Protein 4F1V (pdb70)

Solvent-accessible surface area: 14331 Å² total; per-residue (Å²): 150,83,0,7,1,0,0,1,9,1,0,16,28,0,2,79,50,115,40,2,20,32,80,22,16,25,128,6,38,30,36,0,1,14,53,0,16,26,0,0,19,93,34,42,8,45,83,9,73,95,76,46,115,128,94,22,1,3,0,0,0,0,4,0,32,3,52,85,99,42,32,67,79,5,46,85,63,56,64,89,88,30,4,50,10,4,1,0,0,2,0,0,0,1,0,0,0,2,8,51,34,100,36,114,41,37,0,14,0,23,34,74,21,0,0,0,1,0,14,19,122,23,89,54,0,91,35,2,53,70,5,73,12,94,24,95,14,34,4,0,27,8,56,32,37,0,2,3,0,14,10,0,0,41,0,0,63,26,60,8,135,70,22,129,28,88,1,47,61,28,26,50,3,32,102,2,16,82,53,32,63,15,105,59,27,42,50,15,89,12,1,100,27,0,47,100,13,8,78,79,23,102,1,39,0,1,2,2,0,1,32,38,5,9,143,90,91,76,17,3,83,53,7,38,126,2,0,63,1,28,26,67,108,101,86,145,66,134,6,56,10,0,19,23,85,48,1,46,87,19,1,42,80,7,79,55,7,56,72,104,72,59,70,71,22,55,33,1,7,22,21,7,3,53,83,162,65,107,78,33,53,70,5,28,151,86,43,0,13,0,2,2,5,0,2,0,0,0,0,1,0,9,66,36,78,83,3,18,72,36,0,69,76,0,0,76,58,4,1,5,76,82,136,42,6,31,83,20,3,69,64,17,2,1,9,34,9,44,105,67,5,10,42,17,0,69,48,5,7,15,73,74,109,51,63,20,0,2,19,14,116,121,66,15,112,81,51,7,3,41,69,173

Organism: Pseudomonas fluorescens (strain SBW25) (NCBI:txid216595)

Structure (mmCIF, N/CA/C/O backbone):
data_4F1V
#
_entry.id   4F1V
#
_cell.length_a   36.960
_cell.length_b   124.900
_cell.length_c   40.920
_cell.angle_alpha   90.00
_cell.angle_beta   116.31
_cell.angle_gamma   90.00
#
_symmetry.space_group_name_H-M   'P 1 21 1'
#
loop_
_entity.id
_entity.type
_entity.pdbx_description
1 polymer 'Putative alkaline phosphatase'
2 non-polymer 'HYDROGENPHOSPHATE ION'
3 non-polymer 'SULFATE ION'
4 water water
#
loop_
_atom_site.group_PDB
_atom_site.id
_atom_site.type_symbol
_atom_site.label_atom_id
_atom_site.label_alt_id
_atom_site.label_comp_id
_atom_site.label_asym_id
_atom_site.label_entity_id
_atom_site.label_seq_id
_atom_site.pdbx_PDB_ins_code
_atom_site.Cartn_x
_atom_site.Cartn_y
_atom_site.Cartn_z
_atom_site.occupancy
_atom_site.B_iso_or_equiv
_atom_site.auth_seq_id
_atom_site.auth_comp_id
_atom_site.auth_asym_id
_atom_site.auth_atom_id
_atom_site.pdbx_PDB_model_num
ATOM 1 N N . MET A 1 1 ? -18.013 -25.825 17.723 0.50 23.08 1000 MET A N 1
ATOM 2 C CA . MET A 1 1 ? -17.512 -24.713 18.506 1.00 17.99 1000 MET A CA 1
ATOM 3 C C . MET A 1 1 ? -17.415 -23.452 17.666 1.00 12.20 1000 MET A C 1
ATOM 4 O O . MET A 1 1 ? -16.746 -23.411 16.591 1.00 13.02 1000 MET A O 1
ATOM 17 N N A ASP A 1 2 ? -18.061 -22.404 18.101 0.70 10.72 1001 ASP A N 1
ATOM 18 N N B ASP A 1 2 ? -17.999 -22.384 18.135 0.30 10.99 1001 ASP A N 1
ATOM 19 C CA A ASP A 1 2 ? -17.944 -21.085 17.493 0.70 7.83 1001 ASP A CA 1
ATOM 20 C CA B ASP A 1 2 ? -17.872 -21.182 17.353 0.30 10.12 1001 ASP A CA 1
ATOM 21 C C A ASP A 1 2 ? -16.450 -20.657 17.550 0.70 6.03 1001 ASP A C 1
ATOM 22 C C B ASP A 1 2 ? -16.508 -20.557 17.607 0.30 7.57 1001 ASP A C 1
ATOM 23 O O A ASP A 1 2 ? -15.650 -21.022 18.382 0.70 7.01 1001 ASP A O 1
ATOM 24 O O B ASP A 1 2 ? -15.841 -20.748 18.625 0.30 8.25 1001 ASP A O 1
ATOM 41 N N . ILE A 1 3 ? -16.149 -19.758 16.616 1.00 6.25 1002 ILE A N 1
ATOM 42 C CA A ILE A 1 3 ? -14.835 -19.095 16.609 0.45 5.34 1002 ILE A CA 1
ATOM 43 C CA B ILE A 1 3 ? -14.860 -19.039 16.541 0.55 6.30 1002 ILE A CA 1
ATOM 44 C C . ILE A 1 3 ? -14.868 -17.854 17.474 1.00 4.77 1002 ILE A C 1
ATOM 45 O O . ILE A 1 3 ? -15.758 -16.975 17.351 1.00 6.15 1002 ILE A O 1
ATOM 71 N N . ASN A 1 4 ? -13.947 -17.816 18.407 1.00 4.64 1003 ASN A N 1
ATOM 72 C CA . ASN A 1 4 ? -13.940 -16.821 19.452 1.00 4.57 1003 ASN A CA 1
ATOM 73 C C . ASN A 1 4 ? -12.814 -15.777 19.250 1.00 4.27 1003 ASN A C 1
ATOM 74 O O . ASN A 1 4 ? -11.621 -16.150 19.216 1.00 4.60 1003 ASN A O 1
ATOM 85 N N . GLY A 1 5 ? -13.199 -14.502 19.194 1.00 4.41 1004 GLY A N 1
ATOM 86 C CA . GLY A 1 5 ? -12.264 -13.386 19.082 1.00 4.43 1004 GLY A CA 1
ATOM 87 C C . GLY A 1 5 ? -12.602 -12.280 20.074 1.00 3.63 1004 GLY A C 1
ATOM 88 O O . GLY A 1 5 ? -13.663 -12.167 20.671 1.00 4.40 1004 GLY A O 1
ATOM 92 N N . GLY A 1 6 ? -11.628 -11.375 20.213 1.00 4.11 1005 GLY A N 1
ATOM 93 C CA . GLY A 1 6 ? -11.710 -10.286 21.186 1.00 3.61 1005 GLY A CA 1
ATOM 94 C C . GLY A 1 6 ? -10.387 -9.565 21.226 1.00 3.67 1005 GLY A C 1
ATOM 95 O O . GLY A 1 6 ? -9.447 -9.896 20.512 1.00 4.12 1005 GLY A O 1
ATOM 99 N N . GLY A 1 7 ? -10.321 -8.531 22.105 1.00 3.36 1006 GLY A N 1
ATOM 100 C CA . GLY A 1 7 ? -9.106 -7.741 22.228 1.00 3.28 1006 GLY A CA 1
ATOM 101 C C . GLY A 1 7 ? -9.409 -6.268 22.234 1.00 3.39 1006 GLY A C 1
ATOM 102 O O . GLY A 1 7 ? -10.249 -5.775 23.015 1.00 3.64 1006 GLY A O 1
ATOM 106 N N . ALA A 1 8 ? -8.714 -5.515 21.356 1.00 3.37 1007 ALA A N 1
ATOM 107 C CA . ALA A 1 8 ? -8.827 -4.070 21.239 1.00 2.87 1007 ALA A CA 1
ATOM 108 C C . ALA A 1 8 ? -10.263 -3.574 21.407 1.00 2.98 1007 ALA A C 1
ATOM 109 O O . ALA A 1 8 ? -11.178 -4.035 20.707 1.00 3.17 1007 ALA A O 1
ATOM 116 N N . THR A 1 9 ? -10.431 -2.558 22.265 1.00 2.94 1008 THR A N 1
ATOM 117 C CA . THR A 1 9 ? -11.693 -1.860 22.375 1.00 2.88 1008 THR A CA 1
ATOM 118 C C . THR A 1 9 ? -11.872 -0.749 21.330 1.00 3.45 1008 THR A C 1
ATOM 119 O O . THR A 1 9 ? -13.016 -0.419 20.993 1.00 3.31 1008 THR A O 1
ATOM 130 N N . LEU A 1 10 ? -10.781 -0.190 20.791 1.00 2.99 1009 LEU A N 1
ATOM 131 C CA . LEU A 1 10 ? -10.914 0.938 19.859 1.00 3.16 1009 LEU A CA 1
ATOM 132 C C . LEU A 1 10 ? -11.924 0.613 18.747 1.00 3.19 1009 LEU A C 1
ATOM 133 O O . LEU A 1 10 ? -12.769 1.490 18.442 1.00 3.40 1009 LEU A O 1
ATOM 149 N N . PRO A 1 11 ? -11.869 -0.567 18.127 1.00 3.17 1010 PRO A N 1
ATOM 150 C CA . PRO A 1 11 ? -12.779 -0.931 17.014 1.00 3.37 1010 PRO A CA 1
ATOM 151 C C . PRO A 1 11 ? -13.887 -1.913 17.417 1.00 3.47 1010 PRO A C 1
ATOM 152 O O . PRO A 1 11 ? -14.499 -2.536 16.573 1.00 4.08 1010 PRO A O 1
ATOM 163 N N . GLN A 1 12 ? -14.142 -2.067 18.721 1.00 3.50 1011 GLN A N 1
ATOM 164 C CA A GLN A 1 12 ? -15.079 -3.153 19.089 0.50 3.73 1011 GLN A CA 1
ATOM 165 C CA B GLN A 1 12 ? -15.127 -3.046 19.236 0.50 4.37 1011 GLN A CA 1
ATOM 166 C C . GLN A 1 12 ? -16.481 -2.915 18.521 1.00 4.49 1011 GLN A C 1
ATOM 167 O O . GLN A 1 12 ? -17.137 -3.902 18.190 1.00 5.06 1011 GLN A O 1
ATOM 194 N N . ALA A 1 13 ? -16.926 -1.655 18.353 1.00 4.67 1012 ALA A N 1
ATOM 195 C CA . ALA A 1 13 ? -18.269 -1.447 17.800 1.00 5.31 1012 ALA A CA 1
ATOM 196 C C . ALA A 1 13 ? -18.333 -1.835 16.335 1.00 5.02 1012 ALA A C 1
ATOM 197 O O . ALA A 1 13 ? -19.422 -2.244 15.850 1.00 6.24 1012 ALA A O 1
ATOM 204 N N . LEU A 1 14 ? -17.234 -1.764 15.600 1.00 4.31 1013 LEU A N 1
ATOM 205 C CA . LEU A 1 14 ? -17.204 -2.275 14.246 1.00 4.75 1013 LEU A CA 1
ATOM 206 C C . LEU A 1 14 ? -17.430 -3.799 14.256 1.00 4.22 1013 LEU A C 1
ATOM 207 O O . LEU A 1 14 ? -18.317 -4.310 13.554 1.00 4.86 1013 LEU A O 1
ATOM 223 N N . TYR A 1 15 ? -16.648 -4.532 15.055 1.00 4.16 1014 TYR A N 1
ATOM 224 C CA . TYR A 1 15 ? -16.770 -5.994 15.014 1.00 3.57 1014 TYR A CA 1
ATOM 225 C C . TYR A 1 15 ? -18.067 -6.465 15.633 1.00 4.36 1014 TYR A C 1
ATOM 226 O O . TYR A 1 15 ? -18.512 -7.596 15.301 1.00 5.03 1014 TYR A O 1
ATOM 244 N N A GLN A 1 16 ? -18.766 -5.610 16.385 0.50 3.77 1015 GLN A N 1
ATOM 245 N N B GLN A 1 16 ? -18.697 -5.698 16.533 0.50 4.92 1015 GLN A N 1
ATOM 246 C CA A GLN A 1 16 ? -20.089 -5.867 16.891 0.50 3.99 1015 GLN A CA 1
ATOM 247 C CA B GLN A 1 16 ? -19.947 -6.059 17.139 0.50 5.20 1015 GLN A CA 1
ATOM 248 C C A GLN A 1 16 ? -21.229 -5.396 15.993 0.50 3.85 1015 GLN A C 1
ATOM 249 C C B GLN A 1 16 ? -21.123 -5.711 16.253 0.50 5.82 1015 GLN A C 1
ATOM 250 O O A GLN A 1 16 ? -22.394 -5.640 16.340 0.50 5.50 1015 GLN A O 1
ATOM 251 O O B GLN A 1 16 ? -22.288 -6.031 16.615 0.50 6.23 1015 GLN A O 1
ATOM 278 N N A THR A 1 17 ? -20.936 -4.754 14.933 0.70 4.93 1016 THR A N 1
ATOM 279 N N B THR A 1 17 ? -20.889 -5.012 15.184 0.30 4.26 1016 THR A N 1
ATOM 280 C CA A THR A 1 17 ? -21.986 -4.404 13.924 0.70 4.40 1016 THR A CA 1
ATOM 281 C CA B THR A 1 17 ? -21.987 -4.609 14.286 0.30 5.80 1016 THR A CA 1
ATOM 282 C C A THR A 1 17 ? -22.484 -5.709 13.300 0.70 5.49 1016 THR A C 1
ATOM 283 C C B THR A 1 17 ? -22.516 -5.832 13.543 0.30 5.72 1016 THR A C 1
ATOM 284 O O A THR A 1 17 ? -21.672 -6.521 12.815 0.70 4.88 1016 THR A O 1
ATOM 285 O O B THR A 1 17 ? -21.760 -6.725 13.109 0.30 5.03 1016 THR A O 1
ATOM 303 N N . SER A 1 18 ? -23.822 -5.885 13.254 1.00 6.23 1017 SER A N 1
ATOM 304 C CA . SER A 1 18 ? -24.387 -7.101 12.673 1.00 5.91 1017 SER A CA 1
ATOM 305 C C . SER A 1 18 ? -23.806 -7.343 11.322 1.00 5.94 1017 SER A C 1
ATOM 306 O O . SER A 1 18 ? -23.756 -6.413 10.480 1.00 6.71 1017 SER A O 1
ATOM 315 N N . GLY A 1 19 ? -23.429 -8.586 11.025 1.00 6.27 1018 GLY A N 1
ATOM 316 C CA . GLY A 1 19 ? -22.937 -9.005 9.736 1.00 7.04 1018 GLY A CA 1
ATOM 317 C C . GLY A 1 19 ? -21.482 -8.764 9.430 1.00 6.59 1018 GLY A C 1
ATOM 318 O O . GLY A 1 19 ? -20.990 -9.282 8.444 1.00 7.38 1018 GLY A O 1
ATOM 322 N N . VAL A 1 20 ? -20.759 -7.989 10.264 1.00 5.18 1019 VAL A N 1
ATOM 323 C CA . VAL A 1 20 ? -19.336 -7.745 9.983 1.00 4.59 1019 VAL A CA 1
ATOM 324 C C . VAL A 1 20 ? -18.514 -9.038 10.188 1.00 4.80 1019 VAL A C 1
ATOM 325 O O . VAL A 1 20 ? -17.706 -9.383 9.323 1.00 5.21 1019 VAL A O 1
ATOM 338 N N . LEU A 1 21 ? -18.710 -9.716 11.317 1.00 4.41 1020 LEU A N 1
ATOM 339 C CA . LEU A 1 21 ? -18.195 -11.058 11.502 1.00 4.71 1020 LEU A CA 1
ATOM 340 C C . LEU A 1 21 ? -19.206 -12.029 10.854 1.00 5.16 1020 LEU A C 1
ATOM 341 O O . LEU A 1 21 ? -20.410 -11.850 11.001 1.00 6.91 1020 LEU A O 1
ATOM 357 N N . THR A 1 22 ? -18.703 -13.050 10.173 1.00 5.11 1021 THR A N 1
ATOM 358 C CA . THR A 1 22 ? -19.488 -13.964 9.382 1.00 5.02 1021 THR A CA 1
ATOM 359 C C . THR A 1 22 ? -19.888 -15.228 10.166 1.00 5.25 1021 THR A C 1
ATOM 360 O O . THR A 1 22 ? -19.729 -15.303 11.379 1.00 5.87 1021 THR A O 1
ATOM 371 N N . ALA A 1 23 ? -20.436 -16.220 9.450 1.00 6.06 1022 ALA A N 1
ATOM 372 C CA . ALA A 1 23 ? -21.008 -17.386 10.095 1.00 6.51 1022 ALA A CA 1
ATOM 373 C C . ALA A 1 23 ? -19.978 -18.097 10.945 1.00 5.62 1022 ALA A C 1
ATOM 374 O O . ALA A 1 23 ? -18.836 -18.278 10.593 1.00 5.86 1022 ALA A O 1
ATOM 381 N N . GLY A 1 24 ? -20.460 -18.550 12.128 1.00 6.81 1023 GLY A N 1
ATOM 382 C CA . GLY A 1 24 ? -19.627 -19.305 13.037 1.00 6.91 1023 GLY A CA 1
ATOM 383 C C . GLY A 1 24 ? -18.882 -18.467 14.023 1.00 5.94 1023 GLY A C 1
ATOM 384 O O . GLY A 1 24 ? -18.304 -19.029 14.964 1.00 7.22 1023 GLY A O 1
ATOM 388 N N . PHE A 1 25 ? -18.819 -17.133 13.864 1.00 5.44 1024 PHE A N 1
ATOM 389 C CA . PHE A 1 25 ? -18.089 -16.249 14.761 1.00 5.53 1024 PHE A CA 1
ATOM 390 C C . PHE A 1 25 ? -18.973 -15.854 15.914 1.00 4.76 1024 PHE A C 1
ATOM 391 O O . PHE A 1 25 ? -20.057 -15.291 15.756 1.00 6.58 1024 PHE A O 1
ATOM 408 N N . ALA A 1 26 ? -18.492 -16.101 17.112 1.00 5.05 1025 ALA A N 1
ATOM 409 C CA . ALA A 1 26 ? -19.091 -15.565 18.341 1.00 5.14 1025 ALA A CA 1
ATOM 410 C C . ALA A 1 26 ? -18.929 -14.036 18.370 1.00 4.73 1025 ALA A C 1
ATOM 411 O O . ALA A 1 26 ? -18.072 -13.451 17.693 1.00 5.67 1025 ALA A O 1
ATOM 418 N N A GLN A 1 27 ? -19.758 -13.373 19.147 0.65 4.92 1026 GLN A N 1
ATOM 419 N N B GLN A 1 27 ? -19.739 -13.361 19.196 0.35 5.70 1026 GLN A N 1
ATOM 420 C CA A GLN A 1 27 ? -19.680 -11.917 19.204 0.65 4.94 1026 GLN A CA 1
ATOM 421 C CA B GLN A 1 27 ? -19.631 -11.921 19.400 0.35 6.44 1026 GLN A CA 1
ATOM 422 C C A GLN A 1 27 ? -18.316 -11.551 19.847 0.65 4.40 1026 GLN A C 1
ATOM 423 C C B GLN A 1 27 ? -18.230 -11.583 19.874 0.35 6.32 1026 GLN A C 1
ATOM 424 O O A GLN A 1 27 ? -17.833 -12.098 20.818 0.65 5.63 1026 GLN A O 1
ATOM 425 O O B GLN A 1 27 ? -17.648 -12.208 20.745 0.35 4.90 1026 GLN A O 1
ATOM 452 N N . TYR A 1 28 ? -17.721 -10.481 19.267 1.00 4.70 1027 TYR A N 1
ATOM 453 C CA . TYR A 1 28 ? -16.408 -9.979 19.666 1.00 4.48 1027 TYR A CA 1
ATOM 454 C C . TYR A 1 28 ? -16.431 -9.444 21.095 1.00 4.40 1027 TYR A C 1
ATOM 455 O O . TYR A 1 28 ? -17.387 -8.763 21.507 1.00 5.97 1027 TYR A O 1
ATOM 474 N N . ILE A 1 29 ? -15.387 -9.722 21.832 1.00 4.47 1028 ILE A N 1
ATOM 475 C CA . ILE A 1 29 ? -15.273 -9.327 23.234 1.00 4.56 1028 ILE A CA 1
ATOM 476 C C . ILE A 1 29 ? -14.157 -8.267 23.429 1.00 4.55 1028 ILE A C 1
ATOM 477 O O . ILE A 1 29 ? -12.967 -8.573 23.208 1.00 4.64 1028 ILE A O 1
ATOM 493 N N . GLY A 1 30 ? -14.536 -7.068 23.796 1.00 5.02 1029 GLY A N 1
ATOM 494 C CA . GLY A 1 30 ? -13.550 -5.968 23.935 1.00 4.57 1029 GLY A CA 1
ATOM 495 C C . GLY A 1 30 ? -12.952 -5.960 25.327 1.00 4.57 1029 GLY A C 1
ATOM 496 O O . GLY A 1 30 ? -13.660 -5.729 26.343 1.00 5.97 1029 GLY A O 1
ATOM 500 N N . VAL A 1 31 ? -11.635 -6.194 25.424 1.00 4.34 1030 VAL A N 1
ATOM 501 C CA . VAL A 1 31 ? -10.876 -6.288 26.673 1.00 4.50 1030 VAL A CA 1
ATOM 502 C C . VAL A 1 31 ? -9.582 -5.520 26.638 1.00 3.75 1030 VAL A C 1
ATOM 503 O O . VAL A 1 31 ? -8.882 -5.535 27.651 1.00 4.70 1030 VAL A O 1
ATOM 516 N N . GLY A 1 32 ? -9.214 -4.881 25.520 1.00 3.54 1031 GLY A N 1
ATOM 517 C CA . GLY A 1 32 ? -7.910 -4.236 25.396 1.00 3.37 1031 GLY A CA 1
ATOM 518 C C . GLY A 1 32 ? -6.964 -5.083 24.540 1.00 3.33 1031 GLY A C 1
ATOM 519 O O . GLY A 1 32 ? -7.021 -6.307 24.543 1.00 3.64 1031 GLY A O 1
ATOM 523 N N . SER A 1 33 ? -6.056 -4.380 23.848 1.00 3.35 1032 SER A N 1
ATOM 524 C CA . SER A 1 33 ? -5.137 -5.069 22.979 1.00 3.23 1032 SER A CA 1
ATOM 525 C C . SER A 1 33 ? -4.164 -5.972 23.664 1.00 3.50 1032 SER A C 1
ATOM 526 O O . SER A 1 33 ? -3.831 -7.057 23.171 1.00 4.03 1032 SER A O 1
ATOM 534 N N . GLY A 1 34 ? -3.640 -5.559 24.830 1.00 3.91 1033 GLY A N 1
ATOM 535 C CA . GLY A 1 34 ? -2.726 -6.444 25.566 1.00 4.71 1033 GLY A CA 1
ATOM 536 C C . GLY A 1 34 ? -3.394 -7.772 25.915 1.00 4.24 1033 GLY A C 1
ATOM 537 O O . GLY A 1 34 ? -2.826 -8.861 25.769 1.00 4.78 1033 GLY A O 1
ATOM 541 N N . ASN A 1 35 ? -4.640 -7.679 26.410 1.00 4.51 1034 ASN A N 1
ATOM 542 C CA . ASN A 1 35 ? -5.398 -8.900 26.724 1.00 4.60 1034 ASN A CA 1
ATOM 543 C C . ASN A 1 35 ? -5.673 -9.718 25.462 1.00 3.95 1034 ASN A C 1
ATOM 544 O O . ASN A 1 35 ? -5.643 -10.949 25.507 1.00 4.91 1034 ASN A O 1
ATOM 555 N N . GLY A 1 36 ? -5.980 -9.048 24.341 1.00 3.99 1035 GLY A N 1
ATOM 556 C CA . GLY A 1 36 ? -6.235 -9.783 23.108 1.00 4.29 1035 GLY A CA 1
ATOM 557 C C . GLY A 1 36 ? -4.993 -10.562 22.625 1.00 3.90 1035 GLY A C 1
ATOM 558 O O . GLY A 1 36 ? -5.094 -11.734 22.233 1.00 3.84 1035 GLY A O 1
ATOM 562 N N . LYS A 1 37 ? -3.836 -9.888 22.634 1.00 3.87 1036 LYS A N 1
ATOM 563 C CA . LYS A 1 37 ? -2.612 -10.567 22.249 1.00 3.85 1036 LYS A CA 1
ATOM 564 C C . LYS A 1 37 ? -2.331 -11.768 23.170 1.00 3.94 1036 LYS A C 1
ATOM 565 O O . LYS A 1 37 ? -2.023 -12.865 22.709 1.00 4.64 1036 LYS A O 1
ATOM 584 N N . ALA A 1 38 ? -2.471 -11.582 24.469 1.00 4.34 1037 ALA A N 1
ATOM 585 C CA . ALA A 1 38 ? -2.161 -12.693 25.408 1.00 4.81 1037 ALA A CA 1
ATOM 586 C C . ALA A 1 38 ? -3.169 -13.846 25.182 1.00 4.49 1037 ALA A C 1
ATOM 587 O O . ALA A 1 38 ? -2.794 -15.025 25.260 1.00 5.17 1037 ALA A O 1
ATOM 594 N N . ALA A 1 39 ? -4.434 -13.504 24.969 1.00 4.42 1038 ALA A N 1
ATOM 595 C CA . ALA A 1 39 ? -5.458 -14.523 24.722 1.00 4.34 1038 ALA A CA 1
ATOM 596 C C . ALA A 1 39 ? -5.054 -15.421 23.556 1.00 4.03 1038 ALA A C 1
ATOM 597 O O . ALA A 1 39 ? -5.102 -16.649 23.617 1.00 4.64 1038 ALA A O 1
ATOM 604 N N . PHE A 1 40 ? -4.688 -14.775 22.423 1.00 3.85 1039 PHE A N 1
ATOM 605 C CA . PHE A 1 40 ? -4.333 -15.550 21.236 1.00 4.21 1039 PHE A CA 1
ATOM 606 C C . PHE A 1 40 ? -3.032 -16.339 21.455 1.00 4.16 1039 PHE A C 1
ATOM 607 O O . PHE A 1 40 ? -2.960 -17.522 21.166 1.00 4.44 1039 PHE A O 1
ATOM 624 N N . LEU A 1 41 ? -1.989 -15.646 21.902 1.00 4.39 1040 LEU A N 1
ATOM 625 C CA . LEU A 1 41 ? -0.656 -16.232 21.944 1.00 4.36 1040 LEU A CA 1
ATOM 626 C C . LEU A 1 41 ? -0.555 -17.451 22.853 1.00 4.94 1040 LEU A C 1
ATOM 627 O O . LEU A 1 41 ? 0.236 -18.361 22.614 1.00 5.47 1040 LEU A O 1
ATOM 643 N N . ASN A 1 42 ? -1.367 -17.444 23.925 1.00 5.51 1041 ASN A N 1
ATOM 644 C CA . ASN A 1 42 ? -1.363 -18.500 24.933 1.00 5.95 1041 ASN A CA 1
ATOM 645 C C . ASN A 1 42 ? -2.598 -19.398 24.869 1.00 6.29 1041 ASN A C 1
ATOM 646 O O . ASN A 1 42 ? -2.761 -20.298 25.678 1.00 7.79 1041 ASN A O 1
ATOM 657 N N . ASN A 1 43 ? -3.500 -19.135 23.915 1.00 5.83 1042 ASN A N 1
ATOM 658 C CA . ASN A 1 43 ? -4.777 -19.809 23.869 1.00 5.46 1042 ASN A CA 1
ATOM 659 C C . ASN A 1 43 ? -5.482 -19.784 25.232 1.00 5.60 1042 ASN A C 1
ATOM 660 O O . ASN A 1 43 ? -5.858 -20.819 25.764 1.00 7.26 1042 ASN A O 1
ATOM 671 N N . ASP A 1 44 ? -5.633 -18.575 25.756 1.00 6.34 1043 ASP A N 1
ATOM 672 C CA . ASP A 1 44 ? -6.126 -18.366 27.110 1.00 6.43 1043 ASP A CA 1
ATOM 673 C C . ASP A 1 44 ? -7.411 -17.542 27.086 1.00 5.58 1043 ASP A C 1
ATOM 674 O O . ASP A 1 44 ? -7.395 -16.309 27.075 1.00 5.50 1043 ASP A O 1
ATOM 683 N N . TYR A 1 45 ? -8.534 -18.270 27.090 1.00 5.89 1044 TYR A N 1
ATOM 684 C CA . TYR A 1 45 ? -9.836 -17.606 27.007 1.00 5.94 1044 TYR A CA 1
ATOM 685 C C . TYR A 1 45 ? -10.194 -16.765 28.210 1.00 5.81 1044 TYR A C 1
ATOM 686 O O . TYR A 1 45 ? -11.026 -15.865 28.133 1.00 5.94 1044 TYR A O 1
ATOM 704 N N . THR A 1 46 ? -9.506 -16.985 29.341 1.00 6.43 1045 THR A N 1
ATOM 705 C CA . THR A 1 46 ? -9.772 -16.163 30.508 1.00 6.32 1045 THR A CA 1
ATOM 706 C C . THR A 1 46 ? -9.412 -14.681 30.327 1.00 6.55 1045 THR A C 1
ATOM 707 O O . THR A 1 46 ? -9.899 -13.819 31.020 1.00 7.63 1045 THR A O 1
ATOM 718 N N . LYS A 1 47 ? -8.570 -14.396 29.301 1.00 5.76 1046 LYS A N 1
ATOM 719 C CA A LYS A 1 47 ? -8.243 -13.017 28.917 0.50 5.92 1046 LYS A CA 1
ATOM 720 C CA B LYS A 1 47 ? -8.259 -13.000 28.937 0.50 6.43 1046 LYS A CA 1
ATOM 721 C C . LYS A 1 47 ? -9.408 -12.307 28.220 1.00 5.33 1046 LYS A C 1
ATOM 722 O O . LYS A 1 47 ? -9.450 -11.072 28.186 1.00 6.08 1046 LYS A O 1
ATOM 759 N N . PHE A 1 48 ? -10.312 -13.108 27.681 1.00 5.29 1047 PHE A N 1
ATOM 760 C CA . PHE A 1 48 ? -11.588 -12.607 27.123 1.00 5.26 1047 PHE A CA 1
ATOM 761 C C . PHE A 1 48 ? -12.673 -12.549 28.202 1.00 5.50 1047 PHE A C 1
ATOM 762 O O . PHE A 1 48 ? -13.347 -11.529 28.335 1.00 6.89 1047 PHE A O 1
ATOM 779 N N . GLN A 1 49 ? -12.880 -13.681 28.899 1.00 6.25 1048 GLN A N 1
ATOM 780 C CA . GLN A 1 49 ? -13.900 -13.770 29.918 1.00 6.47 1048 GLN A CA 1
ATOM 781 C C . GLN A 1 49 ? -13.268 -14.332 31.141 1.00 6.80 1048 GLN A C 1
ATOM 782 O O . GLN A 1 49 ? -12.975 -15.568 31.256 1.00 6.78 1048 GLN A O 1
ATOM 796 N N . ALA A 1 50 ? -13.053 -13.491 32.123 1.00 7.99 1049 ALA A N 1
ATOM 797 C CA . ALA A 1 50 ? -12.423 -13.946 33.371 1.00 9.03 1049 ALA A CA 1
ATOM 798 C C . ALA A 1 50 ? -13.270 -15.093 33.906 1.00 7.20 1049 ALA A C 1
ATOM 799 O O . ALA A 1 50 ? -14.523 -15.081 33.842 1.00 7.58 1049 ALA A O 1
ATOM 806 N N . GLY A 1 51 ? -12.633 -16.111 34.417 1.00 7.23 1050 GLY A N 1
ATOM 807 C CA . GLY A 1 51 ? -13.314 -17.268 35.017 1.00 7.72 1050 GLY A CA 1
ATOM 808 C C . GLY A 1 51 ? -13.804 -18.352 34.089 1.00 6.29 1050 GLY A C 1
ATOM 809 O O . GLY A 1 51 ? -14.382 -19.336 34.544 1.00 6.77 1050 GLY A O 1
ATOM 813 N N . VAL A 1 52 ? -13.626 -18.202 32.757 1.00 6.11 1051 VAL A N 1
ATOM 814 C CA . VAL A 1 52 ? -14.145 -19.131 31.769 1.00 6.44 1051 VAL A CA 1
ATOM 815 C C . VAL A 1 52 ? -12.996 -19.780 31.040 1.00 6.94 1051 VAL A C 1
ATOM 816 O O . VAL A 1 52 ? -12.180 -19.117 30.400 1.00 7.66 1051 VAL A O 1
ATOM 829 N N . THR A 1 53 ? -12.904 -21.128 31.159 1.00 9.47 1052 THR A N 1
ATOM 830 C CA . THR A 1 53 ? -11.808 -21.907 30.610 1.00 9.41 1052 THR A CA 1
ATOM 831 C C . THR A 1 53 ? -12.249 -23.025 29.625 1.00 9.80 1052 THR A C 1
ATOM 832 O O . THR A 1 53 ? -11.412 -23.682 29.074 1.00 16.02 1052 THR A O 1
ATOM 843 N N . ASN A 1 54 ? -13.531 -23.106 29.290 1.00 9.76 1053 ASN A N 1
ATOM 844 C CA . ASN A 1 54 ? -14.066 -24.200 28.455 1.00 10.80 1053 ASN A CA 1
ATOM 845 C C . ASN A 1 54 ? -14.203 -23.859 26.952 1.00 10.49 1053 ASN A C 1
ATOM 846 O O . ASN A 1 54 ? -14.904 -24.540 26.203 1.00 11.99 1053 ASN A O 1
ATOM 857 N N . LYS A 1 55 ? -13.469 -22.824 26.522 1.00 9.20 1054 LYS A N 1
ATOM 858 C CA . LYS A 1 55 ? -13.394 -22.384 25.164 1.00 8.61 1054 LYS A CA 1
ATOM 859 C C . LYS A 1 55 ? -11.931 -22.099 24.758 1.00 6.93 1054 LYS A C 1
ATOM 860 O O . LYS A 1 55 ? -11.091 -21.808 25.605 1.00 8.05 1054 LYS A O 1
ATOM 879 N N A ASN A 1 56 ? -11.696 -22.200 23.473 0.80 6.32 1055 ASN A N 1
ATOM 880 N N B ASN A 1 56 ? -11.721 -22.144 23.457 0.20 5.54 1055 ASN A N 1
ATOM 881 C CA A ASN A 1 56 ? -10.431 -21.803 22.832 0.80 6.17 1055 ASN A CA 1
ATOM 882 C CA B ASN A 1 56 ? -10.447 -21.781 22.854 0.20 6.15 1055 ASN A CA 1
ATOM 883 C C A ASN A 1 56 ? -10.560 -20.377 22.268 0.80 4.35 1055 ASN A C 1
ATOM 884 C C B ASN A 1 56 ? -10.543 -20.405 22.196 0.20 5.35 1055 ASN A C 1
ATOM 885 O O A ASN A 1 56 ? -11.619 -19.864 22.015 0.80 5.90 1055 ASN A O 1
ATOM 886 O O B ASN A 1 56 ? -11.631 -19.975 21.776 0.20 6.27 1055 ASN A O 1
ATOM 907 N N . VAL A 1 57 ? -9.365 -19.775 22.047 1.00 5.09 1056 VAL A N 1
ATOM 908 C CA . VAL A 1 57 ? -9.253 -18.468 21.408 1.00 4.02 1056 VAL A CA 1
ATOM 909 C C . VAL A 1 57 ? -8.821 -18.707 19.957 1.00 3.79 1056 VAL A C 1
ATOM 910 O O . VAL A 1 57 ? -7.841 -19.419 19.721 1.00 5.06 1056 VAL A O 1
ATOM 924 N N . HIS A 1 58 ? -9.530 -18.108 19.005 1.00 3.78 1057 HIS A N 1
ATOM 925 C CA . HIS A 1 58 ? -9.219 -18.304 17.603 1.00 4.23 1057 HIS A CA 1
ATOM 926 C C . HIS A 1 58 ? -8.589 -17.104 16.932 1.00 3.62 1057 HIS A C 1
ATOM 927 O O . HIS A 1 58 ? -7.891 -17.271 15.920 1.00 4.23 1057 HIS A O 1
ATOM 941 N N . TRP A 1 59 ? -8.853 -15.882 17.431 1.00 3.63 1058 TRP A N 1
ATOM 942 C CA . TRP A 1 59 ? -8.331 -14.665 16.778 1.00 3.81 1058 TRP A CA 1
ATOM 943 C C . TRP A 1 59 ? -8.378 -13.534 17.823 1.00 3.74 1058 TRP A C 1
ATOM 944 O O . TRP A 1 59 ? -9.070 -13.617 18.828 1.00 3.61 1058 TRP A O 1
ATOM 965 N N . ALA A 1 60 ? -7.651 -12.451 17.496 1.00 3.58 1059 ALA A N 1
ATOM 966 C CA . ALA A 1 60 ? -7.696 -11.235 18.321 1.00 3.47 1059 ALA A CA 1
ATOM 967 C C . ALA A 1 60 ? -7.714 -9.976 17.440 1.00 3.35 1059 ALA A C 1
ATOM 968 O O . ALA A 1 60 ? -7.133 -9.934 16.369 1.00 3.98 1059 ALA A O 1
ATOM 975 N N . GLY A 1 61 ? -8.366 -8.941 17.970 1.00 3.56 1060 GLY A N 1
ATOM 976 C CA . GLY A 1 61 ? -8.164 -7.575 17.490 1.00 3.17 1060 GLY A CA 1
ATOM 977 C C . GLY A 1 61 ? -7.103 -6.885 18.337 1.00 3.24 1060 GLY A C 1
ATOM 978 O O . GLY A 1 61 ? -7.117 -7.001 19.551 1.00 3.37 1060 GLY A O 1
ATOM 982 N N . SER A 1 62 ? -6.190 -6.137 17.705 1.00 3.10 1061 SER A N 1
ATOM 983 C CA . SER A 1 62 ? -5.174 -5.410 18.433 1.00 3.13 1061 SER A CA 1
ATOM 984 C C . SER A 1 62 ? -4.758 -4.162 17.659 1.00 3.06 1061 SER A C 1
ATOM 985 O O . SER A 1 62 ? -4.506 -4.254 16.456 1.00 3.31 1061 SER A O 1
ATOM 993 N N . ASP A 1 63 ? -4.635 -3.027 18.335 1.00 2.94 1062 ASP A N 1
ATOM 994 C CA . ASP A 1 63 ? -3.984 -1.847 17.790 1.00 3.02 1062 ASP A CA 1
ATOM 995 C C . ASP A 1 63 ? -2.551 -1.681 18.343 1.00 3.57 1062 ASP A C 1
ATOM 996 O O . ASP A 1 63 ? -1.904 -0.649 18.089 1.00 5.49 1062 ASP A O 1
ATOM 1005 N N . SER A 1 64 ? -2.075 -2.693 19.056 1.00 3.09 1063 SER A N 1
ATOM 1006 C CA . SER A 1 64 ? -0.690 -2.844 19.445 1.00 2.92 1063 SER A CA 1
ATOM 1007 C C . SER A 1 64 ? -0.028 -3.926 18.582 1.00 3.17 1063 SER A C 1
ATOM 1008 O O . SER A 1 64 ? -0.531 -5.061 18.501 1.00 3.46 1063 SER A O 1
ATOM 1016 N N A LYS A 1 65 ? 1.099 -3.635 17.956 0.55 3.56 1064 LYS A N 1
ATOM 1017 N N B LYS A 1 65 ? 1.048 -3.626 17.878 0.20 4.15 1064 LYS A N 1
ATOM 1018 N N C LYS A 1 65 ? 1.062 -3.545 17.950 0.25 3.78 1064 LYS A N 1
ATOM 1019 C CA A LYS A 1 65 ? 1.818 -4.666 17.200 0.55 3.49 1064 LYS A CA 1
ATOM 1020 C CA B LYS A 1 65 ? 1.594 -4.680 17.013 0.20 4.24 1064 LYS A CA 1
ATOM 1021 C CA C LYS A 1 65 ? 1.808 -4.461 17.099 0.25 3.95 1064 LYS A CA 1
ATOM 1022 C C A LYS A 1 65 ? 2.324 -5.780 18.117 0.55 2.97 1064 LYS A C 1
ATOM 1023 C C B LYS A 1 65 ? 2.366 -5.661 17.844 0.20 4.47 1064 LYS A C 1
ATOM 1024 C C C LYS A 1 65 ? 2.300 -5.633 17.927 0.25 4.51 1064 LYS A C 1
ATOM 1025 O O A LYS A 1 65 ? 2.677 -5.571 19.276 0.55 3.54 1064 LYS A O 1
ATOM 1026 O O B LYS A 1 65 ? 2.854 -5.339 18.961 0.20 4.45 1064 LYS A O 1
ATOM 1027 O O C LYS A 1 65 ? 2.705 -5.512 19.084 0.25 4.35 1064 LYS A O 1
ATOM 1082 N N A LEU A 1 66 ? 2.390 -6.973 17.513 0.75 3.53 1065 LEU A N 1
ATOM 1083 N N B LEU A 1 66 ? 2.479 -6.880 17.295 0.25 5.21 1065 LEU A N 1
ATOM 1084 C CA A LEU A 1 66 ? 3.116 -8.067 18.153 0.75 3.37 1065 LEU A CA 1
ATOM 1085 C CA B LEU A 1 66 ? 3.155 -7.906 18.122 0.25 5.90 1065 LEU A CA 1
ATOM 1086 C C A LEU A 1 66 ? 4.620 -7.698 18.284 0.75 4.34 1065 LEU A C 1
ATOM 1087 C C B LEU A 1 66 ? 4.611 -7.519 18.323 0.25 6.03 1065 LEU A C 1
ATOM 1088 O O A LEU A 1 66 ? 5.242 -7.296 17.301 0.75 4.84 1065 LEU A O 1
ATOM 1089 O O B LEU A 1 66 ? 5.217 -6.921 17.415 0.25 6.44 1065 LEU A O 1
ATOM 1120 N N . SER A 1 67 ? 5.160 -7.835 19.498 1.00 4.94 1066 SER A N 1
ATOM 1121 C CA . SER A 1 67 ? 6.540 -7.495 19.719 1.00 5.38 1066 SER A CA 1
ATOM 1122 C C . SER A 1 67 ? 7.449 -8.618 19.210 1.00 5.15 1066 SER A C 1
ATOM 1123 O O . SER A 1 67 ? 7.045 -9.741 18.947 1.00 4.99 1066 SER A O 1
ATOM 1132 N N . ALA A 1 68 ? 8.774 -8.312 19.195 1.00 6.72 1067 ALA A N 1
ATOM 1133 C CA . ALA A 1 68 ? 9.737 -9.329 18.772 1.00 6.85 1067 ALA A CA 1
ATOM 1134 C C . ALA A 1 68 ? 9.633 -10.570 19.649 1.00 6.72 1067 ALA A C 1
ATOM 1135 O O . ALA A 1 68 ? 9.729 -11.705 19.177 1.00 6.52 1067 ALA A O 1
ATOM 1142 N N . THR A 1 69 ? 9.485 -10.344 20.976 1.00 6.74 1068 THR A N 1
ATOM 1143 C CA . THR A 1 69 ? 9.439 -11.459 21.930 1.00 6.79 1068 THR A CA 1
ATOM 1144 C C . THR A 1 69 ? 8.125 -12.259 21.746 1.00 5.64 1068 THR A C 1
ATOM 1145 O O . THR A 1 69 ? 8.115 -13.506 21.813 1.00 7.07 1068 THR A O 1
ATOM 1156 N N A GLU A 1 70 ? 7.012 -11.556 21.568 0.80 5.10 1069 GLU A N 1
ATOM 1157 N N B GLU A 1 70 ? 7.012 -11.573 21.524 0.20 5.79 1069 GLU A N 1
ATOM 1158 C CA A GLU A 1 70 ? 5.732 -12.247 21.332 0.80 5.01 1069 GLU A CA 1
ATOM 1159 C CA B GLU A 1 70 ? 5.727 -12.249 21.336 0.20 5.94 1069 GLU A CA 1
ATOM 1160 C C A GLU A 1 70 ? 5.852 -13.172 20.112 0.80 4.55 1069 GLU A C 1
ATOM 1161 C C B GLU A 1 70 ? 5.738 -13.125 20.067 0.20 4.88 1069 GLU A C 1
ATOM 11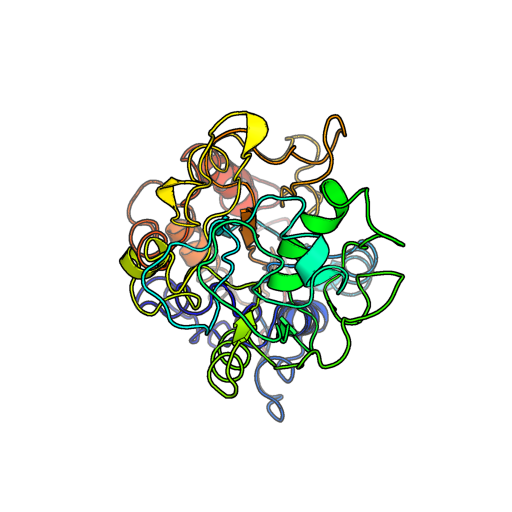62 O O A GLU A 1 70 ? 5.456 -14.334 20.113 0.80 4.82 1069 GLU A O 1
ATOM 1163 O O B GLU A 1 70 ? 5.239 -14.245 20.036 0.20 5.47 1069 GLU A O 1
ATOM 1186 N N . LEU A 1 71 ? 6.386 -12.610 19.025 1.00 4.61 1070 LEU A N 1
ATOM 1187 C CA . LEU A 1 71 ? 6.525 -13.364 17.778 1.00 4.70 1070 LEU A CA 1
ATOM 1188 C C . LEU A 1 71 ? 7.471 -14.556 17.940 1.00 4.58 1070 LEU A C 1
ATOM 1189 O O . LEU A 1 71 ? 7.149 -15.684 17.487 1.00 5.04 1070 LEU A O 1
ATOM 1206 N N . SER A 1 72 ? 8.632 -14.341 18.550 1.00 5.77 1071 SER A N 1
ATOM 1207 C CA A SER A 1 72 ? 9.567 -15.453 18.650 0.45 5.75 1071 SER A CA 1
ATOM 1208 C CA B SER A 1 72 ? 9.611 -15.409 18.677 0.30 5.86 1071 SER A CA 1
ATOM 1209 C CA C SER A 1 72 ? 9.630 -15.397 18.746 0.25 5.78 1071 SER A CA 1
ATOM 1210 C C . SER A 1 72 ? 9.092 -16.541 19.555 1.00 5.84 1071 SER A C 1
ATOM 1211 O O . SER A 1 72 ? 9.300 -17.738 19.285 1.00 6.65 1071 SER A O 1
ATOM 1233 N N . THR A 1 73 ? 8.419 -16.183 20.639 1.00 6.18 1072 THR A N 1
ATOM 1234 C CA . THR A 1 73 ? 7.892 -17.189 21.568 1.00 6.51 1072 THR A CA 1
ATOM 1235 C C . THR A 1 73 ? 6.832 -18.045 20.886 1.00 5.88 1072 THR A C 1
ATOM 1236 O O . THR A 1 73 ? 6.773 -19.257 21.037 1.00 7.01 1072 THR A O 1
ATOM 1247 N N . TYR A 1 74 ? 5.917 -17.385 20.140 1.00 5.29 1073 TYR A N 1
ATOM 1248 C CA . TYR A 1 74 ? 4.891 -18.151 19.446 1.00 5.08 1073 TYR A CA 1
ATOM 1249 C C . TYR A 1 74 ? 5.562 -19.051 18.394 1.00 4.90 1073 TYR A C 1
ATOM 1250 O O . TYR A 1 74 ? 5.150 -20.213 18.218 1.00 5.05 1073 TYR A O 1
ATOM 1268 N N . ALA A 1 75 ? 6.524 -18.553 17.655 1.00 5.26 1074 ALA A N 1
ATOM 1269 C CA . ALA A 1 75 ? 7.179 -19.351 16.616 1.00 5.54 1074 ALA A CA 1
ATOM 1270 C C . ALA A 1 75 ? 7.833 -20.599 17.201 1.00 5.87 1074 ALA A C 1
ATOM 1271 O O . ALA A 1 75 ? 7.804 -21.668 16.577 1.00 7.28 1074 ALA A O 1
ATOM 1278 N N . SER A 1 76 ? 8.431 -20.484 18.358 1.00 6.82 1075 SER A N 1
ATOM 1279 C CA A SER A 1 76 ? 9.083 -21.673 18.904 0.60 8.12 1075 SER A CA 1
ATOM 1280 C CA B SER A 1 76 ? 9.112 -21.610 19.012 0.40 6.80 1075 SER A CA 1
ATOM 1281 C C . SER A 1 76 ? 8.131 -22.600 19.646 1.00 8.35 1075 SER A C 1
ATOM 1282 O O . SER A 1 76 ? 8.259 -23.845 19.537 1.00 9.51 1075 SER A O 1
ATOM 1297 N N . ALA A 1 77 ? 7.159 -22.057 20.388 1.00 7.23 1076 ALA A N 1
ATOM 1298 C CA . ALA A 1 77 ? 6.290 -22.894 21.206 1.00 8.77 1076 ALA A CA 1
ATOM 1299 C C . ALA A 1 77 ? 5.062 -23.449 20.508 1.00 7.22 1076 ALA A C 1
ATOM 1300 O O . ALA A 1 77 ? 4.632 -24.544 20.807 1.00 8.28 1076 ALA A O 1
ATOM 1307 N N . LYS A 1 78 ? 4.456 -22.646 19.605 1.00 6.13 1077 LYS A N 1
ATOM 1308 C CA . LYS A 1 78 ? 3.136 -22.948 19.016 1.00 6.07 1077 LYS A CA 1
ATOM 1309 C C . LYS A 1 78 ? 3.204 -23.239 17.541 1.00 5.70 1077 LYS A C 1
ATOM 1310 O O . LYS A 1 78 ? 2.451 -24.147 17.073 1.00 6.01 1077 LYS A O 1
ATOM 1329 N N . GLN A 1 79 ? 3.962 -22.492 16.747 1.00 5.41 1078 GLN A N 1
ATOM 1330 C CA . GLN A 1 79 ? 3.949 -22.656 15.309 1.00 5.30 1078 GLN A CA 1
ATOM 1331 C C . GLN A 1 79 ? 4.184 -24.103 14.881 1.00 5.80 1078 GLN A C 1
ATOM 1332 O O . GLN A 1 79 ? 3.530 -24.513 13.898 1.00 5.97 1078 GLN A O 1
ATOM 1346 N N . PRO A 1 80 ? 5.043 -24.904 15.465 1.00 6.35 1079 PRO A N 1
ATOM 1347 C CA . PRO A 1 80 ? 5.229 -26.290 14.920 1.00 6.52 1079 PRO A CA 1
ATOM 1348 C C . PRO A 1 80 ? 3.973 -27.107 14.856 1.00 6.68 1079 PRO A C 1
ATOM 1349 O O . PRO A 1 80 ? 3.834 -27.974 14.009 1.00 8.15 1079 PRO A O 1
ATOM 1360 N N . THR A 1 81 ? 3.062 -26.929 15.859 1.00 6.33 1080 THR A N 1
ATOM 1361 C CA . THR A 1 81 ? 1.812 -27.704 15.907 1.00 6.51 1080 THR A CA 1
ATOM 1362 C C . THR A 1 81 ? 0.574 -26.931 15.486 1.00 5.62 1080 THR A C 1
ATOM 1363 O O . THR A 1 81 ? -0.417 -27.597 15.093 1.00 6.29 1080 THR A O 1
ATOM 1374 N N . TRP A 1 82 ? 0.606 -25.592 15.523 1.00 5.11 1081 TRP A N 1
ATOM 1375 C CA . TRP A 1 82 ? -0.561 -24.783 15.229 1.00 4.94 1081 TRP A CA 1
ATOM 1376 C C . TRP A 1 82 ? -0.449 -23.999 13.910 1.00 5.37 1081 TRP A C 1
ATOM 1377 O O . TRP A 1 82 ? -1.457 -23.479 13.449 1.00 5.58 1081 TRP A O 1
ATOM 1398 N N . GLY A 1 83 ? 0.747 -23.948 13.339 1.00 5.38 1082 GLY A N 1
ATOM 1399 C CA . GLY A 1 83 ? 0.955 -23.167 12.121 1.00 5.20 1082 GLY A CA 1
ATOM 1400 C C . GLY A 1 83 ? 1.395 -21.729 12.424 1.00 4.17 1082 GLY A C 1
ATOM 1401 O O . GLY A 1 83 ? 1.388 -21.266 13.580 1.00 4.90 1082 GLY A O 1
ATOM 1405 N N . LYS A 1 84 ? 1.812 -21.040 11.369 1.00 4.28 1083 LYS A N 1
ATOM 1406 C CA . LYS A 1 84 ? 2.165 -19.622 11.476 1.00 3.99 1083 LYS A CA 1
ATOM 1407 C C . LYS A 1 84 ? 0.971 -18.765 11.929 1.00 3.48 1083 LYS A C 1
ATOM 1408 O O . LYS A 1 84 ? -0.141 -18.953 11.439 1.00 4.92 1083 LYS A O 1
ATOM 1427 N N A LEU A 1 85 ? 1.218 -17.774 12.770 0.70 3.66 1084 LEU A N 1
ATOM 1428 N N B LEU A 1 85 ? 1.308 -17.761 12.697 0.30 3.79 1084 LEU A N 1
ATOM 1429 C CA A LEU A 1 85 ? 0.179 -16.767 12.957 0.70 3.16 1084 LEU A CA 1
ATOM 1430 C CA B LEU A 1 85 ? 0.478 -16.629 13.054 0.30 3.75 1084 LEU A CA 1
ATOM 1431 C C A LEU A 1 85 ? 0.249 -15.767 11.782 0.70 3.84 1084 LEU A C 1
ATOM 1432 C C B LEU A 1 85 ? 0.323 -15.674 11.813 0.30 3.10 1084 LEU A C 1
ATOM 1433 O O A LEU A 1 85 ? 1.281 -15.625 11.089 0.70 3.19 1084 LEU A O 1
ATOM 1434 O O B LEU A 1 85 ? 1.243 -15.500 10.987 0.30 4.67 1084 LEU A O 1
ATOM 1465 N N . ILE A 1 86 ? -0.857 -15.068 11.639 1.00 3.15 1085 ILE A N 1
ATOM 1466 C CA . ILE A 1 86 ? -1.131 -14.027 10.660 1.00 3.35 1085 ILE A CA 1
ATOM 1467 C C . ILE A 1 86 ? -1.470 -12.739 11.439 1.00 3.27 1085 ILE A C 1
ATOM 1468 O O . ILE A 1 86 ? -2.322 -12.752 12.318 1.00 3.84 1085 ILE A O 1
ATOM 1485 N N . GLN A 1 87 ? -0.807 -11.639 11.065 1.00 3.27 1086 GLN A N 1
ATOM 1486 C CA . GLN A 1 87 ? -1.090 -10.299 11.628 1.00 3.20 1086 GLN A CA 1
ATOM 1487 C C . GLN A 1 87 ? -1.327 -9.374 10.414 1.00 3.29 1086 GLN A C 1
ATOM 1488 O O . GLN A 1 87 ? -0.441 -9.237 9.569 1.00 4.34 1086 GLN A O 1
ATOM 1502 N N . VAL A 1 88 ? -2.521 -8.755 10.342 1.00 3.08 1087 VAL A N 1
ATOM 1503 C CA A VAL A 1 88 ? -2.838 -7.930 9.162 0.60 3.70 1087 VAL A CA 1
ATOM 1504 C CA B VAL A 1 88 ? -2.873 -7.951 9.150 0.40 3.09 1087 VAL A CA 1
ATOM 1505 C C . VAL A 1 88 ? -3.624 -6.712 9.611 1.00 3.21 1087 VAL A C 1
ATOM 1506 O O . VAL A 1 88 ? -4.445 -6.781 10.516 1.00 4.37 1087 VAL A O 1
ATOM 1525 N N . PRO A 1 89 ? -3.418 -5.554 8.940 1.00 3.14 1088 PRO A N 1
ATOM 1526 C CA A PRO A 1 89 ? -4.310 -4.385 9.217 0.50 3.56 1088 PRO A CA 1
ATOM 1527 C CA B PRO A 1 89 ? -4.295 -4.396 9.290 0.50 3.64 1088 PRO A CA 1
ATOM 1528 C C . PRO A 1 89 ? -5.740 -4.735 8.919 1.00 3.38 1088 PRO A C 1
ATOM 1529 O O . PRO A 1 89 ? -6.029 -5.403 7.916 1.00 3.96 1088 PRO A O 1
ATOM 1550 N N . SER A 1 90 ? -6.629 -4.184 9.757 1.00 3.32 1089 SER A N 1
ATOM 1551 C CA . SER A 1 90 ? -8.070 -4.257 9.558 1.00 3.18 1089 SER A CA 1
ATOM 1552 C C . SER A 1 90 ? -8.637 -2.998 8.902 1.00 3.16 1089 SER A C 1
ATOM 1553 O O . SER A 1 90 ? -9.243 -3.060 7.851 1.00 4.11 1089 SER A O 1
ATOM 1561 N N . VAL A 1 91 ? -8.387 -1.849 9.548 1.00 3.27 1090 VAL A N 1
ATOM 1562 C CA . VAL A 1 91 ? -8.850 -0.541 9.109 1.00 3.13 1090 VAL A CA 1
ATOM 1563 C C . VAL A 1 91 ? -7.813 0.517 9.563 1.00 3.19 1090 VAL A C 1
ATOM 1564 O O . VAL A 1 91 ? -7.050 0.294 10.453 1.00 3.61 1090 VAL A O 1
ATOM 1577 N N . GLY A 1 92 ? -7.899 1.707 8.882 1.00 3.42 1091 GLY A N 1
ATOM 1578 C CA . GLY A 1 92 ? -7.184 2.880 9.412 1.00 3.08 1091 GLY A CA 1
ATOM 1579 C C . GLY A 1 92 ? -8.016 3.663 10.399 1.00 2.91 1091 GLY A C 1
ATOM 1580 O O . GLY A 1 92 ? -9.276 3.604 10.348 1.00 3.89 1091 GLY A O 1
ATOM 1584 N N . THR A 1 93 ? -7.368 4.424 11.245 1.00 3.49 1092 THR A N 1
ATOM 1585 C CA . THR A 1 93 ? -8.053 5.206 12.260 1.00 3.17 1092 THR A CA 1
ATOM 1586 C C . THR A 1 93 ? -7.281 6.461 12.624 1.00 3.20 1092 THR A C 1
ATOM 1587 O O . THR A 1 93 ? -6.039 6.439 12.697 1.00 4.03 1092 THR A O 1
ATOM 1598 N N . SER A 1 94 ? -8.030 7.527 12.917 1.00 3.23 1093 SER A N 1
ATOM 1599 C CA . SER A 1 94 ? -7.458 8.657 13.617 1.00 3.47 1093 SER A CA 1
ATOM 1600 C C . SER A 1 94 ? -7.393 8.323 15.158 1.00 3.57 1093 SER A C 1
ATOM 1601 O O . SER A 1 94 ? -7.954 7.320 15.610 1.00 3.66 1093 SER A O 1
ATOM 1609 N N . VAL A 1 95 ? -6.725 9.201 15.901 1.00 3.25 1094 VAL A N 1
ATOM 1610 C CA . VAL A 1 95 ? -6.789 9.209 17.335 1.00 3.43 1094 VAL A CA 1
ATOM 1611 C C . VAL A 1 95 ? -7.326 10.599 17.746 1.00 3.57 1094 VAL A C 1
ATOM 1612 O O . VAL A 1 95 ? -6.675 11.622 17.440 1.00 3.83 1094 VAL A O 1
ATOM 1625 N N . ALA A 1 96 ? -8.503 10.613 18.344 1.00 3.24 1095 ALA A N 1
ATOM 1626 C CA . ALA A 1 96 ? -9.202 11.855 18.723 1.00 3.09 1095 ALA A CA 1
ATOM 1627 C C . ALA A 1 96 ? -8.769 12.324 20.151 1.00 3.29 1095 ALA A C 1
ATOM 1628 O O . ALA A 1 96 ? -8.308 11.507 20.943 1.00 3.46 1095 ALA A O 1
ATOM 1635 N N . ILE A 1 97 ? -9.024 13.602 20.394 1.00 3.28 1096 ILE A N 1
ATOM 1636 C CA . ILE A 1 97 ? -8.694 14.249 21.657 1.00 3.17 1096 ILE A CA 1
ATOM 1637 C C . ILE A 1 97 ? -9.989 14.868 22.237 1.00 3.61 1096 ILE A C 1
ATOM 1638 O O . ILE A 1 97 ? -10.200 16.087 22.187 1.00 4.16 1096 ILE A O 1
ATOM 1654 N N . PRO A 1 98 ? -10.889 14.011 22.775 1.00 3.74 1097 PRO A N 1
ATOM 1655 C CA . PRO A 1 98 ? -12.103 14.528 23.402 1.00 4.31 1097 PRO A CA 1
ATOM 1656 C C . PRO A 1 98 ? -11.753 15.139 24.781 1.00 4.16 1097 PRO A C 1
ATOM 1657 O O . PRO A 1 98 ? -10.826 14.724 25.446 1.00 4.50 1097 PRO A O 1
ATOM 1668 N N . PHE A 1 99 ? -12.615 16.097 25.182 1.00 3.98 1098 PHE A N 1
ATOM 1669 C CA . PHE A 1 99 ? -12.433 16.756 26.449 1.00 4.17 1098 PHE A CA 1
ATOM 1670 C C . PHE A 1 99 ? -13.786 17.194 27.021 1.00 4.47 1098 PHE A C 1
ATOM 1671 O O . PHE A 1 99 ? -14.753 17.337 26.263 1.00 4.79 1098 PHE A O 1
ATOM 1688 N N . ASN A 1 100 ? -13.816 17.422 28.323 1.00 4.42 1099 ASN A N 1
ATOM 1689 C CA . ASN A 1 100 ? -14.983 17.878 29.041 1.00 5.20 1099 ASN A CA 1
ATOM 1690 C C . ASN A 1 100 ? -14.698 19.235 29.681 1.00 4.80 1099 ASN A C 1
ATOM 1691 O O . ASN A 1 100 ? -14.191 19.316 30.801 1.00 5.93 1099 ASN A O 1
ATOM 1702 N N . LYS A 1 101 ? -15.000 20.308 28.942 1.00 5.30 1100 LYS A N 1
ATOM 1703 C CA . LYS A 1 101 ? -14.778 21.691 29.384 1.00 5.00 1100 LYS A CA 1
ATOM 1704 C C . LYS A 1 101 ? -15.662 22.561 28.505 1.00 5.53 1100 LYS A C 1
ATOM 1705 O O . LYS A 1 101 ? -15.374 22.720 27.316 1.00 5.91 1100 LYS A O 1
ATOM 1724 N N . SER A 1 102 ? -16.758 23.100 29.043 1.00 6.36 1101 SER A N 1
ATOM 1725 C CA A SER A 1 102 ? -17.732 23.776 28.269 0.70 8.57 1101 SER A CA 1
ATOM 1726 C CA B SER A 1 102 ? -17.729 23.819 28.289 0.30 8.66 1101 SER A CA 1
ATOM 1727 C C . SER A 1 102 ? -17.195 25.113 27.681 1.00 6.97 1101 SER A C 1
ATOM 1728 O O . SER A 1 102 ? -16.199 25.702 28.166 1.00 7.82 1101 SER A O 1
ATOM 1743 N N . GLY A 1 103 ? -17.878 25.585 26.649 1.00 6.78 1102 GLY A N 1
ATOM 1744 C CA . GLY A 1 103 ? -17.618 26.891 26.078 1.00 7.10 1102 GLY A CA 1
ATOM 1745 C C . GLY A 1 103 ? -17.834 26.866 24.575 1.00 6.62 1102 GLY A C 1
ATOM 1746 O O . GLY A 1 103 ? -17.509 25.901 23.873 1.00 7.26 1102 GLY A O 1
ATOM 1750 N N . SER A 1 104 ? -18.350 27.962 23.994 1.00 6.43 1103 SER A N 1
ATOM 1751 C CA . SER A 1 104 ? -18.574 27.995 22.571 1.00 7.44 1103 SER A CA 1
ATOM 1752 C C . SER A 1 104 ? -17.326 28.143 21.759 1.00 7.49 1103 SER A C 1
ATOM 1753 O O . SER A 1 104 ? -17.331 27.711 20.580 1.00 8.33 1103 SER A O 1
ATOM 1761 N N . ALA A 1 105 ? -16.262 28.728 22.319 1.00 6.22 1104 ALA A N 1
ATOM 1762 C CA . ALA A 1 105 ? -15.029 28.875 21.566 1.00 6.64 1104 ALA A CA 1
ATOM 1763 C C . ALA A 1 105 ? -14.496 27.484 21.132 1.00 6.09 1104 ALA A C 1
ATOM 1764 O O . ALA A 1 105 ? -14.503 26.520 21.916 1.00 6.39 1104 ALA A O 1
ATOM 1771 N N A ALA A 1 106 ? -13.878 27.375 19.960 0.70 6.64 1105 ALA A N 1
ATOM 1772 N N B ALA A 1 106 ? -14.116 27.414 19.856 0.30 7.18 1105 ALA A N 1
ATOM 1773 C CA A ALA A 1 106 ? -13.191 26.140 19.562 0.70 6.40 1105 ALA A CA 1
ATOM 1774 C CA B ALA A 1 106 ? -13.579 26.168 19.277 0.30 5.98 1105 ALA A CA 1
ATOM 1775 C C A ALA A 1 106 ? -11.893 25.956 20.328 0.70 5.91 1105 ALA A C 1
ATOM 1776 C C B ALA A 1 106 ? -12.188 25.949 19.820 0.30 5.17 1105 ALA A C 1
ATOM 1777 O O A ALA A 1 106 ? -11.093 26.853 20.441 0.70 8.12 1105 ALA A O 1
ATOM 1778 O O B ALA A 1 106 ? -11.287 26.796 19.688 0.30 7.74 1105 ALA A O 1
ATOM 1791 N N A VAL A 1 107 ? -11.670 24.724 20.739 0.70 4.61 1106 VAL A N 1
ATOM 1792 N N B VAL A 1 107 ? -11.985 24.740 20.330 0.30 4.74 1106 VAL A N 1
ATOM 1793 C CA A VAL A 1 107 ? -10.357 24.292 21.258 0.70 4.82 1106 VAL A CA 1
ATOM 1794 C CA B VAL A 1 107 ? -10.722 24.388 20.886 0.30 4.85 1106 VAL A CA 1
ATOM 1795 C C A VAL A 1 107 ? -9.584 23.678 20.096 0.70 5.00 1106 VAL A C 1
ATOM 1796 C C B VAL A 1 107 ? -9.807 23.792 19.823 0.30 4.22 1106 VAL A C 1
ATOM 1797 O O A VAL A 1 107 ? -10.029 22.659 19.520 0.70 5.12 1106 VAL A O 1
ATOM 1798 O O B VAL A 1 107 ? -10.191 22.853 19.061 0.30 5.46 1106 VAL A O 1
ATOM 1817 N N A ASP A 1 108 ? -8.481 24.318 19.725 0.70 5.42 1107 ASP A N 1
ATOM 1818 N N B ASP A 1 108 ? -8.611 24.388 19.744 0.30 6.19 1107 ASP A N 1
ATOM 1819 C CA A ASP A 1 108 ? -7.672 23.867 18.589 0.70 5.09 1107 ASP A CA 1
ATOM 1820 C CA B ASP A 1 108 ? -7.651 24.127 18.705 0.30 5.77 1107 ASP A CA 1
ATOM 1821 C C A ASP A 1 108 ? -6.239 23.868 19.102 0.70 4.99 1107 ASP A C 1
ATOM 1822 C C B ASP A 1 108 ? -6.254 23.974 19.253 0.30 7.36 1107 ASP A C 1
ATOM 1823 O O A ASP A 1 108 ? -5.691 24.935 19.360 0.70 5.65 1107 ASP A O 1
ATOM 1824 O O B ASP A 1 108 ? -5.674 24.914 19.832 0.30 7.31 1107 ASP A O 1
ATOM 1841 N N A LEU A 1 109 ? -5.730 22.644 19.384 0.70 4.82 1108 LEU A N 1
ATOM 1842 N N B LEU A 1 109 ? -5.750 22.741 19.187 0.30 5.61 1108 LEU A N 1
ATOM 1843 C CA A LEU A 1 109 ? -4.402 22.478 19.936 0.70 4.64 1108 LEU A CA 1
ATOM 1844 C CA B LEU A 1 109 ? -4.432 22.476 19.799 0.30 5.81 1108 LEU A CA 1
ATOM 1845 C C A LEU A 1 109 ? -3.353 22.551 18.847 0.70 5.05 1108 LEU A C 1
ATOM 1846 C C B LEU A 1 109 ? -3.346 22.575 18.758 0.30 6.15 1108 LEU A C 1
ATOM 1847 O O A LEU A 1 109 ? -3.412 21.850 17.842 0.70 5.24 1108 LEU A O 1
ATOM 1848 O O B LEU A 1 109 ? -3.443 21.954 17.680 0.30 6.22 1108 LEU A O 1
ATOM 1879 N N . SER A 1 110 ? -2.295 23.336 19.078 1.00 4.99 1109 SER A N 1
ATOM 1880 C CA . SER A 1 110 ? -1.069 23.133 18.308 1.00 5.60 1109 SER A CA 1
ATOM 1881 C C . SER A 1 110 ? -0.467 21.767 18.730 1.00 4.71 1109 SER A C 1
ATOM 1882 O O . SER A 1 110 ? -0.773 21.264 19.806 1.00 4.91 1109 SER A O 1
ATOM 1891 N N . VAL A 1 111 ? 0.375 21.213 17.879 1.00 4.71 1110 VAL A N 1
ATOM 1892 C CA . VAL A 1 111 ? 1.070 19.987 18.282 1.00 5.35 1110 VAL A CA 1
ATOM 1893 C C . VAL A 1 111 ? 1.878 20.197 19.538 1.00 5.60 1110 VAL A C 1
ATOM 1894 O O . VAL A 1 111 ? 1.875 19.357 20.467 1.00 5.56 1110 VAL A O 1
ATOM 1907 N N . GLN A 1 112 ? 2.551 21.349 19.657 1.00 5.34 1111 GLN A N 1
ATOM 1908 C CA . GLN A 1 112 ? 3.314 21.589 20.869 1.00 5.59 1111 GLN A CA 1
ATOM 1909 C C . GLN A 1 112 ? 2.453 21.739 22.101 1.00 5.12 1111 GLN A C 1
ATOM 1910 O O . GLN A 1 112 ? 2.819 21.308 23.191 1.00 5.87 1111 GLN A O 1
ATOM 1924 N N . GLU A 1 113 ? 1.233 22.344 21.944 1.00 5.33 1112 GLU A N 1
ATOM 1925 C CA . GLU A 1 113 ? 0.336 22.389 23.084 1.00 5.32 1112 GLU A CA 1
ATOM 1926 C C . GLU A 1 113 ? -0.129 20.967 23.481 1.00 5.03 1112 GLU A C 1
ATOM 1927 O O . GLU A 1 113 ? -0.252 20.664 24.664 1.00 5.58 1112 GLU A O 1
ATOM 1939 N N A LEU A 1 114 ? -0.463 20.115 22.526 0.80 4.88 1113 LEU A N 1
ATOM 1940 N N B LEU A 1 114 ? -0.380 20.138 22.476 0.20 5.75 1113 LEU A N 1
ATOM 1941 C CA A LEU A 1 114 ? -0.816 18.737 22.804 0.80 4.27 1113 LEU A CA 1
ATOM 1942 C CA B LEU A 1 114 ? -0.784 18.764 22.693 0.20 4.69 1113 LEU A CA 1
ATOM 1943 C C A LEU A 1 114 ? 0.309 18.060 23.623 0.80 4.45 1113 LEU A C 1
ATOM 1944 C C B LEU A 1 114 ? 0.277 18.011 23.501 0.20 5.77 1113 LEU A C 1
ATOM 1945 O O A LEU A 1 114 ? 0.060 17.417 24.647 0.80 4.56 1113 LEU A O 1
ATOM 1946 O O B LEU A 1 114 ? -0.055 17.289 24.429 0.20 6.43 1113 LEU A O 1
ATOM 1977 N N . CYS A 1 115 ? 1.531 18.205 23.128 1.00 4.89 1114 CYS A N 1
ATOM 1978 C CA . CYS A 1 115 ? 2.692 17.666 23.858 1.00 4.76 1114 CYS A CA 1
ATOM 1979 C C . CYS A 1 115 ? 2.730 18.173 25.319 1.00 5.10 1114 CYS A C 1
ATOM 1980 O O . CYS A 1 115 ? 2.965 17.376 26.213 1.00 5.35 1114 CYS A O 1
ATOM 1988 N N . GLY A 1 116 ? 2.529 19.461 25.478 1.00 5.03 1115 GLY A N 1
ATOM 1989 C CA . GLY A 1 116 ? 2.575 20.052 26.819 1.00 5.34 1115 GLY A CA 1
ATOM 1990 C C . GLY A 1 116 ? 1.460 19.614 27.707 1.00 4.90 1115 GLY A C 1
ATOM 1991 O O . GLY A 1 116 ? 1.661 19.453 28.916 1.00 5.62 1115 GLY A O 1
ATOM 1995 N N . VAL A 1 117 ? 0.251 19.401 27.175 1.00 4.85 1116 VAL A N 1
ATOM 1996 C CA . VAL A 1 117 ? -0.838 18.884 27.992 1.00 5.12 1116 VAL A CA 1
ATOM 1997 C C . VAL A 1 117 ? -0.501 17.479 28.491 1.00 4.94 1116 VAL A C 1
ATOM 1998 O O . VAL A 1 117 ? -0.660 17.140 29.686 1.00 5.96 1116 VAL A O 1
ATOM 2011 N N . PHE A 1 118 ? -0.014 16.608 27.567 1.00 5.33 1117 PHE A N 1
ATOM 2012 C CA . PHE A 1 118 ? 0.231 15.215 27.961 1.00 5.19 1117 PHE A CA 1
ATOM 2013 C C . PHE A 1 118 ? 1.524 14.995 28.750 1.00 5.13 1117 PHE A C 1
ATOM 2014 O O . PHE A 1 118 ? 1.659 13.928 29.333 1.00 6.01 1117 PHE A O 1
ATOM 2031 N N . SER A 1 119 ? 2.425 15.980 28.738 1.00 5.25 1118 SER A N 1
ATOM 2032 C CA . SER A 1 119 ? 3.620 15.935 29.564 1.00 6.09 1118 SER A CA 1
ATOM 2033 C C . SER A 1 119 ? 3.378 16.571 30.974 1.00 6.58 1118 SER A C 1
ATOM 2034 O O . SER A 1 119 ? 4.240 16.449 31.827 1.00 8.25 1118 SER A O 1
ATOM 2042 N N . GLY A 1 120 ? 2.301 17.316 31.103 1.00 6.04 1119 GLY A N 1
ATOM 2043 C CA . GLY A 1 120 ? 1.994 18.096 32.319 1.00 7.31 1119 GLY A CA 1
ATOM 2044 C C . GLY A 1 120 ? 2.596 19.514 32.297 1.00 6.80 1119 GLY A C 1
ATOM 2045 O O . GLY A 1 120 ? 2.289 20.266 33.250 1.00 8.20 1119 GLY A O 1
ATOM 2049 N N . ARG A 1 121 ? 3.340 19.903 31.286 1.00 6.15 1120 ARG A N 1
ATOM 2050 C CA . ARG A 1 121 ? 3.874 21.268 31.193 1.00 6.74 1120 ARG A CA 1
ATOM 2051 C C . ARG A 1 121 ? 2.770 22.322 31.141 1.00 6.95 1120 ARG A C 1
ATOM 2052 O O . ARG A 1 121 ? 2.895 23.390 31.729 1.00 8.68 1120 ARG A O 1
ATOM 2073 N N . ILE A 1 122 ? 1.723 22.027 30.390 1.00 6.60 1121 ILE A N 1
ATOM 2074 C CA . ILE A 1 122 ? 0.548 22.890 30.278 1.00 6.39 1121 ILE A CA 1
ATOM 2075 C C . ILE A 1 122 ? -0.553 22.201 31.072 1.00 5.92 1121 ILE A C 1
ATOM 2076 O O . ILE A 1 122 ? -0.989 21.094 30.745 1.00 7.13 1121 ILE A O 1
ATOM 2092 N N . ASN A 1 123 ? -0.972 22.826 32.196 1.00 6.04 1122 ASN A N 1
ATOM 2093 C CA . ASN A 1 123 ? -1.885 22.202 33.127 1.00 5.74 1122 ASN A CA 1
ATOM 2094 C C . ASN A 1 123 ? -3.083 23.086 33.438 1.00 5.17 1122 ASN A C 1
ATOM 2095 O O . ASN A 1 123 ? -3.830 22.769 34.394 1.00 6.33 1122 ASN A O 1
ATOM 2106 N N A THR A 1 124 ? -3.295 24.146 32.679 0.70 6.07 1123 THR A N 1
ATOM 2107 N N B THR A 1 124 ? -3.338 24.127 32.649 0.30 6.22 1123 THR A N 1
ATOM 2108 C CA A THR A 1 124 ? -4.440 25.049 32.800 0.70 6.47 1123 THR A CA 1
ATOM 2109 C CA B THR A 1 124 ? -4.548 24.960 32.779 0.30 7.91 1123 THR A CA 1
ATOM 2110 C C A THR A 1 124 ? -5.019 25.278 31.443 0.70 5.62 1123 THR A C 1
ATOM 2111 C C B THR A 1 124 ? -5.043 25.304 31.388 0.30 7.07 1123 THR A C 1
ATOM 2112 O O A THR A 1 124 ? -4.314 25.312 30.402 0.70 5.75 1123 THR A O 1
ATOM 2113 O O B THR A 1 124 ? -4.208 25.538 30.476 0.30 8.65 1123 THR A O 1
ATOM 2131 N N A TRP A 1 125 ? -6.343 25.511 31.386 0.70 5.53 1124 TRP A N 1
ATOM 2132 N N B TRP A 1 125 ? -6.380 25.351 31.208 0.30 6.25 1124 TRP A N 1
ATOM 2133 C CA A TRP A 1 125 ? -6.992 25.793 30.100 0.70 6.40 1124 TRP A CA 1
ATOM 2134 C CA B TRP A 1 125 ? -6.977 25.661 29.912 0.30 5.78 1124 TRP A CA 1
ATOM 2135 C C A TRP A 1 125 ? -6.563 27.145 29.547 0.70 6.20 1124 TRP A C 1
ATOM 2136 C C B TRP A 1 125 ? -6.539 26.997 29.356 0.30 6.38 1124 TRP A C 1
ATOM 2137 O O A TRP A 1 125 ? -6.603 27.370 28.342 0.70 6.40 1124 TRP A O 1
ATOM 2138 O O B TRP A 1 125 ? -6.474 27.188 28.136 0.30 10.08 1124 TRP A O 1
ATOM 2179 N N A ASP A 1 126 ? -6.166 28.076 30.433 0.75 6.27 1125 ASP A N 1
ATOM 2180 N N B ASP A 1 126 ? -6.260 27.951 30.259 0.25 6.35 1125 ASP A N 1
ATOM 2181 C CA A ASP A 1 126 ? -5.578 29.351 30.063 0.75 7.99 1125 ASP A CA 1
ATOM 2182 C CA B ASP A 1 126 ? -5.771 29.252 29.840 0.25 6.45 1125 ASP A CA 1
ATOM 2183 C C A ASP A 1 126 ? -4.355 29.187 29.155 0.75 7.78 1125 ASP A C 1
ATOM 2184 C C B ASP A 1 126 ? -4.306 29.218 29.346 0.25 6.86 1125 ASP A C 1
ATOM 2185 O O A ASP A 1 126 ? -4.006 30.082 28.339 0.75 8.75 1125 ASP A O 1
ATOM 2186 O O B ASP A 1 126 ? -3.778 30.257 28.960 0.25 6.33 1125 ASP A O 1
ATOM 2203 N N . GLY A 1 127 ? -3.660 28.039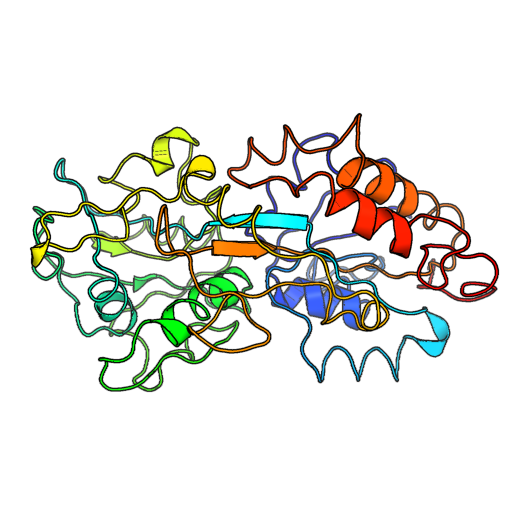 29.360 1.00 7.23 1126 GLY A N 1
ATOM 2204 C CA . GLY A 1 127 ? -2.418 27.773 28.680 1.00 8.17 1126 GLY A CA 1
ATOM 2205 C C . GLY A 1 127 ? -2.565 27.200 27.273 1.00 7.38 1126 GLY A C 1
ATOM 2206 O O . GLY A 1 127 ? -1.558 26.956 26.620 1.00 9.67 1126 GLY A O 1
ATOM 2211 N N . ILE A 1 128 ? -3.783 26.994 26.812 1.00 6.55 1127 ILE A N 1
ATOM 2212 C CA . ILE A 1 128 ? -4.119 26.648 25.427 1.00 6.67 1127 ILE A CA 1
ATOM 2213 C C . ILE A 1 128 ? -4.575 27.940 24.792 1.00 5.99 1127 ILE A C 1
ATOM 2214 O O . ILE A 1 128 ? -5.565 28.537 25.228 1.00 7.73 1127 ILE A O 1
ATOM 2230 N N . SER A 1 129 ? -3.866 28.424 23.762 1.00 5.85 1128 SER A N 1
ATOM 2231 C CA . SER A 1 129 ? -4.191 29.717 23.240 1.00 6.40 1128 SER A CA 1
ATOM 2232 C C . SER A 1 129 ? -5.545 29.711 22.563 1.00 5.98 1128 SER A C 1
ATOM 2233 O O . SER A 1 129 ? -5.983 28.745 21.920 1.00 6.52 1128 SER A O 1
ATOM 2241 N N . GLY A 1 130 ? -6.283 30.851 22.725 1.00 5.27 1129 GLY A N 1
ATOM 2242 C CA . GLY A 1 130 ? -7.572 30.999 22.085 1.00 5.61 1129 GLY A CA 1
ATOM 2243 C C . GLY A 1 130 ? -8.674 30.076 22.622 1.00 5.55 1129 GLY A C 1
ATOM 2244 O O . GLY A 1 130 ? -9.666 29.908 21.944 1.00 7.69 1129 GLY A O 1
ATOM 2248 N N . SER A 1 131 ? -8.499 29.484 23.786 1.00 5.80 1130 SER A N 1
ATOM 2249 C CA . SER A 1 131 ? -9.434 28.436 24.262 1.00 6.07 1130 SER A CA 1
ATOM 2250 C C . SER A 1 131 ? -10.747 28.965 24.809 1.00 6.24 1130 SER A C 1
ATOM 2251 O O . SER A 1 131 ? -11.692 28.189 24.941 1.00 7.54 1130 SER A O 1
ATOM 2259 N N . GLY A 1 132 ? -10.767 30.215 25.253 1.00 6.06 1131 GLY A N 1
ATOM 2260 C CA . GLY A 1 132 ? -11.868 30.783 25.945 1.00 6.85 1131 GLY A CA 1
ATOM 2261 C C . GLY A 1 132 ? -12.136 30.220 27.301 1.00 7.62 1131 GLY A C 1
ATOM 2262 O O . GLY A 1 132 ? -13.137 30.561 27.954 1.00 10.42 1131 GLY A O 1
ATOM 2266 N N . ARG A 1 133 ? -11.217 29.376 27.825 1.00 6.52 1132 ARG A N 1
ATOM 2267 C CA . ARG A 1 133 ? -11.435 28.559 28.998 1.00 6.29 1132 ARG A CA 1
ATOM 2268 C C . ARG A 1 133 ? -10.329 28.834 29.997 1.00 6.97 1132 ARG A C 1
ATOM 2269 O O . ARG A 1 133 ? -9.208 29.140 29.651 1.00 9.03 1132 ARG A O 1
ATOM 2290 N N A THR A 1 134 ? -10.724 28.697 31.250 0.80 8.24 1133 THR A N 1
ATOM 2291 N N B THR A 1 134 ? -10.601 28.701 31.289 0.20 8.53 1133 THR A N 1
ATOM 2292 C CA A THR A 1 134 ? -9.818 28.849 32.333 0.80 8.47 1133 THR A CA 1
ATOM 2293 C CA B THR A 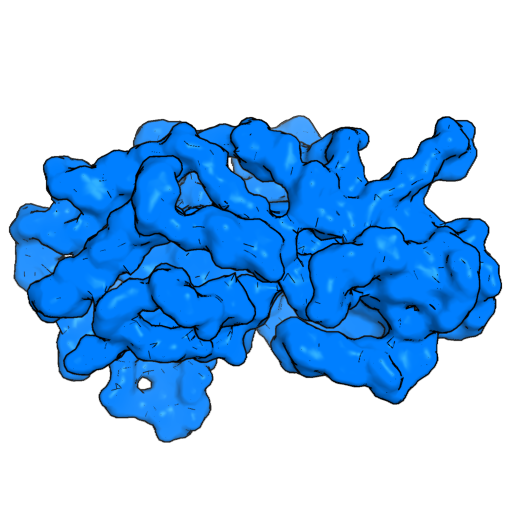1 134 ? -9.547 28.876 32.285 0.20 6.66 1133 THR A CA 1
ATOM 2294 C C A THR A 1 134 ? -9.913 27.663 33.306 0.80 8.40 1133 THR A C 1
ATOM 2295 C C B THR A 1 134 ? -9.829 27.828 33.404 0.20 9.69 1133 THR A C 1
ATOM 2296 O O A THR A 1 134 ? -10.850 26.883 33.340 0.80 11.09 1133 THR A O 1
ATOM 2297 O O B THR A 1 134 ? -10.926 27.308 33.468 0.20 7.73 1133 THR A O 1
ATOM 2315 N N A GLY A 1 135 ? -8.921 27.578 34.166 0.80 9.18 1134 GLY A N 1
ATOM 2316 N N B GLY A 1 135 ? -8.887 27.439 34.254 0.20 9.42 1134 GLY A N 1
ATOM 2317 C CA A GLY A 1 135 ? -8.936 26.584 35.210 0.80 9.00 1134 GLY A CA 1
ATOM 2318 C CA B GLY A 1 135 ? -9.180 26.335 35.200 0.20 8.46 1134 GLY A CA 1
ATOM 2319 C C A GLY A 1 135 ? -8.094 25.349 34.904 0.80 7.27 1134 GLY A C 1
ATOM 2320 C C B GLY A 1 135 ? -8.226 25.150 35.030 0.20 6.60 1134 GLY A C 1
ATOM 2321 O O A GLY A 1 135 ? -7.420 25.288 33.861 0.80 7.20 1134 GLY A O 1
ATOM 2322 O O B GLY A 1 135 ? -7.535 25.052 34.024 0.20 7.26 1134 GLY A O 1
ATOM 2329 N N A PRO A 1 136 ? -8.094 24.391 35.771 0.70 7.98 1135 PRO A N 1
ATOM 2330 N N B PRO A 1 136 ? -8.135 24.231 35.982 0.30 7.47 1135 PRO A N 1
ATOM 2331 C CA A PRO A 1 136 ? -7.121 23.273 35.704 0.70 8.11 1135 PRO A CA 1
ATOM 2332 C CA B PRO A 1 136 ? -7.170 23.103 35.787 0.30 7.40 1135 PRO A CA 1
ATOM 2333 C C A PRO A 1 136 ? -7.507 22.268 34.632 0.70 6.01 1135 PRO A C 1
ATOM 2334 C C B PRO A 1 136 ? -7.566 22.194 34.616 0.30 7.00 1135 PRO A C 1
ATOM 2335 O O A PRO A 1 136 ? -8.689 22.122 34.291 0.30 9.05 1135 PRO A O 1
ATOM 2336 O O B PRO A 1 136 ? -8.727 21.901 34.391 0.70 7.46 1135 PRO A O 1
ATOM 2357 N N A ILE A 1 137 ? -6.485 21.614 34.056 0.80 5.91 1136 ILE A N 1
ATOM 2358 N N B ILE A 1 137 ? -6.558 21.769 33.836 0.20 6.44 1136 ILE A N 1
ATOM 2359 C CA A ILE A 1 137 ? -6.642 20.446 33.181 0.80 5.49 1136 ILE A CA 1
ATOM 2360 C CA B ILE A 1 137 ? -6.681 20.662 32.847 0.20 4.21 1136 ILE A CA 1
ATOM 2361 C C A ILE A 1 137 ? -6.319 19.169 33.997 0.80 4.90 1136 ILE A C 1
ATOM 2362 C C B ILE A 1 137 ? -6.272 19.378 33.577 0.20 6.74 1136 ILE A C 1
ATOM 2363 O O A ILE A 1 137 ? -5.294 19.107 34.658 0.80 5.38 1136 ILE A O 1
ATOM 2364 O O B ILE A 1 137 ? -5.275 19.361 34.333 0.20 7.46 1136 ILE A O 1
ATOM 2390 N N A VAL A 1 138 ? -7.188 18.176 33.926 0.8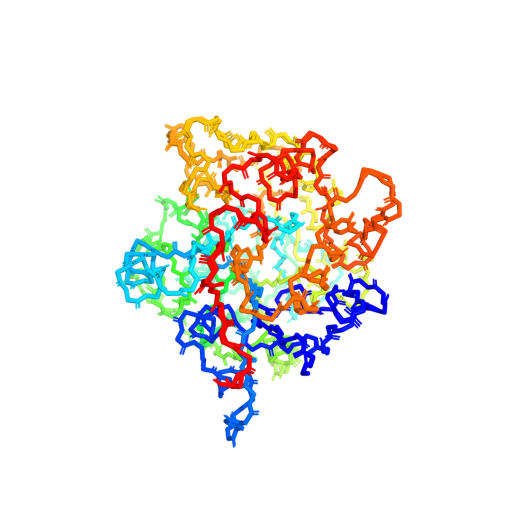0 4.85 1137 VAL A N 1
ATOM 2391 N N B VAL A 1 138 ? -7.035 18.298 33.394 0.20 4.37 1137 VAL A N 1
ATOM 2392 C CA A VAL A 1 138 ? -6.930 16.818 34.390 0.80 4.46 1137 VAL A CA 1
ATOM 2393 C CA B VAL A 1 138 ? -6.658 17.128 34.173 0.20 7.61 1137 VAL A CA 1
ATOM 2394 C C A VAL A 1 138 ? -6.848 15.859 33.162 0.80 4.48 1137 VAL A C 1
ATOM 2395 C C B VAL A 1 138 ? -6.795 15.901 33.247 0.20 7.21 1137 VAL A C 1
ATOM 2396 O O A VAL A 1 138 ? -7.764 15.813 32.313 0.80 5.00 1137 VAL A O 1
ATOM 2397 O O B VAL A 1 138 ? -7.848 15.669 32.700 0.20 5.89 1137 VAL A O 1
ATOM 2416 N N . VAL A 1 139 ? -5.703 15.165 33.062 1.00 5.05 1138 VAL A N 1
ATOM 2417 C CA . VAL A 1 139 ? -5.518 14.189 31.990 1.00 5.23 1138 VAL A CA 1
ATOM 2418 C C . VAL A 1 139 ? -6.064 12.817 32.461 1.00 4.61 1138 VAL A C 1
ATOM 2419 O O . VAL A 1 139 ? -5.724 12.348 33.528 1.00 5.72 1138 VAL A O 1
ATOM 2433 N N . VAL A 1 140 ? -6.859 12.198 31.591 1.00 4.50 1139 VAL A N 1
ATOM 2434 C CA . VAL A 1 140 ? -7.338 10.828 31.788 1.00 4.02 1139 VAL A CA 1
ATOM 2435 C C . VAL A 1 140 ? -6.593 9.923 30.792 1.00 3.69 1139 VAL A C 1
ATOM 2436 O O . VAL A 1 140 ? -6.377 10.300 29.640 1.00 4.56 1139 VAL A O 1
ATOM 2449 N N . TYR A 1 141 ? -6.146 8.754 31.231 1.00 3.86 1140 TYR A N 1
ATOM 2450 C CA . TYR A 1 141 ? -5.343 7.847 30.422 1.00 3.46 1140 TYR A CA 1
ATOM 2451 C C . TYR A 1 141 ? -5.766 6.407 30.721 1.00 3.20 1140 TYR A C 1
ATOM 2452 O O . TYR A 1 141 ? -6.423 6.104 31.695 1.00 4.08 1140 TYR A O 1
ATOM 2470 N N . ARG A 1 142 ? -5.312 5.490 29.836 1.00 3.50 1141 ARG A N 1
ATOM 2471 C CA . ARG A 1 142 ? -5.655 4.069 29.975 1.00 3.59 1141 ARG A CA 1
ATOM 2472 C C . ARG A 1 142 ? -4.759 3.381 30.986 1.00 4.10 1141 ARG A C 1
ATOM 2473 O O . ARG A 1 142 ? -3.523 3.401 30.860 1.00 4.28 1141 ARG A O 1
ATOM 2494 N N . SER A 1 143 ? -5.374 2.728 31.954 1.00 4.36 1142 SER A N 1
ATOM 2495 C CA A SER A 1 143 ? -4.659 2.003 32.971 0.50 4.73 1142 SER A CA 1
ATOM 2496 C CA B SER A 1 143 ? -4.661 2.004 32.969 0.50 5.46 1142 SER A CA 1
ATOM 2497 C C . SER A 1 143 ? -3.895 0.778 32.508 1.00 4.95 1142 SER A C 1
ATOM 2498 O O . SER A 1 143 ? -2.891 0.399 33.087 1.00 7.46 1142 SER A O 1
ATOM 2513 N N . GLU A 1 144 ? -4.423 0.136 31.469 1.00 4.92 1143 GLU A N 1
ATOM 2514 C CA . GLU A 1 144 ? -3.989 -1.195 31.048 1.00 4.75 1143 GLU A CA 1
ATOM 2515 C C . GLU A 1 144 ? -3.219 -1.089 29.715 1.00 4.60 1143 GLU A C 1
ATOM 2516 O O . GLU A 1 144 ? -2.984 -0.041 29.169 1.00 5.66 1143 GLU A O 1
ATOM 2528 N N . SER A 1 145 ? -2.800 -2.281 29.218 1.00 4.33 1144 SER A N 1
ATOM 2529 C CA . SER A 1 145 ? -2.026 -2.377 28.011 1.00 4.11 1144 SER A CA 1
ATOM 2530 C C . SER A 1 145 ? -2.976 -2.165 26.815 1.00 3.64 1144 SER A C 1
ATOM 2531 O O . SER A 1 145 ? -3.819 -2.996 26.498 1.00 4.58 1144 SER A O 1
ATOM 2539 N N . SER A 1 146 ? -2.814 -0.987 26.170 1.00 3.63 1145 SER A N 1
ATOM 2540 C CA . SER A 1 146 ? -3.738 -0.468 25.205 1.00 3.48 1145 SER A CA 1
ATOM 2541 C C . SER A 1 146 ? -3.069 -0.152 23.871 1.00 3.08 1145 SER A C 1
ATOM 2542 O O . SER A 1 146 ? -2.025 0.517 23.812 1.00 3.62 1145 SER A O 1
ATOM 2550 N N . GLY A 1 147 ? -3.733 -0.603 22.809 1.00 3.19 1146 GLY A N 1
ATOM 2551 C CA . GLY A 1 147 ? -3.316 -0.223 21.474 1.00 3.01 1146 GLY A CA 1
ATOM 2552 C C . GLY A 1 147 ? -3.594 1.238 21.143 1.00 2.92 1146 GLY A C 1
ATOM 2553 O O . GLY A 1 147 ? -2.829 1.844 20.351 1.00 3.52 1146 GLY A O 1
ATOM 2557 N N . THR A 1 148 ? -4.648 1.826 21.678 1.00 2.99 1147 THR A N 1
ATOM 2558 C CA . THR A 1 148 ? -4.871 3.258 21.528 1.00 2.66 1147 THR A CA 1
ATOM 2559 C C . THR A 1 148 ? -3.671 4.020 22.104 1.00 2.98 1147 THR A C 1
ATOM 2560 O O . THR A 1 148 ? -3.134 4.980 21.507 1.00 3.41 1147 THR A O 1
ATOM 2571 N N . THR A 1 149 ? -3.211 3.589 23.281 1.00 3.13 1148 THR A N 1
ATOM 2572 C CA . THR A 1 149 ? -1.991 4.183 23.859 1.00 3.10 1148 THR A CA 1
ATOM 2573 C C . THR A 1 149 ? -0.815 4.012 22.902 1.00 3.05 1148 THR A C 1
ATOM 2574 O O . THR A 1 149 ? -0.027 4.975 22.737 1.00 3.57 1148 THR A O 1
ATOM 2585 N N . GLU A 1 150 ? -0.621 2.827 22.315 1.00 2.96 1149 GLU A N 1
ATOM 2586 C CA . GLU A 1 150 ? 0.511 2.651 21.402 1.00 3.26 1149 GLU A CA 1
ATOM 2587 C C . GLU A 1 150 ? 0.390 3.636 20.214 1.00 3.22 1149 GLU A C 1
ATOM 2588 O O . GLU A 1 150 ? 1.370 4.306 19.851 1.00 3.39 1149 GLU A O 1
ATOM 2600 N N . LEU A 1 151 ? -0.790 3.722 19.593 1.00 3.35 1150 LEU A N 1
ATOM 2601 C CA . LEU A 1 151 ? -0.947 4.618 18.448 1.00 3.48 1150 LEU A CA 1
ATOM 2602 C C . LEU A 1 151 ? -0.652 6.081 18.834 1.00 3.22 1150 LEU A C 1
ATOM 2603 O O . LEU A 1 151 ? -0.062 6.846 18.064 1.00 3.72 1150 LEU A O 1
ATOM 2619 N N . PHE A 1 152 ? -1.128 6.482 19.999 1.00 3.23 1151 PHE A N 1
ATOM 2620 C CA . PHE A 1 152 ? -0.963 7.879 20.476 1.00 3.06 1151 PHE A CA 1
ATOM 2621 C C . PHE A 1 152 ? 0.497 8.194 20.854 1.00 3.49 1151 PHE A C 1
ATOM 2622 O O . PHE A 1 152 ? 1.010 9.247 20.500 1.00 3.60 1151 PHE A O 1
ATOM 2639 N N . THR A 1 153 ? 1.110 7.278 21.588 1.00 3.50 1152 THR A N 1
ATOM 2640 C CA . THR A 1 153 ? 2.501 7.508 21.997 1.00 3.26 1152 THR A CA 1
ATOM 2641 C C . THR A 1 153 ? 3.457 7.424 20.831 1.00 3.63 1152 THR A C 1
ATOM 2642 O O . THR A 1 153 ? 4.510 8.072 20.871 1.00 4.05 1152 THR A O 1
ATOM 2653 N N A ARG A 1 154 ? 3.132 6.722 19.737 0.80 3.58 1153 ARG A N 1
ATOM 2654 N N B ARG A 1 154 ? 3.080 6.747 19.743 0.20 4.23 1153 ARG A N 1
ATOM 2655 C CA A ARG A 1 154 ? 3.942 6.860 18.509 0.80 3.91 1153 ARG A CA 1
ATOM 2656 C CA B ARG A 1 154 ? 3.919 6.850 18.544 0.20 4.40 1153 ARG A CA 1
ATOM 2657 C C A ARG A 1 154 ? 3.999 8.310 18.072 0.80 3.95 1153 ARG A C 1
ATOM 2658 C C B ARG A 1 154 ? 3.918 8.267 17.943 0.20 5.12 1153 ARG A C 1
ATOM 2659 O O A ARG A 1 154 ? 5.049 8.827 17.633 0.80 4.05 1153 ARG A O 1
ATOM 2660 O O B ARG A 1 154 ? 4.906 8.702 17.358 0.20 3.34 1153 ARG A O 1
ATOM 2701 N N . PHE A 1 155 ? 2.841 9.003 18.117 1.00 3.95 1154 PHE A N 1
ATOM 2702 C CA . PHE A 1 155 ? 2.764 10.398 17.642 1.00 3.84 1154 PHE A CA 1
ATOM 2703 C C . PHE A 1 155 ? 3.572 11.301 18.593 1.00 3.88 1154 PHE A C 1
ATOM 2704 O O . PHE A 1 155 ? 4.395 12.131 18.180 1.00 4.61 1154 PHE A O 1
ATOM 2722 N N . LEU A 1 156 ? 3.361 11.150 19.917 1.00 3.83 1155 LEU A N 1
ATOM 2723 C CA . LEU A 1 156 ? 4.086 11.965 20.883 1.00 3.94 1155 LEU A CA 1
ATOM 2724 C C . LEU A 1 156 ? 5.605 11.723 20.758 1.00 4.14 1155 LEU A C 1
ATOM 2725 O O . LEU A 1 156 ? 6.410 12.662 20.830 1.00 4.66 1155 LEU A O 1
ATOM 2741 N N . ASN A 1 157 ? 6.004 10.454 20.569 1.00 4.24 1156 ASN A N 1
ATOM 2742 C CA . ASN A 1 157 ? 7.406 10.109 20.427 1.00 4.32 1156 ASN A CA 1
ATOM 2743 C C . ASN A 1 157 ? 8.016 10.844 19.201 1.00 4.34 1156 ASN A C 1
ATOM 2744 O O . ASN A 1 157 ? 9.159 11.284 19.237 1.00 5.50 1156 ASN A O 1
ATOM 2755 N N . ALA A 1 158 ? 7.239 10.943 18.132 1.00 4.27 1157 ALA A N 1
ATOM 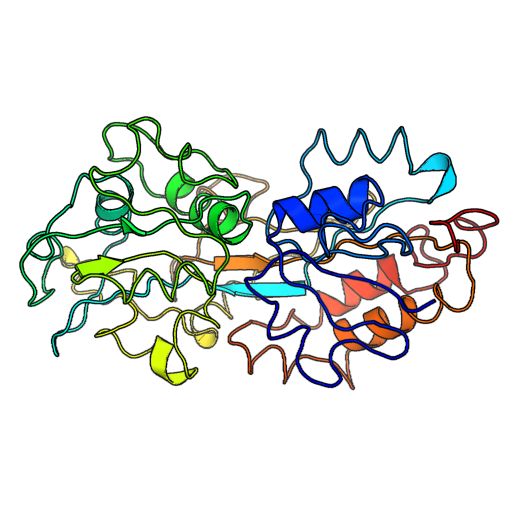2756 C CA . ALA A 1 158 ? 7.719 11.524 16.904 1.00 5.04 1157 ALA A CA 1
ATOM 2757 C C . ALA A 1 158 ? 7.754 13.069 16.904 1.00 4.52 1157 ALA A C 1
ATOM 2758 O O . ALA A 1 158 ? 8.529 13.659 16.169 1.00 6.49 1157 ALA A O 1
ATOM 2765 N N . LYS A 1 159 ? 6.920 13.721 17.762 1.00 4.74 1158 LYS A N 1
ATOM 2766 C CA . LYS A 1 159 ? 6.674 15.148 17.658 1.00 5.23 1158 LYS A CA 1
ATOM 2767 C C . LYS A 1 159 ? 7.089 15.978 18.829 1.00 5.46 1158 LYS A C 1
ATOM 2768 O O . LYS A 1 159 ? 7.287 17.190 18.759 1.00 6.76 1158 LYS A O 1
ATOM 2787 N N . CYS A 1 160 ? 7.142 15.376 20.022 1.00 5.44 1159 CYS A N 1
ATOM 2788 C CA . CYS A 1 160 ? 7.269 16.127 21.293 1.00 5.71 1159 CYS A CA 1
ATOM 2789 C C . CYS A 1 160 ? 8.742 16.207 21.688 1.00 5.73 1159 CYS A C 1
ATOM 2790 O O . CYS A 1 160 ? 9.213 15.505 22.586 1.00 7.53 1159 CYS A O 1
ATOM 2797 N N A ASN A 1 161 ? 9.494 17.081 20.987 0.65 6.82 1160 ASN A N 1
ATOM 2798 N N B ASN A 1 161 ? 9.436 17.095 20.974 0.35 7.70 1160 ASN A N 1
ATOM 2799 C CA A ASN A 1 161 ? 10.958 17.203 21.189 0.65 8.23 1160 ASN A CA 1
ATOM 2800 C CA B ASN A 1 161 ? 10.874 17.270 21.040 0.35 8.23 1160 ASN A CA 1
ATOM 2801 C C A ASN A 1 161 ? 11.386 18.273 22.156 0.65 9.18 1160 ASN A C 1
ATOM 2802 C C B ASN A 1 161 ? 11.291 18.454 21.882 0.35 8.89 1160 ASN A C 1
ATOM 2803 O O A ASN A 1 161 ? 12.574 18.486 22.355 0.65 12.17 1160 ASN A O 1
ATOM 2804 O O B ASN A 1 161 ? 12.436 18.861 21.757 0.35 9.26 1160 ASN A O 1
ATOM 2825 N N . ALA A 1 162 ? 10.441 18.995 22.756 1.00 7.64 1161 ALA A N 1
ATOM 2826 C CA . ALA A 1 162 ? 10.732 20.202 23.474 1.00 9.48 1161 ALA A CA 1
ATOM 2827 C C . ALA A 1 162 ? 10.168 20.134 24.921 1.00 8.76 1161 ALA A C 1
ATOM 2828 O O . ALA A 1 162 ? 9.928 21.169 25.540 1.00 11.72 1161 ALA A O 1
ATOM 2836 N N . GLU A 1 163 ? 10.072 18.920 25.489 1.00 7.89 1162 GLU A N 1
ATOM 2837 C CA . GLU A 1 163 ? 9.636 18.726 26.844 1.00 7.80 1162 GLU A CA 1
ATOM 2838 C C . GLU A 1 163 ? 10.887 18.534 27.743 1.00 9.20 1162 GLU A C 1
ATOM 2839 O O . GLU A 1 163 ? 11.976 18.305 27.261 1.00 9.96 1162 GLU A O 1
ATOM 2851 N N A THR A 1 164 ? 10.667 18.536 29.044 0.50 9.56 1163 THR A N 1
ATOM 2852 N N B THR A 1 164 ? 10.605 18.483 29.021 0.50 9.90 1163 THR A N 1
ATOM 2853 C CA A THR A 1 164 ? 11.706 18.206 30.047 0.50 11.23 1163 THR A CA 1
ATOM 2854 C CA B THR A 1 164 ? 11.630 18.083 29.985 0.50 11.63 1163 THR A CA 1
ATOM 2855 C C A THR A 1 164 ? 11.751 16.684 30.240 0.50 12.06 1163 THR A C 1
ATOM 2856 C C B THR A 1 164 ? 11.435 16.565 30.228 0.50 11.99 1163 THR A C 1
ATOM 2857 O O A THR A 1 164 ? 11.636 16.093 31.338 0.50 27.85 1163 THR A O 1
ATOM 2858 O O B THR A 1 164 ? 10.913 16.098 31.215 0.50 10.93 1163 THR A O 1
ATOM 2876 N N A GLY A 1 165 ? 12.046 16.034 29.166 0.50 13.08 1164 GLY A N 1
ATOM 2877 N N B GLY A 1 165 ? 11.883 15.781 29.290 0.50 9.70 1164 GLY A N 1
ATOM 2878 C CA A GLY A 1 165 ? 11.962 14.589 29.044 0.50 7.12 1164 GLY A CA 1
ATOM 2879 C CA B GLY A 1 165 ? 11.684 14.341 29.244 0.50 6.82 1164 GLY A CA 1
ATOM 2880 C C A GLY A 1 165 ? 11.366 14.269 27.692 0.50 8.66 1164 GLY A C 1
ATOM 2881 C C B GLY A 1 165 ? 11.290 13.940 27.830 0.50 5.93 1164 GLY A C 1
ATOM 2882 O O A GLY A 1 165 ? 11.090 15.119 26.885 0.50 8.43 1164 GLY A O 1
ATOM 2883 O O B GLY A 1 165 ? 11.036 14.812 26.984 0.50 7.99 1164 GLY A O 1
ATOM 2890 N N A ASN A 1 166 ? 11.087 12.983 27.464 0.40 8.62 1165 ASN A N 1
ATOM 2891 N N B ASN A 1 166 ? 11.200 12.654 27.555 0.60 6.92 1165 ASN A N 1
ATOM 2892 C CA A ASN A 1 166 ? 10.598 12.478 26.192 0.40 7.31 1165 ASN A CA 1
ATOM 2893 C CA B ASN A 1 166 ? 10.832 12.051 26.325 0.60 8.87 1165 ASN A CA 1
ATOM 2894 C C A ASN A 1 166 ? 9.589 11.339 26.451 0.40 5.84 1165 ASN A C 1
ATOM 2895 C C B ASN A 1 166 ? 9.645 11.117 26.457 0.60 6.91 1165 ASN A C 1
ATOM 2896 O O A ASN A 1 166 ? 9.573 10.731 27.516 0.40 7.30 1165 ASN A O 1
ATOM 2897 O O B ASN A 1 166 ? 9.571 10.403 27.424 0.60 5.84 1165 ASN A O 1
ATOM 2916 N N . PHE A 1 167 ? 8.767 11.086 25.432 1.00 5.51 1166 PHE A N 1
ATOM 2917 C CA . PHE A 1 167 ? 7.758 10.040 25.406 1.00 5.33 1166 PHE A CA 1
ATOM 2918 C C . PHE A 1 167 ? 8.262 8.788 24.666 1.00 5.21 1166 PHE A C 1
ATOM 2919 O O . PHE A 1 167 ? 8.664 8.881 23.507 1.00 6.55 1166 PHE A O 1
ATOM 2937 N N . ALA A 1 168 ? 8.195 7.659 25.305 1.00 5.59 1167 ALA A N 1
ATOM 2938 C CA . ALA A 1 168 ? 8.478 6.338 24.723 1.00 5.89 1167 ALA A CA 1
ATOM 2939 C C . ALA A 1 168 ? 7.187 5.816 24.092 1.00 4.87 1167 ALA A C 1
ATOM 2940 O O . ALA A 1 168 ? 6.073 5.999 24.591 1.00 5.00 1167 ALA A O 1
ATOM 2947 N N . VAL A 1 169 ? 7.361 5.056 22.986 1.00 5.09 1168 VAL A N 1
ATOM 2948 C CA . VAL A 1 169 ? 6.301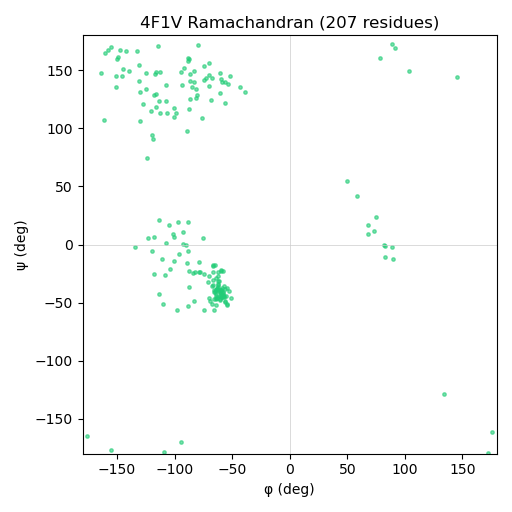 4.239 22.456 1.00 4.69 1168 VAL A CA 1
ATOM 2949 C C . VAL A 1 169 ? 5.984 3.104 23.392 1.00 4.51 1168 VAL A C 1
ATOM 2950 O O . VAL A 1 169 ? 6.898 2.345 23.787 1.00 5.89 1168 VAL A O 1
ATOM 2963 N N . THR A 1 170 ? 4.740 2.955 23.830 1.00 4.30 1169 THR A N 1
ATOM 2964 C CA . THR A 1 170 ? 4.359 1.947 24.812 1.00 4.75 1169 THR A CA 1
ATOM 2965 C C . THR A 1 170 ? 2.862 1.670 24.674 1.00 4.15 1169 THR A C 1
ATOM 2966 O O . THR A 1 170 ? 2.118 2.458 24.109 1.00 4.65 1169 THR A O 1
ATOM 2977 N N . THR A 1 171 ? 2.432 0.583 25.328 1.00 4.32 1170 THR A N 1
ATOM 2978 C CA . THR A 1 171 ? 1.006 0.300 25.521 1.00 4.07 1170 THR A CA 1
ATOM 2979 C C . THR A 1 171 ? 0.499 0.766 26.879 1.00 4.21 1170 THR A C 1
ATOM 2980 O O . THR A 1 171 ? -0.704 0.733 27.100 1.00 4.21 1170 THR A O 1
ATOM 2991 N N . THR A 1 172 ? 1.393 1.212 27.779 1.00 4.60 1171 THR A N 1
ATOM 2992 C CA . THR A 1 172 ? 1.005 1.649 29.126 1.00 4.79 1171 THR A CA 1
ATOM 2993 C C . THR A 1 172 ? 1.385 3.120 29.298 1.00 4.16 1171 THR A C 1
ATOM 2994 O O . THR A 1 172 ? 2.550 3.476 29.552 1.00 5.16 1171 THR A O 1
ATOM 3005 N N A PHE A 1 173 ? 0.399 4.009 29.111 0.80 4.61 1172 PHE A N 1
ATOM 3006 N N B PHE A 1 173 ? 0.400 4.014 29.139 0.20 5.23 1172 PHE A N 1
ATOM 3007 C CA A PHE A 1 173 ? 0.697 5.465 29.126 0.80 4.62 1172 PHE A CA 1
ATOM 3008 C CA B PHE A 1 173 ? 0.643 5.442 29.160 0.20 5.24 1172 PHE A CA 1
ATOM 3009 C C A PHE A 1 173 ? 1.360 5.874 30.424 0.80 4.76 1172 PHE A C 1
ATOM 3010 C C B PHE A 1 173 ? 1.265 5.930 30.459 0.20 4.67 1172 PHE A C 1
ATOM 3011 O O A PHE A 1 173 ? 2.143 6.811 30.401 0.80 5.37 1172 PHE A O 1
ATOM 3012 O O B PHE A 1 173 ? 1.959 6.953 30.453 0.20 5.03 1172 PHE A O 1
ATOM 3045 N N . GLY A 1 174 ? 1.005 5.217 31.537 1.00 5.34 1173 GLY A N 1
ATOM 3046 C CA . GLY A 1 174 ? 1.602 5.571 32.822 1.00 7.60 1173 GLY A CA 1
ATOM 3047 C C . GLY A 1 174 ? 3.103 5.531 32.897 1.00 8.45 1173 GLY A C 1
ATOM 3048 O O . GLY A 1 174 ? 3.663 6.135 33.790 1.00 12.61 1173 GLY A O 1
ATOM 3053 N N . THR A 1 175 ? 3.733 4.874 31.904 1.00 7.30 1174 THR A N 1
ATOM 3054 C CA . THR A 1 175 ? 5.223 4.863 31.848 1.00 10.30 1174 THR A CA 1
ATOM 3055 C C . THR A 1 175 ? 5.739 5.523 30.596 1.00 8.48 1174 THR A C 1
ATOM 3056 O O . THR A 1 175 ? 6.972 5.447 30.333 1.00 12.47 1174 THR A O 1
ATOM 3067 N N . SER A 1 176 ? 4.926 6.152 29.753 1.00 5.68 1175 SER A N 1
ATOM 3068 C CA . SER A 1 176 ? 5.421 6.684 28.500 1.00 5.66 1175 SER A CA 1
ATOM 3069 C C . SER A 1 176 ? 6.432 7.844 28.720 1.00 5.68 1175 SER A C 1
ATOM 3070 O O . SER A 1 176 ? 7.531 7.823 28.113 1.00 6.31 1175 SER A O 1
ATOM 3078 N N . PHE A 1 177 ? 6.032 8.888 29.443 1.00 5.80 1176 PHE A N 1
ATOM 3079 C CA . PHE A 1 177 ? 6.845 10.083 29.566 1.00 5.81 1176 PHE A CA 1
ATOM 3080 C C . PHE A 1 177 ? 7.943 9.874 30.630 1.00 6.58 1176 PHE A C 1
ATOM 3081 O O . PHE A 1 177 ? 7.623 9.499 31.758 1.00 7.56 1176 PHE A O 1
ATOM 3098 N N . SER A 1 178 ? 9.183 10.158 30.282 1.00 6.98 1177 SER A N 1
ATOM 3099 C CA . SER A 1 178 ? 10.255 9.931 31.208 1.00 7.62 1177 SER A CA 1
ATOM 3100 C C . SER A 1 178 ? 10.203 10.846 32.437 1.00 8.05 1177 SER A C 1
ATOM 3101 O O . SER A 1 178 ? 10.838 10.475 33.461 1.00 10.46 1177 SER A O 1
ATOM 3109 N N . GLY A 1 179 ? 9.473 11.949 32.366 1.00 8.26 1178 GLY A N 1
ATOM 3110 C CA . GLY A 1 179 ? 9.253 12.860 33.511 1.00 8.69 1178 GLY A CA 1
ATOM 3111 C C . GLY A 1 179 ? 7.984 12.567 34.337 1.00 9.53 1178 GLY A C 1
ATOM 3112 O O . GLY A 1 179 ? 7.669 13.375 35.160 1.00 13.60 1178 GLY A O 1
ATOM 3116 N N . GLY A 1 180 ? 7.346 11.429 34.084 1.00 9.09 1179 GLY A N 1
ATOM 3117 C CA . GLY A 1 180 ? 6.180 11.059 34.816 1.00 9.47 1179 GLY A CA 1
ATOM 3118 C C . GLY A 1 180 ? 4.873 11.544 34.257 1.00 7.71 1179 GLY A C 1
ATOM 3119 O O . GLY A 1 180 ? 4.787 12.353 33.337 1.00 7.89 1179 GLY A O 1
ATOM 3123 N N . LEU A 1 181 ? 3.799 11.042 34.889 1.00 7.63 1180 LEU A N 1
ATOM 3124 C CA . LEU A 1 181 ? 2.477 11.512 34.573 1.00 7.52 1180 LEU A CA 1
ATOM 3125 C C . LEU A 1 181 ? 2.279 12.944 35.060 1.00 6.99 1180 LEU A C 1
ATOM 3126 O O . LEU A 1 181 ? 2.854 13.356 36.087 1.00 8.64 1180 LEU A O 1
ATOM 3142 N N . PRO A 1 182 ? 1.354 13.687 34.455 1.00 7.51 1181 PRO A N 1
ATOM 3143 C CA . PRO A 1 182 ? 0.927 14.971 35.069 1.00 7.53 1181 PRO A CA 1
ATOM 3144 C C . PRO A 1 182 ? 0.349 14.737 36.433 1.00 7.25 1181 PRO A C 1
ATOM 3145 O O . PRO A 1 182 ? -0.378 13.757 36.634 1.00 7.25 1181 PRO A O 1
ATOM 3156 N N . ALA A 1 183 ? 0.633 15.678 37.366 1.00 7.86 1182 ALA A N 1
ATOM 3157 C CA . ALA A 1 183 ? -0.027 15.604 38.646 1.00 8.28 1182 ALA A CA 1
ATOM 3158 C C . ALA A 1 183 ? -1.541 15.540 38.454 1.00 7.38 1182 ALA A C 1
ATOM 3159 O O . ALA A 1 183 ? -2.111 16.218 37.613 1.00 8.11 1182 ALA A O 1
ATOM 3166 N N . GLY A 1 184 ? -2.199 14.686 39.245 1.00 7.53 1183 GLY A N 1
ATOM 3167 C CA . GLY A 1 184 ? -3.637 14.608 39.226 1.00 7.80 1183 GLY A CA 1
ATOM 3168 C C . GLY A 1 184 ? -4.216 13.762 38.120 1.00 7.23 1183 GLY A C 1
ATOM 3169 O O . GLY A 1 184 ? -5.451 13.677 37.971 1.00 7.48 1183 GLY A O 1
ATOM 3173 N N . ALA A 1 185 ? -3.376 13.163 37.259 1.00 5.99 1184 ALA A N 1
ATOM 3174 C CA . ALA A 1 185 ? -3.914 12.376 36.148 1.00 5.32 1184 ALA A CA 1
ATOM 3175 C C . ALA A 1 185 ? -4.763 11.188 36.681 1.00 5.40 1184 ALA A C 1
ATOM 3176 O O . ALA A 1 185 ? -4.466 10.646 37.755 1.00 7.40 1184 ALA A O 1
ATOM 3183 N N . VAL A 1 186 ? -5.774 10.839 35.935 1.00 5.30 1185 VAL A N 1
ATOM 3184 C CA . VAL A 1 186 ? -6.770 9.800 36.282 1.00 5.18 1185 VAL A CA 1
ATOM 3185 C C . VAL A 1 186 ? -6.638 8.616 35.326 1.00 5.03 1185 VAL A C 1
ATOM 3186 O O . VAL A 1 186 ? -6.731 8.794 34.106 1.00 5.73 1185 VAL A O 1
ATOM 3199 N N . ALA A 1 187 ? -6.429 7.419 35.851 1.00 5.23 1186 ALA A N 1
ATOM 3200 C CA . ALA A 1 187 ? -6.412 6.174 35.116 1.00 5.01 1186 ALA A CA 1
ATOM 3201 C C . ALA A 1 187 ? -7.822 5.601 34.982 1.00 4.57 1186 ALA A C 1
ATOM 3202 O O . ALA A 1 187 ? -8.591 5.627 35.936 1.00 6.33 1186 ALA A O 1
ATOM 3209 N N . ALA A 1 188 ? -8.160 5.029 33.837 1.00 4.32 1187 ALA A N 1
ATOM 3210 C CA . ALA A 1 188 ? -9.419 4.290 33.664 1.00 4.52 1187 ALA A CA 1
ATOM 3211 C C . ALA A 1 188 ? -9.147 3.163 32.653 1.00 4.15 1187 ALA A C 1
ATOM 3212 O O . ALA A 1 188 ? -8.156 3.139 31.952 1.00 4.67 1187 ALA A O 1
ATOM 3219 N N . THR A 1 189 ? -10.120 2.228 32.586 1.00 4.71 1188 THR A N 1
ATOM 3220 C CA . THR A 1 189 ? -9.918 0.942 31.898 1.00 4.42 1188 THR A CA 1
ATOM 3221 C C . THR A 1 189 ? -10.897 0.828 30.737 1.00 3.91 1188 THR A C 1
ATOM 3222 O O . THR A 1 189 ? -12.117 0.998 30.943 1.00 5.44 1188 THR A O 1
ATOM 3233 N N . GLY A 1 190 ? -10.401 0.517 29.557 1.00 3.99 1189 GLY A N 1
ATOM 3234 C CA . GLY A 1 190 ? -11.160 0.431 28.360 1.00 3.80 1189 GLY A CA 1
ATOM 3235 C C . GLY A 1 190 ? -11.453 1.799 27.769 1.00 3.60 1189 GLY A C 1
ATOM 3236 O O . GLY A 1 190 ? -11.477 2.829 28.412 1.00 4.02 1189 GLY A O 1
ATOM 3240 N N . SER A 1 191 ? -11.787 1.812 26.463 1.00 3.76 1190 SER A N 1
ATOM 3241 C CA . SER A 1 191 ? -12.235 3.073 25.822 1.00 3.50 1190 SER A CA 1
ATOM 3242 C C . SER A 1 191 ? -13.446 3.672 26.551 1.00 3.66 1190 SER A C 1
ATOM 3243 O O . SER A 1 191 ? -13.485 4.862 26.844 1.00 3.79 1190 SER A O 1
ATOM 3251 N N . GLN A 1 192 ? -14.450 2.819 26.790 1.00 4.08 1191 GLN A N 1
ATOM 3252 C CA A GLN A 1 192 ? -15.639 3.319 27.436 0.55 4.68 1191 GLN A CA 1
ATOM 3253 C CA B GLN A 1 192 ? -15.644 3.294 27.456 0.45 4.08 1191 GLN A CA 1
ATOM 3254 C C . GLN A 1 192 ? -15.371 3.769 28.852 1.00 4.37 1191 GLN A C 1
ATOM 3255 O O . GLN A 1 192 ? -15.930 4.778 29.324 1.00 5.20 1191 GLN A O 1
ATOM 3282 N N . GLY A 1 193 ? -14.563 3.024 29.584 1.00 4.32 1192 GLY A N 1
ATOM 3283 C CA . GLY A 1 193 ? -14.236 3.415 30.978 1.00 4.30 1192 GLY A CA 1
ATOM 3284 C C . GLY A 1 193 ? -13.560 4.798 30.997 1.00 3.64 1192 GLY A C 1
ATOM 3285 O O . GLY A 1 193 ? -13.845 5.621 31.907 1.00 4.12 1192 GLY A O 1
ATOM 3289 N N A VAL A 1 194 ? -12.693 5.077 30.042 0.80 3.67 1193 VAL A N 1
ATOM 3290 N N B VAL A 1 194 ? -12.700 5.067 30.021 0.20 4.19 1193 VAL A N 1
ATOM 3291 C CA A VAL A 1 194 ? -12.073 6.426 29.946 0.80 3.61 1193 VAL A CA 1
ATOM 3292 C CA B VAL A 1 194 ? -12.091 6.409 29.954 0.20 3.63 1193 VAL A CA 1
ATOM 3293 C C A VAL A 1 194 ? -13.166 7.471 29.638 0.80 3.57 1193 VAL A C 1
ATOM 3294 C C B VAL A 1 194 ? -13.139 7.483 29.596 0.20 4.62 1193 VAL A C 1
ATOM 3295 O O A VAL A 1 194 ? -13.141 8.554 30.256 0.80 4.47 1193 VAL A O 1
ATOM 3296 O O B VAL A 1 194 ? -13.120 8.578 30.174 0.20 3.97 1193 VAL A O 1
ATOM 3315 N N . MET A 1 195 ? -14.050 7.215 28.674 1.00 3.69 1194 MET A N 1
ATOM 3316 C CA . MET A 1 195 ? -15.092 8.225 28.397 1.00 4.06 1194 MET A CA 1
ATOM 3317 C C . MET A 1 195 ? -15.972 8.484 29.603 1.00 4.37 1194 MET A C 1
ATOM 3318 O O . MET A 1 195 ? -16.404 9.635 29.836 1.00 4.93 1194 MET A O 1
ATOM 3333 N N . THR A 1 196 ? -16.294 7.436 30.380 1.00 4.25 1195 THR A N 1
ATOM 3334 C CA . THR A 1 196 ? -17.043 7.627 31.613 1.00 4.32 1195 THR A CA 1
ATOM 3335 C C . THR A 1 196 ? -16.305 8.521 32.599 1.00 4.58 1195 THR A C 1
ATOM 3336 O O . THR A 1 196 ? -16.842 9.450 33.194 1.00 5.85 1195 THR A O 1
ATOM 3347 N N . ALA A 1 197 ? -14.985 8.261 32.740 1.00 4.34 1196 ALA A N 1
ATOM 3348 C CA . ALA A 1 197 ? -14.178 9.079 33.630 1.00 4.70 1196 ALA A CA 1
ATOM 3349 C C . ALA A 1 197 ? -14.057 10.520 33.108 1.00 5.06 1196 ALA A C 1
ATOM 3350 O O . ALA A 1 197 ? -14.016 11.467 33.919 1.00 6.43 1196 ALA A O 1
ATOM 3357 N N A LEU A 1 198 ? -13.986 10.726 31.802 0.70 4.65 1197 LEU A N 1
ATOM 3358 N N B LEU A 1 198 ? -14.051 10.710 31.812 0.30 5.85 1197 LEU A N 1
ATOM 3359 C CA A LEU A 1 198 ? -13.879 12.074 31.274 0.70 4.55 1197 LEU A CA 1
ATOM 3360 C CA B LEU A 1 198 ? -13.939 12.019 31.151 0.30 5.30 1197 LEU A CA 1
ATOM 3361 C C A LEU A 1 198 ? -14.995 12.983 31.834 0.70 4.65 1197 LEU A C 1
ATOM 3362 C C B LEU A 1 198 ? -15.151 12.931 31.436 0.30 4.89 1197 LEU A C 1
ATOM 3363 O O A LEU A 1 198 ? -14.811 14.161 32.112 0.70 5.57 1197 LEU A O 1
ATOM 3364 O O B LEU A 1 198 ? -15.024 14.129 31.680 0.30 4.00 1197 LEU A O 1
ATOM 3395 N N A ALA A 1 199 ? -16.189 12.372 31.992 0.70 5.34 1198 ALA A N 1
ATOM 3396 N N B ALA A 1 199 ? -16.353 12.379 31.353 0.30 3.99 1198 ALA A N 1
ATOM 3397 C CA A ALA A 1 199 ? -17.353 13.075 32.422 0.70 6.54 1198 ALA A CA 1
ATOM 3398 C CA B ALA A 1 199 ? -17.576 13.124 31.656 0.30 4.19 1198 ALA A CA 1
ATOM 3399 C C A ALA A 1 199 ? -17.444 13.190 33.928 0.70 7.19 1198 ALA A C 1
ATOM 3400 C C B ALA A 1 199 ? -17.794 13.267 33.187 0.30 5.24 1198 ALA A C 1
ATOM 3401 O O A ALA A 1 199 ? -18.322 13.955 34.458 0.70 9.84 1198 ALA A O 1
ATOM 3402 O O B ALA A 1 199 ? -18.655 14.043 33.598 0.30 7.78 1198 ALA A O 1
ATOM 3415 N N A ALA A 1 200 ? -16.615 12.518 34.720 0.70 6.76 1199 ALA A N 1
ATOM 3416 N N B ALA A 1 200 ? -17.064 12.538 34.019 0.30 4.86 1199 ALA A N 1
ATOM 3417 C CA A ALA A 1 200 ? -16.727 12.421 36.195 0.70 7.25 1199 ALA A CA 1
ATOM 3418 C CA B ALA A 1 200 ? -17.373 12.546 35.428 0.30 5.80 1199 ALA A CA 1
ATOM 3419 C C A ALA A 1 200 ? -16.030 13.548 36.914 0.70 7.49 1199 ALA A C 1
ATOM 3420 C C B ALA A 1 200 ? -16.676 13.655 36.234 0.30 7.32 1199 ALA A C 1
ATOM 3421 O O A ALA A 1 200 ? -16.038 13.580 38.161 0.70 9.90 1199 ALA A O 1
ATOM 3422 O O B ALA A 1 200 ? -16.946 13.779 37.381 0.30 10.35 1199 ALA A O 1
ATOM 3435 N N A GLY A 1 201 ? -15.454 14.466 36.168 0.70 7.73 1200 GLY A N 1
ATOM 3436 N N B GLY A 1 201 ? -15.881 14.508 35.550 0.30 7.23 1200 GLY A N 1
ATOM 3437 C CA A GLY A 1 201 ? -14.944 15.702 36.761 0.70 8.81 1200 GLY A CA 1
ATOM 3438 C CA B GLY A 1 201 ? -15.265 15.631 36.232 0.30 10.27 1200 GLY A CA 1
ATOM 3439 C C A GLY A 1 201 ? -14.772 16.730 35.642 0.70 7.78 1200 GLY A C 1
ATOM 3440 C C B GLY A 1 201 ? -14.826 16.793 35.356 0.30 11.34 1200 GLY A C 1
ATOM 3441 O O A GLY A 1 201 ? -14.579 16.342 34.466 0.70 8.02 1200 GLY A O 1
ATOM 3442 O O B GLY A 1 201 ? -14.447 16.600 34.160 0.30 9.93 1200 GLY A O 1
ATOM 3449 N N . ASP A 1 202 ? -14.828 18.010 35.927 1.00 10.20 1201 ASP A N 1
ATOM 3450 C CA . ASP A 1 202 ? -14.645 19.095 35.011 1.00 8.25 1201 ASP A CA 1
ATOM 3451 C C . ASP A 1 202 ? -13.208 19.221 34.535 1.00 7.13 1201 ASP A C 1
ATOM 3452 O O . ASP A 1 202 ? -12.252 18.945 35.265 1.00 7.50 1201 ASP A O 1
ATOM 3462 N N . GLY A 1 203 ? -13.052 19.720 33.324 1.00 6.13 1202 GLY A N 1
ATOM 3463 C CA . GLY A 1 203 ? -11.771 20.083 32.807 1.00 6.25 1202 GLY A CA 1
ATOM 3464 C C . GLY A 1 203 ? -10.854 18.918 32.382 1.00 5.96 1202 GLY A C 1
ATOM 3465 O O . GLY A 1 203 ? -9.636 19.102 32.332 1.00 7.52 1202 GLY A O 1
ATOM 3469 N N . ARG A 1 204 ? -11.446 17.773 32.065 1.00 5.53 1203 ARG A N 1
ATOM 3470 C CA . ARG A 1 204 ? -10.699 16.557 31.716 1.00 4.64 1203 ARG A CA 1
ATOM 3471 C C . ARG A 1 204 ? -10.464 16.456 30.246 1.00 4.39 1203 ARG A C 1
ATOM 3472 O O . ARG A 1 204 ? -11.267 16.936 29.422 1.00 5.48 1203 ARG A O 1
ATOM 3493 N N . ILE A 1 205 ? -9.382 15.790 29.857 1.00 4.19 1204 ILE A N 1
ATOM 3494 C CA . ILE A 1 205 ? -8.997 15.616 28.456 1.00 3.62 1204 ILE A CA 1
ATOM 3495 C C . ILE A 1 205 ? -8.349 14.217 28.312 1.00 3.88 1204 ILE A C 1
ATOM 3496 O O . ILE A 1 205 ? -7.734 13.723 29.247 1.00 4.40 1204 ILE A O 1
ATOM 3512 N N . THR A 1 206 ? -8.460 13.621 27.136 1.00 3.59 1205 THR A N 1
ATOM 3513 C CA . THR A 1 206 ? -7.851 12.293 26.895 1.00 3.89 1205 THR A CA 1
ATOM 3514 C C . THR A 1 206 ? -7.579 12.120 25.391 1.00 3.52 1205 THR A C 1
ATOM 3515 O O . THR A 1 206 ? -7.815 13.026 24.596 1.00 4.04 1205 THR A O 1
ATOM 3526 N N . TYR A 1 207 ? -7.088 10.907 25.081 1.00 3.53 1206 TYR A N 1
ATOM 3527 C CA . TYR A 1 207 ? -6.888 10.423 23.725 1.00 3.35 1206 TYR A CA 1
ATOM 3528 C C . TYR A 1 207 ? -7.797 9.211 23.536 1.00 3.39 1206 TYR A C 1
ATOM 3529 O O . TYR A 1 207 ? -8.056 8.459 24.484 1.00 4.09 1206 TYR A O 1
ATOM 3547 N N . MET A 1 208 ? -8.321 9.013 22.302 1.00 3.35 1207 MET A N 1
ATOM 3548 C CA . MET A 1 208 ? -9.471 8.091 22.194 1.00 3.14 1207 MET A CA 1
ATOM 3549 C C . MET A 1 208 ? -9.738 7.631 20.770 1.00 3.15 1207 MET A C 1
ATOM 3550 O O . MET A 1 208 ? -9.599 8.392 19.792 1.00 3.57 1207 MET A O 1
ATOM 3564 N N . SER A 1 209 ? -10.224 6.396 20.681 1.00 3.02 1208 SER A N 1
ATOM 3565 C CA . SER A 1 209 ? -10.882 5.903 19.479 1.00 3.23 1208 SER A CA 1
ATOM 3566 C C . SER A 1 209 ? -11.838 6.953 18.891 1.00 3.15 1208 SER A C 1
ATOM 3567 O O . SER A 1 209 ? -12.648 7.509 19.654 1.00 3.49 1208 SER A O 1
ATOM 3575 N N . PRO A 1 210 ? -11.839 7.174 17.579 1.00 3.13 1209 PRO A N 1
ATOM 3576 C CA . PRO A 1 210 ? -12.769 8.160 17.030 1.00 3.44 1209 PRO A CA 1
ATOM 3577 C C . PRO A 1 210 ? -14.203 7.704 17.113 1.00 3.40 1209 PRO A C 1
ATOM 3578 O O . PRO A 1 210 ? -15.117 8.542 17.055 1.00 5.29 1209 PRO A O 1
ATOM 3589 N N A ASP A 1 211 ? -14.435 6.410 17.269 0.70 3.26 1210 ASP A N 1
ATOM 3590 N N B ASP A 1 211 ? -14.457 6.396 17.219 0.30 3.92 1210 ASP A N 1
ATOM 3591 C CA A ASP A 1 211 ? -15.822 5.963 17.541 0.70 3.65 1210 ASP A CA 1
ATOM 3592 C CA B ASP A 1 211 ? -15.811 5.838 17.400 0.30 3.48 1210 ASP A CA 1
ATOM 3593 C C A ASP A 1 211 ? -16.286 6.459 18.900 0.70 4.07 1210 ASP A C 1
ATOM 3594 C C B ASP A 1 211 ? -16.373 6.076 18.801 0.30 4.95 1210 ASP A C 1
ATOM 3595 O O A ASP A 1 211 ? -17.211 7.240 19.060 0.70 6.56 1210 ASP A O 1
ATOM 3596 O O B ASP A 1 211 ? -17.603 6.203 18.930 0.30 6.44 1210 ASP A O 1
ATOM 3613 N N A PHE A 1 212 ? -15.597 6.082 19.974 0.70 3.85 1211 PHE A N 1
ATOM 3614 N N B PHE A 1 212 ? -15.499 6.177 19.828 0.30 3.82 1211 PHE A N 1
ATOM 3615 C CA A PHE A 1 212 ? -16.007 6.419 21.300 0.70 4.25 1211 PHE A CA 1
ATOM 3616 C CA B PHE A 1 212 ? -15.931 6.395 21.198 0.30 3.67 1211 PHE A CA 1
ATOM 3617 C C A PHE A 1 212 ? -15.829 7.926 21.674 0.70 3.99 1211 PHE A C 1
ATOM 3618 C C B PHE A 1 212 ? -15.908 7.908 21.554 0.30 4.17 1211 PHE A C 1
ATOM 3619 O O A PHE A 1 212 ? -16.408 8.395 22.669 0.70 4.26 1211 PHE A O 1
ATOM 3620 O O B PHE A 1 212 ? -16.648 8.346 22.431 0.30 3.76 1211 PHE A O 1
ATOM 3653 N N . ALA A 1 213 ? -15.046 8.677 20.896 1.00 4.06 1212 ALA A N 1
ATOM 3654 C CA . ALA A 1 213 ? -14.805 10.079 21.233 1.00 4.37 1212 ALA A CA 1
ATOM 3655 C C . ALA A 1 213 ? -16.019 10.974 21.093 1.00 5.08 1212 ALA A C 1
ATOM 3656 O O . ALA A 1 213 ? -16.022 12.051 21.686 1.00 6.03 1212 ALA A O 1
ATOM 3664 N N . ALA A 1 214 ? -17.005 10.547 20.295 1.00 5.38 1213 ALA A N 1
ATOM 3665 C CA . ALA A 1 214 ? -18.229 11.317 20.154 1.00 6.35 1213 ALA A CA 1
ATOM 3666 C C . ALA A 1 214 ? -19.373 10.352 19.976 1.00 6.24 1213 ALA A C 1
ATOM 3667 O O . ALA A 1 214 ? -19.237 9.345 19.273 1.00 6.82 1213 ALA A O 1
ATOM 3674 N N . PRO A 1 215 ? -20.561 10.677 20.505 1.00 7.78 1214 PRO A N 1
ATOM 3675 C CA . PRO A 1 215 ? -21.706 9.779 20.325 1.00 8.83 1214 PRO A CA 1
ATOM 3676 C C . PRO A 1 215 ? -22.210 9.640 18.885 1.00 7.58 1214 PRO A C 1
ATOM 3677 O O . PRO A 1 215 ? -22.909 8.670 18.554 1.00 9.87 1214 PRO A O 1
ATOM 3688 N N . THR A 1 216 ? -21.943 10.632 18.031 1.00 6.81 1215 THR A N 1
ATOM 3689 C CA . THR A 1 216 ? -22.293 10.654 16.621 1.00 7.55 1215 THR A CA 1
ATOM 3690 C C . THR A 1 216 ? -21.063 11.045 15.833 1.00 6.41 1215 THR A C 1
ATOM 3691 O O . THR A 1 216 ? -20.218 11.781 16.345 1.00 7.51 1215 THR A O 1
ATOM 3702 N N . LEU A 1 217 ? -21.007 10.640 14.570 1.00 7.24 1216 LEU A N 1
ATOM 3703 C CA . LEU A 1 217 ? -19.863 11.028 13.695 1.00 7.02 1216 LEU A CA 1
ATOM 3704 C C . LEU A 1 217 ? -19.689 12.542 13.635 1.00 6.32 1216 LEU A C 1
ATOM 3705 O O . LEU A 1 217 ? -18.564 13.062 13.716 1.00 6.67 1216 LEU A O 1
ATOM 3721 N N . ALA A 1 218 ? -20.805 13.310 13.480 1.00 6.85 1217 ALA A N 1
ATOM 3722 C CA . ALA A 1 218 ? -20.665 14.781 13.357 1.00 7.71 1217 ALA A CA 1
ATOM 3723 C C . ALA A 1 218 ? -20.061 15.367 14.590 1.00 6.48 1217 ALA A C 1
ATOM 3724 O O . ALA A 1 218 ? -19.478 16.473 14.580 1.00 7.18 1217 ALA A O 1
ATOM 3731 N N . GLY A 1 219 ? -20.236 14.707 15.770 1.00 5.98 1218 GLY A N 1
ATOM 3732 C CA . GLY A 1 219 ? -19.639 15.189 16.943 1.00 6.04 1218 GLY A CA 1
ATOM 3733 C C . GLY A 1 219 ? -18.124 15.298 16.963 1.00 5.46 1218 GLY A C 1
ATOM 3734 O O . GLY A 1 219 ? -17.535 16.065 17.730 1.00 5.98 1218 GLY A O 1
ATOM 3738 N N . LEU A 1 220 ? -17.469 14.549 16.102 1.00 5.18 1219 LEU A N 1
ATOM 3739 C CA . LEU A 1 220 ? -16.017 14.708 15.946 1.00 5.21 1219 LEU A CA 1
ATOM 3740 C C . LEU A 1 220 ? -15.635 16.092 15.447 1.00 5.04 1219 LEU A C 1
ATOM 3741 O O . LEU A 1 220 ? -14.489 16.525 15.648 1.00 5.82 1219 LEU A O 1
ATOM 3757 N N . ASP A 1 221 ? -16.533 16.788 14.771 1.00 5.36 1220 ASP A N 1
ATOM 3758 C CA . ASP A 1 221 ? -16.321 18.137 14.254 1.00 5.76 1220 ASP A CA 1
ATOM 3759 C C . ASP A 1 221 ? -16.729 19.227 15.225 1.00 5.98 1220 ASP A C 1
ATOM 3760 O O . ASP A 1 221 ? -16.561 20.423 14.923 1.00 7.98 1220 ASP A O 1
ATOM 3769 N N . ASP A 1 222 ? -17.229 18.863 16.401 1.00 5.74 1221 ASP A N 1
ATOM 3770 C CA . ASP A 1 222 ? -17.623 19.857 17.426 1.00 5.88 1221 ASP A CA 1
ATOM 3771 C C . ASP A 1 222 ? -16.440 20.172 18.320 1.00 5.44 1221 ASP A C 1
ATOM 3772 O O . ASP A 1 222 ? -16.121 19.390 19.227 1.00 5.42 1221 ASP A O 1
ATOM 3781 N N . ALA A 1 223 ? -15.748 21.285 18.009 1.00 5.78 1222 ALA A N 1
ATOM 3782 C CA . ALA A 1 223 ? -14.515 21.661 18.725 1.00 5.43 1222 ALA A CA 1
ATOM 3783 C C . ALA A 1 223 ? -14.747 22.240 20.146 1.00 5.18 1222 ALA A C 1
ATOM 3784 O O . ALA A 1 223 ? -13.803 22.653 20.775 1.00 5.80 1222 ALA A O 1
ATOM 3791 N N . THR A 1 224 ? -16.009 22.232 20.609 1.00 5.47 1223 THR A N 1
ATOM 3792 C CA . THR A 1 224 ? -16.338 22.480 21.982 1.00 5.59 1223 THR A CA 1
ATOM 3793 C C . THR A 1 224 ? -16.216 21.201 22.844 1.00 5.69 1223 THR A C 1
ATOM 3794 O O . THR A 1 224 ? -16.378 21.272 24.044 1.00 6.16 1223 THR A O 1
ATOM 3805 N N A LYS A 1 225 ? -16.070 20.038 22.154 0.70 4.95 1224 LYS A N 1
ATOM 3806 N N B LYS A 1 225 ? -15.950 20.060 22.186 0.30 6.44 1224 LYS A N 1
ATOM 3807 C CA A LYS A 1 225 ? -16.017 18.693 22.753 0.70 4.78 1224 LYS A CA 1
ATOM 3808 C CA B LYS A 1 225 ? -15.876 18.753 22.893 0.30 5.34 1224 LYS A CA 1
ATOM 3809 C C A LYS A 1 225 ? -14.873 17.815 22.284 0.70 4.06 1224 LYS A C 1
ATOM 3810 C C B LYS A 1 225 ? -14.767 17.889 22.339 0.30 4.54 1224 LYS A C 1
ATOM 3811 O O A LYS A 1 225 ? -14.458 16.906 23.061 0.70 4.38 1224 LYS A O 1
ATOM 3812 O O B LYS A 1 225 ? -14.274 17.053 23.115 0.30 5.23 1224 LYS A O 1
ATOM 3849 N N . VAL A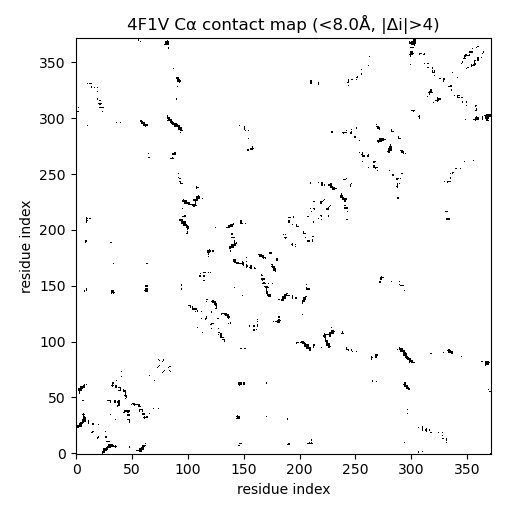 1 226 ? -14.383 18.001 21.066 1.00 4.29 1225 VAL A N 1
ATOM 3850 C CA . VAL A 1 226 ? -13.319 17.165 20.469 1.00 4.38 1225 VAL A CA 1
ATOM 3851 C C . VAL A 1 226 ? -12.333 18.164 19.871 1.00 4.43 1225 VAL A C 1
ATOM 3852 O O . VAL A 1 226 ? -12.705 18.932 18.954 1.00 4.87 1225 VAL A O 1
ATOM 3866 N N . ALA A 1 227 ? -11.117 18.196 20.369 1.00 4.18 1226 ALA A N 1
ATOM 3867 C CA . ALA A 1 227 ? -10.210 19.258 19.965 1.00 4.67 1226 ALA A CA 1
ATOM 3868 C C . ALA A 1 227 ? -9.786 19.103 18.494 1.00 4.60 1226 ALA A C 1
ATOM 3869 O O . ALA A 1 227 ? -9.500 17.997 18.025 1.00 5.41 1226 ALA A O 1
ATOM 3876 N N A ARG A 1 228 ? -9.715 20.239 17.800 0.70 4.30 1227 ARG A N 1
ATOM 3877 N N B ARG A 1 228 ? -9.649 20.209 17.774 0.30 5.04 1227 ARG A N 1
ATOM 3878 C CA A ARG A 1 228 ? -8.917 20.267 16.587 0.70 4.49 1227 ARG A CA 1
ATOM 3879 C CA B ARG A 1 228 ? -8.877 20.188 16.532 0.30 4.58 1227 ARG A CA 1
ATOM 3880 C C A ARG A 1 228 ? -7.440 20.090 16.965 0.70 4.47 1227 ARG A C 1
ATOM 3881 C C B ARG A 1 228 ? -7.406 20.178 16.877 0.30 5.44 1227 ARG A C 1
ATOM 3882 O O A ARG A 1 228 ? -7.043 20.432 18.071 0.70 4.92 1227 ARG A O 1
ATOM 3883 O O B ARG A 1 228 ? -6.989 20.663 17.915 0.30 4.36 1227 ARG A O 1
ATOM 3924 N N . VAL A 1 229 ? -6.632 19.576 16.001 1.00 4.50 1228 VAL A N 1
ATOM 3925 C CA . VAL A 1 229 ? -5.199 19.499 16.177 1.00 4.86 1228 VAL A CA 1
ATOM 3926 C C . VAL A 1 229 ? -4.529 20.011 14.916 1.00 5.12 1228 VAL A C 1
ATOM 3927 O O . VAL A 1 229 ? -4.926 19.668 13.807 1.00 5.54 1228 VAL A O 1
ATOM 3941 N N . GLY A 1 230 ? -3.487 20.851 15.139 1.00 5.14 1229 GLY A N 1
ATOM 3942 C CA . GLY A 1 230 ? -2.684 21.361 14.031 1.00 6.08 1229 GLY A CA 1
ATOM 3943 C C . GLY A 1 230 ? -2.598 22.884 13.931 1.00 6.10 1229 GLY A C 1
ATOM 3944 O O . GLY A 1 230 ? -2.009 23.399 13.002 1.00 8.08 1229 GLY A O 1
ATOM 3948 N N A LYS A 1 231 ? -3.144 23.625 14.902 0.80 5.73 1230 LYS A N 1
ATOM 3949 N N B LYS A 1 231 ? -3.179 23.618 14.878 0.20 6.67 1230 LYS A N 1
ATOM 3950 C CA A LYS A 1 231 ? -3.037 25.082 14.955 0.80 5.65 1230 LYS A CA 1
ATOM 3951 C CA B LYS A 1 231 ? -3.160 25.061 14.758 0.20 7.10 1230 LYS A CA 1
ATOM 3952 C C A LYS A 1 231 ? -1.584 25.484 14.804 0.80 6.30 1230 LYS A C 1
ATOM 3953 C C B LYS A 1 231 ? -1.749 25.623 14.692 0.20 7.36 1230 LYS A C 1
ATOM 3954 O O A LYS A 1 231 ? -0.695 24.920 15.434 0.80 8.19 1230 LYS A O 1
ATOM 3955 O O B LYS A 1 231 ? -0.802 25.125 15.301 0.20 6.64 1230 LYS A O 1
ATOM 3992 N N A ASN A 1 232 ? -1.352 26.568 14.077 0.70 8.71 1231 ASN A N 1
ATOM 3993 N N B ASN A 1 232 ? -1.601 26.707 13.957 0.30 9.71 1231 ASN A N 1
ATOM 3994 C CA A ASN A 1 232 ? -0.112 27.344 14.087 0.70 11.07 1231 ASN A CA 1
ATOM 3995 C CA B ASN A 1 232 ? -0.310 27.343 13.990 0.30 13.65 1231 ASN A CA 1
ATOM 3996 C C A ASN A 1 232 ? -0.509 28.880 13.976 0.70 11.18 1231 ASN A C 1
ATOM 3997 C C B ASN A 1 232 ? -0.361 28.884 13.960 0.30 11.61 1231 ASN A C 1
ATOM 3998 O O A ASN A 1 232 ? -0.892 29.398 12.913 0.70 12.07 1231 ASN A O 1
ATOM 3999 O O B ASN A 1 232 ? -0.266 29.418 12.860 0.30 21.69 1231 ASN A O 1
ATOM 4020 N N . VAL A 1 233 ? -0.500 29.546 15.139 1.00 14.66 1232 VAL A N 1
ATOM 4021 C CA . VAL A 1 233 ? -0.886 30.948 15.204 1.00 16.37 1232 VAL A CA 1
ATOM 4022 C C . VAL A 1 233 ? -0.038 31.879 14.347 1.00 18.79 1232 VAL A C 1
ATOM 4023 O O . VAL A 1 233 ? -0.571 32.805 13.660 1.00 18.54 1232 VAL A O 1
ATOM 4037 N N . ALA A 1 234 ? 1.256 31.569 14.332 1.00 19.81 1233 ALA A N 1
ATOM 4038 C CA . ALA A 1 234 ? 2.169 32.399 13.603 1.00 22.57 1233 ALA A CA 1
ATOM 4039 C C . ALA A 1 234 ? 1.878 32.437 12.135 1.00 27.34 1233 ALA A C 1
ATOM 4040 O O . ALA A 1 234 ? 2.157 33.486 11.493 1.00 27.02 1233 ALA A O 1
ATOM 4047 N N . THR A 1 235 ? 1.356 31.384 11.572 1.00 15.63 1234 THR A N 1
ATOM 4048 C CA . THR A 1 235 ? 0.986 31.323 10.137 1.00 16.73 1234 THR A CA 1
ATOM 4049 C C . THR A 1 235 ? -0.453 31.514 9.944 1.00 15.83 1234 THR A C 1
ATOM 4050 O O . THR A 1 235 ? -0.982 31.319 8.829 1.00 18.73 1234 THR A O 1
ATOM 4061 N N . ASN A 1 236 ? -1.204 31.847 11.018 1.00 13.00 1235 ASN A N 1
ATOM 4062 C CA . ASN A 1 236 ? -2.656 32.039 10.873 1.00 14.46 1235 ASN A CA 1
ATOM 4063 C C . ASN A 1 236 ? -3.319 30.742 10.326 1.00 15.62 1235 ASN A C 1
ATOM 4064 O O . ASN A 1 236 ? -4.256 30.799 9.509 1.00 16.92 1235 ASN A O 1
ATOM 4075 N N . THR A 1 237 ? -2.917 29.580 10.819 1.00 13.98 1236 THR A N 1
ATOM 4076 C CA . THR A 1 237 ? -3.389 28.302 10.313 1.00 14.11 1236 THR A CA 1
ATOM 4077 C C . THR A 1 237 ? -4.184 27.603 11.500 1.00 10.57 1236 THR A C 1
ATOM 4078 O O . THR A 1 237 ? -3.692 27.412 12.596 1.00 12.87 1236 THR A O 1
ATOM 4089 N N . GLN A 1 238 ? -5.381 27.193 11.109 1.00 13.13 1237 GLN A N 1
ATOM 4090 C CA . GLN A 1 238 ? -6.283 26.432 11.989 1.00 11.95 1237 GLN A CA 1
ATOM 4091 C C . GLN A 1 238 ? -5.914 24.948 11.943 1.00 9.75 1237 GLN A C 1
ATOM 4092 O O . GLN A 1 238 ? -5.603 24.385 10.875 1.00 11.68 1237 GLN A O 1
ATOM 4106 N N . GLY A 1 239 ? -6.120 24.217 13.030 1.00 8.75 1238 GLY A N 1
ATOM 4107 C CA . GLY A 1 239 ? -6.093 22.760 12.988 1.00 7.42 1238 GLY A CA 1
ATOM 4108 C C . GLY A 1 239 ? -7.387 22.194 12.417 1.00 7.36 1238 GLY A C 1
ATOM 4109 O O . GLY A 1 239 ? -8.265 22.952 12.016 1.00 9.83 1238 GLY A O 1
ATOM 4113 N N A VAL A 1 240 ? -7.549 20.881 12.355 0.50 7.74 1239 VAL A N 1
ATOM 4114 N N B VAL A 1 240 ? -7.424 20.864 12.408 0.50 6.65 1239 VAL A N 1
ATOM 4115 C CA A VAL A 1 240 ? -8.781 20.267 11.848 0.50 5.88 1239 VAL A CA 1
ATOM 4116 C CA B VAL A 1 240 ? -8.301 19.980 11.663 0.50 7.68 1239 VAL A CA 1
ATOM 4117 C C A VAL A 1 240 ? -9.122 19.150 12.862 0.50 5.53 1239 VAL A C 1
ATOM 4118 C C B VAL A 1 240 ? -8.997 19.003 12.724 0.50 5.78 1239 VAL A C 1
ATOM 4119 O O A VAL A 1 240 ? -8.401 18.782 13.779 0.50 5.85 1239 VAL A O 1
ATOM 4120 O O B VAL A 1 240 ? -8.357 18.629 13.696 0.50 5.24 1239 VAL A O 1
ATOM 4139 N N . SER A 1 241 ? -10.295 18.613 12.533 1.00 6.56 1240 SER A N 1
ATOM 4140 C CA . SER A 1 241 ? -10.908 17.582 13.378 1.00 5.36 1240 SER A CA 1
ATOM 4141 C C . SER A 1 241 ? -10.410 16.153 13.058 1.00 4.43 1240 SER A C 1
ATOM 4142 O O . SER A 1 241 ? -9.875 15.912 11.972 1.00 4.85 1240 SER A O 1
ATOM 4151 N N . PRO A 1 242 ? -10.665 15.188 13.951 1.00 4.44 1241 PRO A N 1
ATOM 4152 C CA . PRO A 1 242 ? -10.240 13.796 13.727 1.00 4.46 1241 PRO A CA 1
ATOM 4153 C C . PRO A 1 242 ? -11.259 12.974 12.964 1.00 4.42 1241 PRO A C 1
ATOM 4154 O O . PRO A 1 242 ? -11.214 11.732 12.971 1.00 5.07 1241 PRO A O 1
ATOM 4165 N N . ALA A 1 243 ? -12.179 13.622 12.256 1.00 4.56 1242 ALA A N 1
ATOM 4166 C CA . ALA A 1 243 ? -13.074 12.897 11.347 1.00 5.02 1242 ALA A CA 1
ATOM 4167 C C . ALA A 1 243 ? -12.273 12.016 10.405 1.00 4.69 1242 ALA A C 1
ATOM 4168 O O . ALA A 1 243 ? -11.183 12.386 9.962 1.00 5.13 1242 ALA A O 1
ATOM 4175 N N . ALA A 1 244 ? -12.814 10.861 10.056 1.00 4.80 1243 ALA A N 1
ATOM 4176 C CA . ALA A 1 244 ? -12.126 9.934 9.148 1.00 5.25 1243 ALA A CA 1
ATOM 4177 C C . ALA A 1 244 ? -11.731 10.574 7.851 1.00 5.48 1243 ALA A C 1
ATOM 4178 O O . ALA A 1 244 ? -10.658 10.268 7.308 1.00 6.22 1243 ALA A O 1
ATOM 4185 N N . ALA A 1 245 ? -12.547 11.464 7.303 1.00 6.20 1244 ALA A N 1
ATOM 4186 C CA . ALA A 1 245 ? -12.216 12.130 6.051 1.00 6.97 1244 ALA A CA 1
ATOM 4187 C C . ALA A 1 245 ? -10.935 12.920 6.121 1.00 6.37 1244 ALA A C 1
ATOM 4188 O O . ALA A 1 245 ? -10.293 13.189 5.081 1.00 8.38 1244 ALA A O 1
ATOM 4195 N N . ASN A 1 246 ? -10.526 13.318 7.307 1.00 5.49 1245 ASN A N 1
ATOM 4196 C CA . ASN A 1 246 ? -9.314 14.114 7.497 1.00 5.30 1245 ASN A CA 1
ATOM 4197 C C . ASN A 1 246 ? -8.061 13.245 7.666 1.00 4.73 1245 ASN A C 1
ATOM 4198 O O . ASN A 1 246 ? -6.959 13.828 7.690 1.00 5.49 1245 ASN A O 1
ATOM 4209 N N . VAL A 1 247 ? -8.195 11.929 7.734 1.00 4.91 1246 VAL A N 1
ATOM 4210 C CA . VAL A 1 247 ? -7.038 11.024 7.734 1.00 4.73 1246 VAL A CA 1
ATOM 4211 C C . VAL A 1 247 ? -7.076 10.056 6.537 1.00 5.37 1246 VAL A C 1
ATOM 4212 O O . VAL A 1 247 ? -6.103 9.321 6.321 1.00 5.54 1246 VAL A O 1
ATOM 4225 N N . SER A 1 248 ? -8.151 10.055 5.730 1.00 5.75 1247 SER A N 1
ATOM 4226 C CA A SER A 1 248 ? -8.252 9.015 4.741 0.50 5.86 1247 SER A CA 1
ATOM 4227 C CA B SER A 1 248 ? -8.346 9.102 4.639 0.30 6.00 1247 SER A CA 1
ATOM 4228 C CA C SER A 1 248 ? -8.300 9.068 4.704 0.20 6.38 1247 SER A CA 1
ATOM 4229 C C . SER A 1 248 ? -7.223 9.140 3.625 1.00 6.13 1247 SER A C 1
ATOM 4230 O O . SER A 1 248 ? -6.734 8.098 3.146 1.00 6.08 1247 SER A O 1
ATOM 4252 N N . ALA A 1 249 ? -6.824 10.352 3.197 1.00 6.02 1248 ALA A N 1
ATOM 4253 C CA . ALA A 1 249 ? -5.809 10.477 2.199 1.00 6.29 1248 ALA A CA 1
ATOM 4254 C C . ALA A 1 249 ? -4.500 9.865 2.673 1.00 5.49 1248 ALA A C 1
ATOM 4255 O O . ALA A 1 249 ? -3.793 9.132 1.949 1.00 6.21 1248 ALA A O 1
ATOM 4262 N N . ALA A 1 250 ? -4.107 10.199 3.905 1.00 5.25 1249 ALA A N 1
ATOM 4263 C CA . ALA A 1 250 ? -2.849 9.694 4.430 1.00 4.71 1249 ALA A CA 1
ATOM 4264 C C . ALA A 1 250 ? -2.894 8.165 4.587 1.00 4.50 1249 ALA A C 1
ATOM 4265 O O . ALA A 1 250 ? -1.881 7.490 4.303 1.00 5.29 1249 ALA A O 1
ATOM 4272 N N . ILE A 1 251 ? -3.992 7.582 5.055 1.00 4.37 1250 ILE A N 1
ATOM 4273 C CA . ILE A 1 251 ? -4.096 6.128 5.129 1.00 4.70 1250 ILE A CA 1
ATOM 4274 C C . ILE A 1 251 ? -3.927 5.508 3.706 1.00 4.83 1250 ILE A C 1
ATOM 4275 O O . ILE A 1 251 ? -3.231 4.510 3.540 1.00 5.78 1250 ILE A O 1
ATOM 4291 N N A GLY A 1 252 ? -4.510 6.155 2.730 0.70 6.00 1251 GLY A N 1
ATOM 4292 N N B GLY A 1 252 ? -4.668 6.047 2.765 0.30 5.25 1251 GLY A N 1
ATOM 4293 C CA A GLY A 1 252 ? -4.412 5.647 1.372 0.70 6.65 1251 GLY A CA 1
ATOM 4294 C CA B GLY A 1 252 ? -4.770 5.385 1.470 0.30 6.03 1251 GLY A CA 1
ATOM 4295 C C A GLY A 1 252 ? -3.019 5.712 0.777 0.70 5.71 1251 GLY A C 1
ATOM 4296 C C B GLY A 1 252 ? -3.441 5.398 0.732 0.30 4.99 1251 GLY A C 1
ATOM 4297 O O A GLY A 1 252 ? -2.771 5.006 -0.242 0.70 8.46 1251 GLY A O 1
ATOM 4298 O O B GLY A 1 252 ? -3.207 4.585 -0.156 0.30 5.08 1251 GLY A O 1
ATOM 4305 N N A ALA A 1 253 ? -2.158 6.534 1.271 0.70 5.02 1252 ALA A N 1
ATOM 4306 N N B ALA A 1 253 ? -2.548 6.305 1.081 0.30 4.51 1252 ALA A N 1
ATOM 4307 C CA A ALA A 1 253 ? -0.801 6.691 0.809 0.70 5.71 1252 ALA A CA 1
ATOM 4308 C CA B ALA A 1 253 ? -1.220 6.475 0.543 0.30 4.50 1252 ALA A CA 1
ATOM 4309 C C A ALA A 1 253 ? 0.160 5.680 1.472 0.70 5.12 1252 ALA A C 1
ATOM 4310 C C B ALA A 1 253 ? -0.191 5.531 1.091 0.30 3.76 1252 ALA A C 1
ATOM 4311 O O A ALA A 1 253 ? 1.315 5.664 1.140 0.70 6.65 1252 ALA A O 1
ATOM 4312 O O B ALA A 1 253 ? 0.939 5.483 0.548 0.30 4.61 1252 ALA A O 1
ATOM 4324 N N A VAL A 1 254 ? -0.333 4.880 2.402 0.75 3.85 1253 VAL A N 1
ATOM 4325 N N B VAL A 1 254 ? -0.500 4.730 2.101 0.25 3.99 1253 VAL A N 1
ATOM 4326 C CA A VAL A 1 254 ? 0.569 3.938 3.076 0.75 3.94 1253 VAL A CA 1
ATOM 4327 C CA B VAL A 1 254 ? 0.483 3.899 2.763 0.25 5.00 1253 VAL A CA 1
ATOM 4328 C C A VAL A 1 254 ? 0.851 2.753 2.125 0.75 3.83 1253 VAL A C 1
ATOM 4329 C C B VAL A 1 254 ? 0.926 2.683 1.943 0.25 5.05 1253 VAL A C 1
ATOM 4330 O O A VAL A 1 254 ? -0.078 2.104 1.627 0.75 4.01 1253 VAL A O 1
ATOM 4331 O O B VAL A 1 254 ? 0.057 1.950 1.489 0.25 5.86 1253 VAL A O 1
ATOM 4350 N N A PRO A 1 255 ? 2.117 2.439 1.873 0.70 4.12 1254 PRO A N 1
ATOM 4351 N N B PRO A 1 255 ? 2.244 2.463 1.757 0.30 4.90 1254 PRO A N 1
ATOM 4352 C CA A PRO A 1 255 ? 2.394 1.339 0.920 0.70 4.39 1254 PRO A CA 1
ATOM 4353 C CA B PRO A 1 255 ? 2.710 1.292 1.033 0.30 4.72 1254 PRO A CA 1
ATOM 4354 C C A PRO A 1 255 ? 2.044 -0.028 1.459 0.70 3.98 1254 PRO A C 1
ATOM 4355 C C B PRO A 1 255 ? 2.389 -0.052 1.660 0.30 4.29 1254 PRO A C 1
ATOM 4356 O O A PRO A 1 255 ? 2.017 -0.266 2.637 0.70 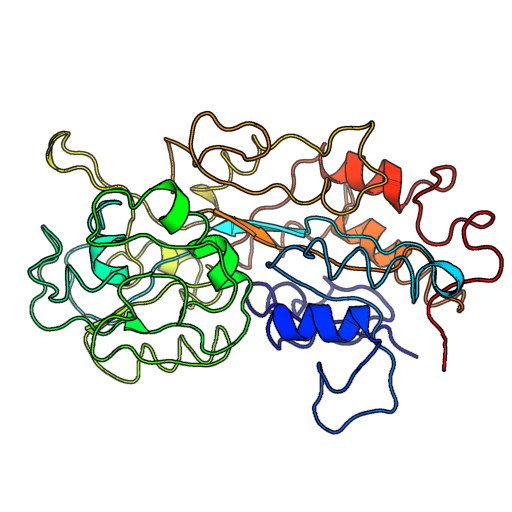4.24 1254 PRO A O 1
ATOM 4357 O O B PRO A 1 255 ? 2.401 -0.217 2.872 0.30 4.82 1254 PRO A O 1
ATOM 4378 N N A VAL A 1 256 ? 1.723 -0.964 0.527 0.70 3.83 1255 VAL A N 1
ATOM 4379 N N B VAL A 1 256 ? 2.129 -1.026 0.760 0.30 3.41 1255 VAL A N 1
ATOM 4380 C CA A VAL A 1 256 ? 1.476 -2.335 0.873 0.70 4.23 1255 VAL A CA 1
ATOM 4381 C CA B VAL A 1 256 ? 2.007 -2.432 1.176 0.30 3.89 1255 VAL A CA 1
ATOM 4382 C C A VAL A 1 256 ? 2.742 -3.014 1.434 0.70 4.42 1255 VAL A C 1
ATOM 4383 C C B VAL A 1 256 ? 3.387 -2.959 1.596 0.30 3.98 1255 VAL A C 1
ATOM 4384 O O A VAL A 1 256 ? 3.849 -2.584 1.154 0.70 4.91 1255 VAL A O 1
ATOM 4385 O O B VAL A 1 256 ? 4.415 -2.349 1.266 0.30 4.24 1255 VAL A O 1
ATOM 4404 N N A PRO A 1 257 ? 2.557 -4.134 2.204 0.70 4.89 1256 PRO A N 1
ATOM 4405 N N B PRO A 1 257 ? 3.437 -4.078 2.372 0.30 5.28 1256 PRO A N 1
ATOM 4406 C CA A PRO A 1 257 ? 3.744 -4.798 2.781 0.70 5.55 1256 PRO A CA 1
ATOM 4407 C CA B PRO A 1 257 ? 4.779 -4.672 2.621 0.30 5.32 1256 PRO A CA 1
ATOM 4408 C C A PRO A 1 257 ? 4.694 -5.255 1.694 0.70 5.48 1256 PRO A C 1
ATOM 4409 C C B PRO A 1 257 ? 5.490 -5.112 1.293 0.30 4.39 1256 PRO A C 1
ATOM 4410 O O A PRO A 1 257 ? 4.288 -5.797 0.659 0.70 5.85 1256 PRO A O 1
ATOM 4411 O O B PRO A 1 257 ? 4.858 -5.559 0.385 0.30 8.54 1256 PRO A O 1
ATOM 4432 N N A ALA A 1 258 ? 5.986 -5.092 1.915 0.70 5.34 1257 ALA A N 1
ATOM 4433 N N B ALA A 1 258 ? 6.811 -5.023 1.287 0.30 5.02 1257 ALA A N 1
ATOM 4434 C CA A ALA A 1 258 ? 7.011 -5.424 0.932 0.70 6.68 1257 ALA A CA 1
ATOM 4435 C CA B ALA A 1 258 ? 7.621 -5.615 0.221 0.30 5.90 1257 ALA A CA 1
ATOM 4436 C C A ALA A 1 258 ? 6.950 -6.942 0.589 0.70 4.93 1257 ALA A C 1
ATOM 4437 C C B ALA A 1 258 ? 7.365 -7.099 0.105 0.30 5.75 1257 ALA A C 1
ATOM 4438 O O A ALA A 1 258 ? 7.064 -7.787 1.484 0.70 4.62 1257 ALA A O 1
ATOM 4439 O O B ALA A 1 258 ? 7.246 -7.770 1.162 0.30 7.85 1257 ALA A O 1
ATOM 4450 N N A ALA A 1 259 ? 6.892 -7.234 -0.691 0.70 5.55 1258 ALA A N 1
ATOM 4451 N N B ALA A 1 259 ? 7.299 -7.635 -1.099 0.30 7.29 1258 ALA A N 1
ATOM 4452 C CA A ALA A 1 259 ? 6.684 -8.603 -1.166 0.70 5.00 1258 ALA A CA 1
ATOM 4453 C CA B ALA A 1 259 ? 7.073 -9.063 -1.301 0.30 5.06 1258 ALA A CA 1
ATOM 4454 C C A ALA A 1 259 ? 7.607 -9.612 -0.563 0.70 4.33 1258 ALA A C 1
ATOM 4455 C C B ALA A 1 259 ? 7.965 -9.948 -0.441 0.30 5.56 1258 ALA A C 1
ATOM 4456 O O A ALA A 1 259 ? 7.175 -10.698 -0.126 0.70 5.11 1258 ALA A O 1
ATOM 4457 O O B ALA A 1 259 ? 7.487 -10.903 0.172 0.30 4.66 1258 ALA A O 1
ATOM 4468 N N A ALA A 1 260 ? 8.907 -9.281 -0.551 0.70 5.08 1259 ALA A N 1
ATOM 4469 N N B ALA A 1 260 ? 9.272 -9.617 -0.367 0.30 4.67 1259 ALA A N 1
ATOM 4470 C CA A ALA A 1 260 ? 9.879 -10.287 -0.114 0.70 5.17 1259 ALA A CA 1
ATOM 4471 C CA B ALA A 1 260 ? 10.255 -10.463 0.325 0.30 5.42 1259 ALA A CA 1
ATOM 4472 C C A ALA A 1 260 ? 9.840 -10.548 1.381 0.70 5.14 1259 ALA A C 1
ATOM 4473 C C B ALA A 1 260 ? 10.006 -10.524 1.854 0.30 6.50 1259 ALA A C 1
ATOM 4474 O O A ALA A 1 260 ? 10.458 -11.498 1.901 0.70 6.37 1259 ALA A O 1
ATOM 4475 O O B ALA A 1 260 ? 10.555 -11.388 2.529 0.30 7.56 1259 ALA A O 1
ATOM 4488 N N A ASP A 1 261 ? 9.124 -9.731 2.146 0.70 5.36 1260 ASP A N 1
ATOM 4489 N N B ASP A 1 261 ? 9.208 -9.580 2.354 0.30 4.49 1260 ASP A N 1
ATOM 4490 C CA A ASP A 1 261 ? 9.062 -9.762 3.616 0.70 5.38 1260 ASP A CA 1
ATOM 4491 C CA B ASP A 1 261 ? 8.950 -9.473 3.785 0.30 5.47 1260 ASP A CA 1
ATOM 4492 C C A ASP A 1 261 ? 7.749 -10.311 4.141 0.70 4.64 1260 ASP A C 1
ATOM 4493 C C B ASP A 1 261 ? 7.608 -10.118 4.158 0.30 5.43 1260 ASP A C 1
ATOM 4494 O O A ASP A 1 261 ? 7.551 -10.353 5.346 0.70 5.27 1260 ASP A O 1
ATOM 4495 O O B ASP A 1 261 ? 7.229 -10.072 5.323 0.30 5.71 1260 ASP A O 1
ATOM 4512 N N . ARG A 1 262 ? 6.870 -10.738 3.233 1.00 4.96 1261 ARG A N 1
ATOM 4513 C CA . ARG A 1 262 ? 5.475 -11.080 3.626 1.00 5.04 1261 ARG A CA 1
ATOM 4514 C C . ARG A 1 262 ? 5.379 -12.292 4.548 1.00 4.62 1261 ARG A C 1
ATOM 4515 O O . ARG A 1 262 ? 4.357 -12.419 5.216 1.00 4.82 1261 ARG A O 1
ATOM 4537 N N A SER A 1 263 ? 6.417 -13.125 4.661 0.80 5.15 1262 SER A N 1
ATOM 4538 N N B SER A 1 263 ? 6.351 -13.212 4.625 0.20 4.41 1262 SER A N 1
ATOM 4539 C CA A SER A 1 263 ? 6.336 -14.230 5.616 0.80 5.36 1262 SER A CA 1
ATOM 4540 C CA B SER A 1 263 ? 6.322 -14.278 5.640 0.20 4.91 1262 SER A CA 1
ATOM 4541 C C A SER A 1 263 ? 6.587 -13.754 7.030 0.80 5.28 1262 SER A C 1
ATOM 4542 C C B SER A 1 263 ? 6.453 -13.725 7.057 0.20 4.61 1262 SER A C 1
ATOM 4543 O O A SER A 1 263 ? 6.433 -14.540 7.984 0.80 6.19 1262 SER A O 1
ATOM 4544 O O B SER A 1 263 ? 6.065 -14.432 7.984 0.20 5.87 1262 SER A O 1
ATOM 4559 N N . ASN A 1 264 ? 6.960 -12.496 7.238 1.00 4.97 1263 ASN A N 1
ATOM 4560 C CA . ASN A 1 264 ? 7.173 -11.904 8.537 1.00 4.86 1263 ASN A CA 1
ATOM 4561 C C . ASN A 1 264 ? 5.934 -11.151 8.963 1.00 4.05 1263 ASN A C 1
ATOM 4562 O O . ASN A 1 264 ? 5.594 -10.104 8.349 1.00 4.53 1263 ASN A O 1
ATOM 4574 N N . PRO A 1 265 ? 5.175 -11.597 9.977 1.00 4.16 1264 PRO A N 1
ATOM 4575 C CA . PRO A 1 265 ? 3.982 -10.864 10.366 1.00 4.29 1264 PRO A CA 1
ATOM 4576 C C . PRO A 1 265 ? 4.228 -9.391 10.712 1.00 3.78 1264 PRO A C 1
ATOM 4577 O O . PRO A 1 265 ? 3.324 -8.542 10.594 1.00 4.34 1264 PRO A O 1
ATOM 4588 N N A ASP A 1 266 ? 5.410 -9.045 11.237 0.70 4.68 1265 ASP A N 1
ATOM 4589 N N B ASP A 1 266 ? 5.461 -9.090 11.143 0.30 5.00 1265 ASP A N 1
ATOM 4590 C CA A ASP A 1 266 ? 5.652 -7.643 11.567 0.70 4.50 1265 ASP A CA 1
ATOM 4591 C CA B ASP A 1 266 ? 5.868 -7.747 11.490 0.30 4.57 1265 ASP A CA 1
ATOM 4592 C C A ASP A 1 266 ? 5.594 -6.745 10.312 0.70 4.52 1265 ASP A C 1
ATOM 4593 C C B ASP A 1 266 ? 5.748 -6.754 10.317 0.30 5.36 1265 ASP A C 1
ATOM 4594 O O A ASP A 1 266 ? 5.253 -5.572 10.415 0.70 5.27 1265 ASP A O 1
ATOM 4595 O O B ASP A 1 266 ? 5.527 -5.548 10.474 0.30 6.42 1265 ASP A O 1
ATOM 4612 N N . ALA A 1 267 ? 5.937 -7.286 9.125 1.00 4.48 1266 ALA A N 1
ATOM 4613 C CA . ALA A 1 267 ? 5.985 -6.488 7.910 1.00 5.05 1266 ALA A CA 1
ATOM 4614 C C . ALA A 1 267 ? 4.632 -6.035 7.469 1.00 4.49 1266 ALA A C 1
ATOM 4615 O O . ALA A 1 267 ? 4.526 -5.131 6.607 1.00 5.27 1266 ALA A O 1
ATOM 4623 N N . TRP A 1 268 ? 3.553 -6.656 7.948 1.00 3.70 1267 TRP A N 1
ATOM 4624 C CA . TRP A 1 268 ? 2.217 -6.385 7.474 1.00 3.83 1267 TRP A CA 1
ATOM 4625 C C . TRP A 1 268 ? 1.555 -5.166 8.109 1.00 3.90 1267 TRP A C 1
ATOM 4626 O O . TRP A 1 268 ? 0.600 -4.654 7.572 1.00 4.65 1267 TRP A O 1
ATOM 4647 N N . VAL A 1 269 ? 2.014 -4.776 9.315 1.00 3.78 1268 VAL A N 1
ATOM 4648 C CA . VAL A 1 269 ? 1.350 -3.651 10.034 1.00 4.28 1268 VAL A CA 1
ATOM 4649 C C . VAL A 1 269 ? 2.169 -2.389 9.835 1.00 3.99 1268 VAL A C 1
ATOM 4650 O O . VAL A 1 269 ? 3.263 -2.245 10.408 1.00 4.87 1268 VAL A O 1
ATOM 4663 N N . PRO A 1 270 ? 1.673 -1.419 9.060 1.00 4.44 1269 PRO A N 1
ATOM 4664 C CA . PRO A 1 270 ? 2.424 -0.166 8.924 1.00 4.68 1269 PRO A CA 1
ATOM 4665 C C . PRO A 1 270 ? 2.316 0.619 10.216 1.00 4.28 1269 PRO A C 1
ATOM 4666 O O . PRO A 1 270 ? 1.262 0.646 10.848 1.00 5.14 1269 PRO A O 1
ATOM 4677 N N . VAL A 1 271 ? 3.405 1.287 10.580 1.00 5.06 1270 VAL A N 1
ATOM 4678 C CA . VAL A 1 271 ? 3.374 2.215 11.659 1.00 5.29 1270 VAL A CA 1
ATOM 4679 C C . VAL A 1 271 ? 3.880 3.570 11.192 1.00 4.25 1270 VAL A C 1
ATOM 4680 O O . VAL A 1 271 ? 4.727 3.683 10.307 1.00 5.36 1270 VAL A O 1
ATOM 4693 N N . PHE A 1 272 ? 3.312 4.616 11.797 1.00 4.26 1271 PHE A N 1
ATOM 4694 C CA . PHE A 1 272 ? 3.795 5.972 11.643 1.00 4.21 1271 PHE A CA 1
ATOM 4695 C C . PHE A 1 272 ? 4.860 6.247 12.674 1.00 4.47 1271 PHE A C 1
ATOM 4696 O O . PHE A 1 272 ? 4.944 5.536 13.729 1.00 5.51 1271 PHE A O 1
ATOM 4713 N N . GLY A 1 273 ? 5.702 7.242 12.450 1.00 4.67 1272 GLY A N 1
ATOM 4714 C CA . GLY A 1 273 ? 6.818 7.502 13.329 1.00 4.80 1272 GLY A CA 1
ATOM 4715 C C . GLY A 1 273 ? 7.534 8.750 12.868 1.00 4.50 1272 GLY A C 1
ATOM 4716 O O . GLY A 1 273 ? 7.030 9.570 12.105 1.00 4.83 1272 GLY A O 1
ATOM 4720 N N . PRO A 1 274 ? 8.763 8.943 13.382 1.00 4.46 1273 PRO A N 1
ATOM 4721 C CA . PRO A 1 274 ? 9.515 10.173 13.091 1.00 5.36 1273 PRO A CA 1
ATOM 4722 C C . PRO A 1 274 ? 9.788 10.364 11.613 1.00 5.67 1273 PRO A C 1
ATOM 4723 O O . PRO A 1 274 ? 9.922 9.383 10.842 1.00 6.87 1273 PRO A O 1
ATOM 4734 N N A ASP A 1 275 ? 9.891 11.645 11.267 0.75 6.08 1274 ASP A N 1
ATOM 4735 N N B ASP A 1 275 ? 9.975 11.585 11.052 0.25 7.76 1274 ASP A N 1
ATOM 4736 C CA A ASP A 1 275 ? 10.273 12.049 9.962 0.75 6.39 1274 ASP A CA 1
ATOM 4737 C CA B ASP A 1 275 ? 10.319 11.726 9.612 0.25 7.79 1274 ASP A CA 1
ATOM 4738 C C A ASP A 1 275 ? 11.639 11.432 9.527 0.75 7.52 1274 ASP A C 1
ATOM 4739 C C B ASP A 1 275 ? 11.623 10.987 9.171 0.25 7.94 1274 ASP A C 1
ATOM 4740 O O A ASP A 1 275 ? 12.503 11.185 10.276 0.75 7.97 1274 ASP A O 1
ATOM 4741 O O B ASP A 1 275 ? 12.527 10.719 9.956 0.25 8.07 1274 ASP A O 1
ATOM 4758 N N A ASN A 1 276 ? 11.729 11.267 8.194 0.70 8.82 1275 ASN A N 1
ATOM 4759 N N B ASN A 1 276 ? 11.744 10.715 7.875 0.30 7.75 1275 ASN A N 1
ATOM 4760 C CA A ASN A 1 276 ? 12.937 10.881 7.477 0.70 10.91 1275 ASN A CA 1
ATOM 4761 C CA B ASN A 1 276 ? 13.054 10.214 7.370 0.30 12.66 1275 ASN A CA 1
ATOM 4762 C C A ASN A 1 276 ? 13.590 9.637 8.106 0.70 9.26 1275 ASN A C 1
ATOM 4763 C C B ASN A 1 276 ? 13.614 8.955 8.016 0.30 8.44 1275 ASN A C 1
ATOM 4764 O O A ASN A 1 276 ? 14.810 9.536 8.215 0.70 9.59 1275 ASN A O 1
ATOM 4765 O O B ASN A 1 276 ? 14.853 8.763 7.979 0.30 11.12 1275 ASN A O 1
ATOM 4786 N N A THR A 1 277 ? 12.721 8.647 8.454 0.70 8.09 1276 THR A N 1
ATOM 4787 N N B THR A 1 277 ? 12.746 8.124 8.594 0.30 8.31 1276 THR A N 1
ATOM 4788 C CA A THR A 1 277 ? 13.164 7.396 9.083 0.70 7.21 1276 THR A CA 1
ATOM 4789 C CA B THR A 1 277 ? 13.173 6.973 9.345 0.30 6.75 1276 THR A CA 1
ATOM 4790 C C A THR A 1 277 ? 12.591 6.237 8.351 0.70 7.22 1276 THR A C 1
ATOM 4791 C C B THR A 1 277 ? 12.604 5.748 8.669 0.30 6.89 1276 THR A C 1
ATOM 4792 O O A THR A 1 277 ? 11.368 6.030 8.277 0.70 8.28 1276 THR A O 1
ATOM 4793 O O B THR A 1 277 ? 11.365 5.541 8.720 0.30 5.52 1276 THR A O 1
ATOM 4811 N N A ALA A 1 278 ? 13.468 5.447 7.681 0.70 6.80 1277 ALA A N 1
ATOM 4812 N N B ALA A 1 278 ? 13.478 5.005 7.979 0.30 9.11 1277 ALA A N 1
ATOM 4813 C CA A ALA A 1 278 ? 12.988 4.324 6.957 0.70 7.07 1277 ALA A CA 1
ATOM 4814 C CA B ALA A 1 278 ? 12.987 3.825 7.252 0.30 7.98 1277 ALA A CA 1
ATOM 4815 C C A ALA A 1 278 ? 12.310 3.314 7.849 0.70 7.96 1277 ALA A C 1
ATOM 4816 C C B ALA A 1 278 ? 12.280 2.807 8.131 0.30 7.28 1277 ALA A C 1
ATOM 4817 O O A ALA A 1 278 ? 12.673 3.072 8.981 0.70 9.78 1277 ALA A O 1
ATOM 4818 O O B ALA A 1 278 ? 12.630 2.564 9.267 0.30 9.67 1277 ALA A O 1
ATOM 4831 N N A GLY A 1 279 ? 11.248 2.662 7.378 0.70 7.87 1278 GLY A N 1
ATOM 4832 N N B GLY A 1 279 ? 11.259 2.176 7.606 0.30 8.69 1278 GLY A N 1
ATOM 4833 C CA A GLY A 1 279 ? 10.581 1.647 8.119 0.70 8.53 1278 GLY A CA 1
ATOM 4834 C CA B GLY A 1 279 ? 10.414 1.324 8.375 0.30 7.14 1278 GLY A CA 1
ATOM 4835 C C A GLY A 1 279 ? 9.309 2.108 8.819 0.70 9.05 1278 GLY A C 1
ATOM 4836 C C B GLY A 1 279 ? 9.257 2.065 9.045 0.30 9.72 1278 GLY A C 1
ATOM 4837 O O A GLY A 1 279 ? 8.469 1.243 9.220 0.70 9.69 1278 GLY A O 1
ATOM 4838 O O B GLY A 1 279 ? 8.407 1.382 9.631 0.30 9.40 1278 GLY A O 1
ATOM 4845 N N . VAL A 1 280 ? 9.119 3.390 8.921 1.00 7.43 1279 VAL A N 1
ATOM 4846 C CA . VAL A 1 280 ? 7.914 4.011 9.466 1.00 6.35 1279 VAL A CA 1
ATOM 4847 C C . VAL A 1 280 ? 7.466 5.078 8.433 1.00 5.90 1279 VAL A C 1
ATOM 4848 O O . VAL A 1 280 ? 8.267 5.684 7.734 1.00 7.41 1279 VAL A O 1
ATOM 4862 N N A GLN A 1 281 ? 6.162 5.318 8.395 0.70 4.94 1280 GLN A N 1
ATOM 4863 N N B GLN A 1 281 ? 6.169 5.329 8.429 0.10 5.02 1280 GLN A N 1
ATOM 4864 N N C GLN A 1 281 ? 6.165 5.309 8.412 0.20 5.80 1280 GLN A N 1
ATOM 4865 C CA A GLN A 1 281 ? 5.637 6.397 7.606 0.70 5.30 1280 GLN A CA 1
ATOM 4866 C CA B GLN A 1 281 ? 5.613 6.397 7.635 0.10 5.89 1280 GLN A CA 1
ATOM 4867 C CA C GLN A 1 281 ? 5.634 6.371 7.587 0.20 5.63 1280 GLN A CA 1
ATOM 4868 C C A GLN A 1 281 ? 5.704 7.698 8.411 0.70 4.80 1280 GLN A C 1
ATOM 4869 C C B GLN A 1 281 ? 5.574 7.684 8.455 0.10 5.04 1280 GLN A C 1
ATOM 4870 C C C GLN A 1 281 ? 5.643 7.692 8.370 0.20 5.99 1280 GLN A C 1
ATOM 4871 O O A GLN A 1 281 ? 5.343 7.692 9.600 0.70 3.95 1280 GLN A O 1
ATOM 4872 O O B GLN A 1 281 ? 4.952 7.743 9.512 0.10 3.95 1280 GLN A O 1
ATOM 4873 O O C GLN A 1 281 ? 5.144 7.789 9.500 0.20 7.56 1280 GLN A O 1
ATOM 4913 N N A PRO A 1 282 ? 6.058 8.839 7.785 0.80 5.03 1281 PRO A N 1
ATOM 4914 N N B PRO A 1 282 ? 6.238 8.736 7.973 0.20 6.52 1281 PRO A N 1
ATOM 4915 C CA A PRO A 1 282 ? 5.980 10.111 8.526 0.80 5.47 1281 PRO A CA 1
ATOM 4916 C CA B PRO A 1 282 ? 6.097 10.080 8.571 0.20 5.68 1281 PRO A CA 1
ATOM 4917 C C A PRO A 1 282 ? 4.505 10.477 8.712 0.80 5.26 1281 PRO A C 1
ATOM 4918 C C B PRO A 1 282 ? 4.609 10.481 8.733 0.20 6.87 1281 PRO A C 1
ATOM 4919 O O A PRO A 1 282 ? 3.644 10.171 7.898 0.80 5.96 1281 PRO A O 1
ATOM 4920 O O B PRO A 1 282 ? 3.779 10.158 7.860 0.20 6.84 1281 PRO A O 1
ATOM 4941 N N . TYR A 1 283 ? 4.275 11.177 9.829 1.00 4.83 1282 TYR A N 1
ATOM 4942 C CA . TYR A 1 283 ? 2.929 11.711 10.031 1.00 5.50 1282 TYR A CA 1
ATOM 4943 C C . TYR A 1 283 ? 2.616 12.714 8.918 1.00 5.46 1282 TYR A C 1
ATOM 4944 O O . TYR A 1 283 ? 3.493 13.471 8.452 1.00 7.48 1282 TYR A O 1
ATOM 4963 N N . PRO A 1 284 ? 1.373 12.766 8.484 1.00 5.88 1283 PRO A N 1
ATOM 4964 C CA . PRO A 1 284 ? 1.010 13.614 7.328 1.00 6.63 1283 PRO A CA 1
ATOM 4965 C C . PRO A 1 284 ? 1.075 15.101 7.670 1.00 7.41 1283 PRO A C 1
ATOM 4966 O O . PRO A 1 284 ? 0.783 15.488 8.807 1.00 8.06 1283 PRO A O 1
ATOM 4977 N N . THR A 1 285 ? 1.452 15.916 6.700 1.00 9.57 1284 THR A N 1
ATOM 4978 C CA . THR A 1 285 ? 1.564 17.325 6.784 1.00 10.55 1284 THR A CA 1
ATOM 4979 C C . THR A 1 285 ? 0.253 18.077 6.531 1.00 12.42 1284 THR A C 1
ATOM 4980 O O . THR A 1 285 ? 0.177 19.252 6.890 1.00 19.53 1284 THR A O 1
ATOM 4991 N N A SER A 1 286 ? -0.681 17.414 5.876 0.50 9.16 1285 SER A N 1
ATOM 4992 N N B SER A 1 286 ? -0.688 17.458 5.825 0.50 9.02 1285 SER A N 1
ATOM 4993 C CA A SER A 1 286 ? -1.995 17.914 5.630 0.50 9.28 1285 SER A CA 1
ATOM 4994 C CA B SER A 1 286 ? -2.028 17.967 5.610 0.50 10.02 1285 SER A CA 1
ATOM 4995 C C A SER A 1 286 ? -3.013 17.084 6.379 0.50 7.56 1285 SER A C 1
ATOM 4996 C C B SER A 1 286 ? -3.011 17.109 6.354 0.50 8.76 1285 SER A C 1
ATOM 4997 O O A SER A 1 286 ? -2.714 15.975 6.800 0.50 7.07 1285 SER A O 1
ATOM 4998 O O B SER A 1 286 ? -2.685 16.007 6.740 0.50 9.44 1285 SER A O 1
ATOM 5013 N N . GLY A 1 287 ? -4.244 17.583 6.452 1.00 8.04 1286 GLY A N 1
ATOM 5014 C CA . GLY A 1 287 ? -5.276 16.894 7.177 1.00 7.36 1286 GLY A CA 1
ATOM 5015 C C . GLY A 1 287 ? -4.957 16.773 8.681 1.00 6.39 1286 GLY A C 1
ATOM 5016 O O . GLY A 1 287 ? -4.222 17.568 9.242 1.00 8.64 1286 GLY A O 1
ATOM 5021 N N . TYR A 1 288 ? -5.613 15.787 9.297 1.00 5.08 1287 TYR A N 1
ATOM 5022 C CA . TYR A 1 288 ? -5.454 15.577 10.732 1.00 4.68 1287 TYR A CA 1
ATOM 5023 C C . TYR A 1 288 ? -4.204 14.702 10.992 1.00 4.31 1287 TYR A C 1
ATOM 5024 O O . TYR A 1 288 ? -4.016 13.692 10.295 1.00 4.76 1287 TYR A O 1
ATOM 5042 N N . PRO A 1 289 ? -3.373 15.037 11.961 1.00 4.45 1288 PRO A N 1
ATOM 5043 C CA . PRO A 1 289 ? -2.029 14.423 11.995 1.00 4.39 1288 PRO A CA 1
ATOM 5044 C C . PRO A 1 289 ? -1.925 13.096 12.731 1.00 4.27 1288 PRO A C 1
ATOM 5045 O O . PRO A 1 289 ? -0.936 12.396 12.559 1.00 5.31 1288 PRO A O 1
ATOM 5056 N N . ILE A 1 290 ? -2.861 12.772 13.675 1.00 3.65 1289 ILE A N 1
ATOM 5057 C CA . ILE A 1 290 ? -2.684 11.611 14.530 1.00 3.87 1289 ILE A CA 1
ATOM 5058 C C . ILE A 1 290 ? -3.475 10.442 14.022 1.00 3.75 1289 ILE A C 1
ATOM 5059 O O . ILE A 1 290 ? -4.742 10.477 14.011 1.00 4.02 1289 ILE A O 1
ATOM 5075 N N . LEU A 1 291 ? -2.823 9.379 13.556 1.00 3.41 1290 LEU A N 1
ATOM 5076 C CA . LEU A 1 291 ? -3.489 8.270 12.872 1.00 3.72 1290 LEU A CA 1
ATOM 5077 C C . LEU A 1 291 ? -2.628 6.991 13.009 1.00 3.29 1290 LEU A C 1
ATOM 5078 O O . LEU A 1 291 ? -1.447 7.030 13.387 1.00 3.95 1290 LEU A O 1
ATOM 5094 N N . GLY A 1 292 ? -3.232 5.865 12.597 1.00 3.50 1291 GLY A N 1
ATOM 5095 C CA . GLY A 1 292 ? -2.520 4.585 12.471 1.00 3.73 1291 GLY A CA 1
ATOM 5096 C C . GLY A 1 292 ? -3.479 3.495 12.088 1.00 3.32 1291 GLY A C 1
ATOM 5097 O O . GLY A 1 292 ? -4.562 3.792 11.550 1.00 3.54 1291 GLY A O 1
ATOM 5101 N N . PHE A 1 293 ? -3.086 2.232 12.296 1.00 3.16 1292 PHE A N 1
ATOM 5102 C CA . PHE A 1 293 ? -3.900 1.070 11.944 1.00 2.90 1292 PHE A CA 1
ATOM 5103 C C . PHE A 1 293 ? -4.281 0.288 13.181 1.00 3.01 1292 PHE A C 1
ATOM 5104 O O . PHE A 1 293 ? -3.536 0.204 14.166 1.00 3.44 1292 PHE A O 1
ATOM 5121 N N . THR A 1 294 ? -5.469 -0.334 13.097 1.00 3.09 1293 THR A N 1
ATOM 5122 C CA . THR A 1 294 ? -5.832 -1.417 14.038 1.00 2.81 1293 THR A CA 1
ATOM 5123 C C . THR A 1 294 ? -5.899 -2.715 13.239 1.00 2.73 1293 THR A C 1
ATOM 5124 O O . THR A 1 294 ? -6.229 -2.683 12.049 1.00 3.04 1293 THR A O 1
ATOM 5135 N N . ASN A 1 295 ? -5.561 -3.832 13.887 1.00 3.25 1294 ASN A N 1
ATOM 5136 C CA . ASN A 1 295 ? -5.136 -5.064 13.212 1.00 2.85 1294 ASN A CA 1
ATOM 5137 C C . ASN A 1 295 ? -5.915 -6.291 13.682 1.00 3.02 1294 ASN A C 1
ATOM 5138 O O . ASN A 1 295 ? -6.561 -6.306 14.728 1.00 3.22 1294 ASN A O 1
ATOM 5149 N N A LEU A 1 296 ? -5.793 -7.343 12.842 0.70 3.18 1295 LEU A N 1
ATOM 5150 N N B LEU A 1 296 ? -5.742 -7.368 12.915 0.30 3.84 1295 LEU A N 1
ATOM 5151 C CA A LEU A 1 296 ? -6.293 -8.708 13.169 0.70 3.74 1295 LEU A CA 1
ATOM 5152 C CA B LEU A 1 296 ? -6.257 -8.708 13.282 0.30 3.34 1295 LEU A CA 1
ATOM 5153 C C A LEU A 1 296 ? -5.089 -9.629 13.405 0.70 2.78 1295 LEU A C 1
ATOM 5154 C C B LEU A 1 296 ? -5.115 -9.703 13.367 0.30 3.91 1295 LEU A C 1
ATOM 5155 O O A LEU A 1 296 ? -4.052 -9.508 12.737 0.70 3.27 1295 LEU A O 1
ATOM 5156 O O B LEU A 1 296 ? -4.215 -9.709 12.542 0.30 2.80 1295 LEU A O 1
ATOM 5187 N N A ILE A 1 297 ? -5.269 -10.594 14.303 0.65 2.83 1296 ILE A N 1
ATOM 5188 N N B ILE A 1 297 ? -5.283 -10.598 14.338 0.25 3.10 1296 ILE A N 1
ATOM 5189 C CA A ILE A 1 297 ? -4.319 -11.669 14.524 0.65 2.44 1296 ILE A CA 1
ATOM 5190 C CA B ILE A 1 297 ? -4.376 -11.720 14.604 0.25 3.22 1296 ILE A CA 1
ATOM 5191 C C A ILE A 1 297 ? -5.110 -12.984 14.467 0.65 2.65 1296 ILE A C 1
ATOM 5192 C C B ILE A 1 297 ? -5.130 -13.036 14.482 0.25 2.84 1296 ILE A C 1
ATOM 5193 O O A ILE A 1 297 ? -6.063 -13.182 15.224 0.65 2.87 1296 ILE A O 1
ATOM 5194 O O B ILE A 1 297 ? -6.076 -13.287 15.223 0.25 3.69 1296 ILE A O 1
ATOM 5220 N N . PHE A 1 298 ? -4.723 -13.856 13.512 1.00 3.20 1297 PHE A N 1
ATOM 5221 C CA . PHE A 1 298 ? -5.353 -15.152 13.256 1.00 3.26 1297 PHE A CA 1
ATOM 5222 C C . PHE A 1 298 ? -4.247 -16.232 13.180 1.00 3.08 1297 PHE A C 1
ATOM 5223 O O . PHE A 1 298 ? -3.062 -15.927 13.133 1.00 3.53 1297 PHE A O 1
ATOM 5241 N N . SER A 1 299 ? -4.694 -17.501 13.119 1.00 3.57 1298 SER A N 1
ATOM 5242 C CA . SER A 1 299 ? -3.794 -18.601 12.695 1.00 3.55 1298 SER A CA 1
ATOM 5243 C C . SER A 1 299 ? -3.947 -18.865 11.219 1.00 3.45 1298 SER A C 1
ATOM 5244 O O . SER A 1 299 ? -5.054 -18.775 10.667 1.00 4.01 1298 SER A O 1
ATOM 5252 N N . GLN A 1 300 ? -2.843 -19.289 10.590 1.00 3.33 1299 GLN A N 1
ATOM 5253 C CA . GLN A 1 300 ? -2.960 -19.821 9.234 1.00 3.94 1299 GLN A CA 1
ATOM 5254 C C . GLN A 1 300 ? -3.751 -21.148 9.223 1.00 3.69 1299 GLN A C 1
ATOM 5255 O O . GLN A 1 300 ? -4.385 -21.479 8.247 1.00 4.24 1299 GLN A O 1
ATOM 5269 N N . CYS A 1 301 ? -3.651 -21.916 10.327 1.00 3.67 1300 CYS A N 1
ATOM 5270 C CA . CYS A 1 301 ? -4.140 -23.291 10.334 1.00 3.80 1300 CYS A CA 1
ATOM 5271 C C . CYS A 1 301 ? -5.021 -23.530 11.583 1.00 3.64 1300 CYS A C 1
ATOM 5272 O O . CYS A 1 301 ? -4.685 -23.096 12.714 1.00 3.78 1300 CYS A O 1
ATOM 5279 N N . TYR A 1 302 ? -6.091 -24.288 11.371 1.00 4.05 1301 TYR A N 1
ATOM 5280 C CA . TYR A 1 302 ? -6.990 -24.737 12.417 1.00 4.34 1301 TYR A CA 1
ATOM 5281 C C . TYR A 1 302 ? -7.171 -26.246 12.263 1.00 4.59 1301 TYR A C 1
ATOM 5282 O O . TYR A 1 302 ? -7.426 -26.696 11.144 1.00 5.09 1301 TYR A O 1
ATOM 5300 N N . ALA A 1 303 ? -7.031 -27.033 13.313 1.00 5.37 1302 ALA A N 1
ATOM 5301 C CA . ALA A 1 303 ? -7.186 -28.474 13.157 1.00 6.71 1302 ALA A CA 1
ATOM 5302 C C . ALA A 1 303 ? -8.549 -28.795 12.566 1.00 5.55 1302 ALA A C 1
ATOM 5303 O O . ALA A 1 303 ? -8.710 -29.746 11.769 1.00 7.28 1302 ALA A O 1
ATOM 5310 N N . ASP A 1 304 ? -9.596 -28.078 12.951 1.00 4.62 1303 ASP A N 1
ATOM 5311 C CA . ASP A 1 304 ? -10.938 -28.358 12.468 1.00 4.62 1303 ASP A CA 1
ATOM 5312 C C . ASP A 1 304 ? -11.192 -27.735 11.057 1.00 4.89 1303 ASP A C 1
ATOM 5313 O O . ASP A 1 304 ? -10.944 -26.555 10.814 1.00 4.72 1303 ASP A O 1
ATOM 5322 N N . ALA A 1 305 ? -11.765 -28.562 10.198 1.00 4.92 1304 ALA A N 1
ATOM 5323 C CA . ALA A 1 305 ? -12.053 -28.127 8.832 1.00 5.28 1304 ALA A CA 1
ATOM 5324 C C . ALA A 1 305 ? -13.108 -27.054 8.817 1.00 4.90 1304 ALA A C 1
ATOM 5325 O O . ALA A 1 305 ? -13.047 -26.115 7.969 1.00 5.59 1304 ALA A O 1
ATOM 5332 N N A THR A 1 306 ? -14.207 -27.181 9.573 0.70 6.26 1305 THR A N 1
ATOM 5333 N N B THR A 1 306 ? -14.088 -27.118 9.717 0.30 4.89 1305 THR A N 1
ATOM 5334 C CA A THR A 1 306 ? -15.290 -26.180 9.485 0.70 6.24 1305 THR A CA 1
ATOM 5335 C CA B THR A 1 306 ? -15.148 -26.091 9.826 0.30 3.89 1305 THR A CA 1
ATOM 5336 C C A THR A 1 306 ? -14.774 -24.820 9.964 0.70 4.73 1305 THR A C 1
ATOM 5337 C C B THR A 1 306 ? -14.582 -24.780 10.307 0.30 3.11 1305 THR A C 1
ATOM 5338 O O A THR A 1 306 ? -15.031 -23.797 9.362 0.70 5.31 1305 THR A O 1
ATOM 5339 O O B THR A 1 306 ? -14.842 -23.726 9.731 0.30 3.18 1305 THR A O 1
ATOM 5357 N N A GLN A 1 307 ? -14.032 -24.839 11.071 0.60 3.92 1306 GLN A N 1
ATOM 5358 N N B GLN A 1 307 ? -13.788 -24.826 11.348 0.40 4.38 1306 GLN A N 1
ATOM 5359 C CA A GLN A 1 307 ? -13.498 -23.551 11.550 0.60 3.96 1306 GLN A CA 1
ATOM 5360 C CA B GLN A 1 307 ? -13.186 -23.537 11.780 0.40 3.53 1306 GLN A CA 1
ATOM 5361 C C A GLN A 1 307 ? -12.554 -22.929 10.514 0.60 4.09 1306 GLN A C 1
ATOM 5362 C C B GLN A 1 307 ? -12.341 -22.889 10.694 0.40 4.85 1306 GLN A C 1
ATOM 5363 O O A GLN A 1 307 ? -12.613 -21.719 10.293 0.60 3.15 1306 GLN A O 1
ATOM 5364 O O B GLN A 1 307 ? -12.301 -21.671 10.574 0.40 5.23 1306 GLN A O 1
ATOM 5389 N N . THR A 1 308 ? -11.692 -23.731 9.878 1.00 4.35 1307 THR A N 1
ATOM 5390 C CA . THR A 1 308 ? -10.854 -23.211 8.823 1.00 4.34 1307 THR A CA 1
ATOM 5391 C C . THR A 1 308 ? -11.679 -22.520 7.735 1.00 4.67 1307 THR A C 1
ATOM 5392 O O . THR A 1 308 ? -11.373 -21.379 7.336 1.00 4.51 1307 THR A O 1
ATOM 5404 N N A THR A 1 309 ? -12.725 -23.208 7.270 0.80 5.04 1308 THR A N 1
ATOM 5405 N N B THR A 1 309 ? -12.742 -23.173 7.221 0.20 4.93 1308 THR A N 1
ATOM 5406 C CA A THR A 1 309 ? -13.597 -22.627 6.265 0.80 5.82 1308 THR A CA 1
ATOM 5407 C CA B THR A 1 309 ? -13.557 -22.509 6.203 0.20 6.19 1308 THR A CA 1
ATOM 5408 C C A THR A 1 309 ? -14.184 -21.296 6.754 0.80 5.06 1308 THR A C 1
ATOM 5409 C C B THR A 1 309 ? -14.285 -21.304 6.808 0.20 5.07 1308 THR A C 1
ATOM 5410 O O A THR A 1 309 ? -14.228 -20.305 5.986 0.80 5.35 1308 THR A O 1
ATOM 5411 O O B THR A 1 309 ? -14.550 -20.308 6.109 0.20 3.83 1308 THR A O 1
ATOM 5429 N N A GLN A 1 310 ? -14.688 -21.292 7.972 0.70 3.71 1309 GLN A N 1
ATOM 5430 N N B GLN A 1 310 ? -14.610 -21.366 8.095 0.10 4.62 1309 GLN A N 1
ATOM 5431 C CA A GLN A 1 310 ? -15.377 -20.079 8.500 0.70 3.51 1309 GLN A CA 1
ATOM 5432 C CA B GLN A 1 310 ? -15.305 -20.247 8.717 0.10 4.13 1309 GLN A CA 1
ATOM 5433 C C A GLN A 1 310 ? -14.384 -18.910 8.595 0.70 3.15 1309 GLN A C 1
ATOM 5434 C C B GLN A 1 310 ? -14.410 -19.005 8.662 0.10 3.54 1309 GLN A C 1
ATOM 5435 O O A GLN A 1 310 ? -14.776 -17.752 8.360 0.70 3.23 1309 GLN A O 1
ATOM 5436 O O B GLN A 1 310 ? -14.887 -17.898 8.362 0.10 4.01 1309 GLN A O 1
ATOM 5463 N N . VAL A 1 311 ? -13.126 -19.166 8.973 1.00 4.30 1310 VAL A N 1
ATOM 5464 C CA . VAL A 1 311 ? -12.144 -18.083 9.010 1.00 3.81 1310 VAL A CA 1
ATOM 5465 C C . VAL A 1 311 ? -11.871 -17.575 7.576 1.00 3.95 1310 VAL A C 1
ATOM 5466 O O . VAL A 1 311 ? -11.840 -16.350 7.359 1.00 4.73 1310 VAL A O 1
ATOM 5480 N N . ARG A 1 312 ? -11.711 -18.496 6.639 1.00 4.34 1311 ARG A N 1
ATOM 5481 C CA . ARG A 1 312 ? -11.536 -18.044 5.248 1.00 4.28 1311 ARG A CA 1
ATOM 5482 C C . ARG A 1 312 ? -12.718 -17.179 4.819 1.00 4.00 1311 ARG A C 1
ATOM 5483 O O . ARG A 1 312 ? -12.519 -16.142 4.150 1.00 4.91 1311 ARG A O 1
ATOM 5504 N N . ASP A 1 313 ? -13.950 -17.578 5.109 1.00 4.53 1312 ASP A N 1
ATOM 5505 C CA . ASP A 1 313 ? -15.106 -16.827 4.672 1.00 4.96 1312 ASP A CA 1
ATOM 5506 C C . ASP A 1 313 ? -15.132 -15.427 5.282 1.00 4.42 1312 ASP A C 1
ATOM 5507 O O . ASP A 1 313 ? -15.583 -14.463 4.624 1.00 4.92 1312 ASP A O 1
ATOM 5516 N N . PHE A 1 314 ? -14.653 -15.262 6.511 1.00 4.33 1313 PHE A N 1
ATOM 5517 C CA . PHE A 1 314 ? -14.527 -13.916 7.079 1.00 4.25 1313 PHE A CA 1
ATOM 5518 C C . PHE A 1 314 ? -13.521 -13.062 6.316 1.00 3.70 1313 PHE A C 1
ATOM 5519 O O . PHE A 1 314 ? -13.792 -11.897 5.964 1.00 4.55 1313 PHE A O 1
ATOM 5536 N N . PHE A 1 315 ? -12.334 -13.603 6.004 1.00 4.14 1314 PHE A N 1
ATOM 5537 C CA . PHE A 1 315 ? -11.382 -12.870 5.222 1.00 3.94 1314 PHE A CA 1
ATOM 5538 C C . PHE A 1 315 ? -11.952 -12.496 3.843 1.00 4.25 1314 PHE A C 1
ATOM 5539 O O . PHE A 1 315 ? -11.685 -11.399 3.331 1.00 4.49 1314 PHE A O 1
ATOM 5556 N N . THR A 1 316 ? -12.716 -13.407 3.229 1.00 4.42 1315 THR A N 1
ATOM 5557 C CA . THR A 1 316 ? -13.321 -13.163 1.918 1.00 4.92 1315 THR A CA 1
ATOM 5558 C C . THR A 1 316 ? -14.233 -11.930 1.978 1.00 5.05 1315 THR A C 1
ATOM 5559 O O . THR A 1 316 ? -14.305 -11.163 1.017 1.00 6.69 1315 THR A O 1
ATOM 5570 N N . LYS A 1 317 ? -14.942 -11.741 3.066 1.00 4.61 1316 LYS A N 1
ATOM 5571 C CA . LYS A 1 317 ? -15.765 -10.542 3.279 1.00 5.09 1316 LYS A CA 1
ATOM 5572 C C . LYS A 1 317 ? -14.952 -9.295 3.620 1.00 4.61 1316 LYS A C 1
ATOM 5573 O O . LYS A 1 317 ? -15.087 -8.242 2.971 1.00 5.66 1316 LYS A O 1
ATOM 5592 N N . HIS A 1 318 ? -14.151 -9.385 4.676 1.00 4.22 1317 HIS A N 1
ATOM 5593 C CA . HIS A 1 318 ? -13.473 -8.206 5.205 1.00 4.38 1317 HIS A CA 1
ATOM 5594 C C . HIS A 1 318 ? -12.489 -7.611 4.240 1.00 3.72 1317 HIS A C 1
ATOM 5595 O O . HIS A 1 318 ? -12.206 -6.391 4.272 1.00 4.19 1317 HIS A O 1
ATOM 5609 N N . TYR A 1 319 ? -11.910 -8.453 3.360 1.00 4.18 1318 TYR A N 1
ATOM 5610 C CA . TYR A 1 319 ? -10.976 -8.023 2.340 1.00 4.22 1318 TYR A CA 1
ATOM 5611 C C . TYR A 1 319 ? -11.509 -8.198 0.947 1.00 4.54 1318 TYR A C 1
ATOM 5612 O O . TYR A 1 319 ? -10.758 -8.221 -0.023 1.00 5.50 1318 TYR A O 1
ATOM 5630 N N . GLY A 1 320 ? -12.828 -8.292 0.807 1.00 5.74 1319 GLY A N 1
ATOM 5631 C CA . GLY A 1 320 ? -13.412 -8.458 -0.539 1.00 6.85 1319 GLY A CA 1
ATOM 5632 C C . GLY A 1 320 ? -13.493 -7.179 -1.337 1.00 7.04 1319 GLY A C 1
ATOM 5633 O O . GLY A 1 320 ? -13.662 -6.096 -0.787 1.00 8.85 1319 GLY A O 1
ATOM 5637 N N A ALA A 1 321 ? -13.387 -7.372 -2.666 0.70 8.26 1320 ALA A N 1
ATOM 5638 N N B ALA A 1 321 ? -13.274 -7.245 -2.647 0.30 9.72 1320 ALA A N 1
ATOM 5639 C CA A ALA A 1 321 ? -13.684 -6.272 -3.553 0.70 10.37 1320 ALA A CA 1
ATOM 5640 C CA B ALA A 1 321 ? -13.020 -6.084 -3.473 0.30 11.32 1320 ALA A CA 1
ATOM 5641 C C A ALA A 1 321 ? -15.118 -5.858 -3.513 0.70 10.67 1320 ALA A C 1
ATOM 5642 C C B ALA A 1 321 ? -14.158 -5.051 -3.508 0.30 9.73 1320 ALA A C 1
ATOM 5643 O O A ALA A 1 321 ? -15.447 -4.676 -3.622 0.70 14.47 1320 ALA A O 1
ATOM 5644 O O B ALA A 1 321 ? -13.877 -3.808 -3.327 0.30 12.26 1320 ALA A O 1
ATOM 5657 N N A SER A 1 322 ? -16.027 -6.793 -3.393 0.70 10.01 1321 SER A N 1
ATOM 5658 N N B SER A 1 322 ? -15.383 -5.505 -3.770 0.30 11.99 1321 SER A N 1
ATOM 5659 C CA A SER A 1 322 ? -17.462 -6.594 -3.349 0.70 11.34 1321 SER A CA 1
ATOM 5660 C CA B SER A 1 322 ? -16.581 -4.685 -3.648 0.30 13.25 1321 SER A CA 1
ATOM 5661 C C A SER A 1 322 ? -18.011 -7.306 -2.107 0.70 8.67 1321 SER A C 1
ATOM 5662 C C B SER A 1 322 ? -17.615 -5.144 -2.557 0.30 13.58 1321 SER A C 1
ATOM 5663 O O A SER A 1 322 ? -17.326 -8.131 -1.505 0.70 8.36 1321 SER A O 1
ATOM 5664 O O B SER A 1 322 ? -18.279 -4.299 -1.925 0.30 14.91 1321 SER A O 1
ATOM 5679 N N A ASN A 1 323 ? -19.244 -6.961 -1.717 0.70 7.53 1322 ASN A N 1
ATOM 5680 N N B ASN A 1 323 ? -17.721 -6.462 -2.367 0.30 9.50 1322 ASN A N 1
ATOM 5681 C CA A ASN A 1 323 ? -19.909 -7.568 -0.567 0.70 6.82 1322 ASN A CA 1
ATOM 5682 C CA B ASN A 1 323 ? -18.541 -7.086 -1.360 0.30 10.39 1322 ASN A CA 1
ATOM 5683 C C A ASN A 1 323 ? -19.012 -7.566 0.659 0.70 6.92 1322 ASN A C 1
ATOM 5684 C C B ASN A 1 323 ? -17.758 -7.221 -0.128 0.30 10.87 1322 ASN A C 1
ATOM 5685 O O A ASN A 1 323 ? -18.748 -8.639 1.235 0.70 10.59 1322 ASN A O 1
ATOM 5686 O O B ASN A 1 323 ? -16.917 -8.097 -0.079 0.30 15.97 1322 ASN A O 1
ATOM 5706 N N A ASN A 1 324 ? -18.495 -6.417 0.995 0.70 5.17 1323 ASN A N 1
ATOM 5707 N N B ASN A 1 324 ? -18.008 -6.335 0.830 0.30 8.29 1323 ASN A N 1
ATOM 5708 C CA A ASN A 1 324 ? -17.495 -6.301 2.010 0.70 5.48 1323 ASN A CA 1
ATOM 5709 C CA B ASN A 1 324 ? -17.133 -6.185 1.957 0.30 7.27 1323 ASN A CA 1
ATOM 5710 C C A ASN A 1 324 ? -18.030 -5.492 3.234 0.70 4.66 1323 ASN A C 1
ATOM 5711 C C B ASN A 1 324 ? -17.858 -5.416 3.079 0.30 7.46 1323 ASN A C 1
ATOM 5712 O O A ASN A 1 324 ? -19.220 -5.219 3.347 0.70 4.93 1323 ASN A O 1
ATOM 5713 O O B ASN A 1 324 ? -19.048 -5.105 2.926 0.30 10.58 1323 ASN A O 1
ATOM 5734 N N . ASN A 1 325 ? -17.123 -5.152 4.155 1.00 4.77 1324 ASN A N 1
ATOM 5735 C CA . ASN A 1 325 ? -17.526 -4.462 5.374 1.00 4.56 1324 ASN A CA 1
ATOM 5736 C C . ASN A 1 325 ? -17.250 -2.950 5.338 1.00 4.65 1324 ASN A C 1
ATOM 5737 O O . ASN A 1 325 ? -17.335 -2.281 6.381 1.00 4.51 1324 ASN A O 1
ATOM 5749 N N . ASP A 1 326 ? -16.941 -2.374 4.163 1.00 4.32 1325 ASP A N 1
ATOM 5750 C CA . ASP A 1 326 ? -16.490 -1.004 4.128 1.00 4.20 1325 ASP A CA 1
ATOM 5751 C C . ASP A 1 326 ? -17.528 -0.005 4.608 1.00 4.42 1325 ASP A C 1
ATOM 5752 O O . ASP A 1 326 ? -17.162 1.002 5.252 1.00 4.53 1325 ASP A O 1
ATOM 5761 N N . ALA A 1 327 ? -18.821 -0.197 4.290 1.00 4.82 1326 ALA A N 1
ATOM 5762 C CA . ALA A 1 327 ? -19.815 0.751 4.782 1.00 5.40 1326 ALA A CA 1
ATOM 5763 C C . ALA A 1 327 ? -19.834 0.776 6.329 1.00 5.03 1326 ALA A C 1
ATOM 5764 O O . ALA A 1 327 ? -19.836 1.862 6.942 1.00 5.67 1326 ALA A O 1
ATOM 5771 N N . ALA A 1 328 ? -19.804 -0.411 6.951 1.00 5.40 1327 ALA A N 1
ATOM 5772 C CA . ALA A 1 328 ? -19.762 -0.492 8.418 1.00 5.16 1327 ALA A CA 1
ATOM 5773 C C . ALA A 1 328 ? -18.487 0.132 8.976 1.00 4.39 1327 ALA A C 1
ATOM 5774 O O . ALA A 1 328 ? -18.514 0.759 10.039 1.00 4.82 1327 ALA A O 1
ATOM 5781 N N . ILE A 1 329 ? -17.365 -0.055 8.284 1.00 4.18 1328 ILE A N 1
ATOM 5782 C CA . ILE A 1 329 ? -16.106 0.580 8.673 1.00 3.56 1328 ILE A CA 1
ATOM 5783 C C . ILE A 1 329 ? -16.304 2.088 8.783 1.00 3.81 1328 ILE A C 1
ATOM 5784 O O . ILE A 1 329 ? -15.949 2.716 9.800 1.00 4.13 1328 ILE A O 1
ATOM 5800 N N . THR A 1 330 ? -16.853 2.717 7.730 1.00 4.27 1329 THR A N 1
ATOM 5801 C CA A THR A 1 330 ? -17.055 4.158 7.762 0.70 4.13 1329 THR A CA 1
ATOM 5802 C CA B THR A 1 330 ? -17.054 4.155 7.753 0.30 4.75 1329 THR A CA 1
ATOM 5803 C C . THR A 1 330 ? -18.041 4.585 8.871 1.00 4.30 1329 THR A C 1
ATOM 5804 O O . THR A 1 330 ? -17.857 5.646 9.484 1.00 4.67 1329 THR A O 1
ATOM 5822 N N . ALA A 1 331 ? -19.048 3.759 9.112 1.00 4.87 1330 ALA A N 1
ATOM 5823 C CA . ALA A 1 331 ? -20.064 4.123 10.068 1.00 5.34 1330 ALA A CA 1
ATOM 5824 C C . ALA A 1 331 ? -19.541 4.166 11.503 1.00 5.07 1330 ALA A C 1
ATOM 5825 O O . ALA A 1 331 ? -20.224 4.735 12.356 1.00 7.48 1330 ALA A O 1
ATOM 5832 N N A ASN A 1 332 ? -18.404 3.497 11.756 0.80 4.41 1331 ASN A N 1
ATOM 5833 N N B ASN A 1 332 ? -18.360 3.561 11.713 0.20 4.32 1331 ASN A N 1
ATOM 5834 C CA A ASN A 1 332 ? -17.800 3.499 13.058 0.80 4.86 1331 ASN A CA 1
ATOM 5835 C CA B ASN A 1 332 ? -17.677 3.463 12.976 0.20 5.90 1331 ASN A CA 1
ATOM 5836 C C A ASN A 1 332 ? -16.511 4.373 13.128 0.80 4.52 1331 ASN A C 1
ATOM 5837 C C B ASN A 1 332 ? -16.560 4.476 13.193 0.20 6.15 1331 ASN A C 1
ATOM 5838 O O A ASN A 1 332 ? -15.682 4.227 14.026 0.80 6.52 1331 ASN A O 1
ATOM 5839 O O B ASN A 1 332 ? -15.895 4.451 14.217 0.20 6.09 1331 ASN A O 1
ATOM 5860 N N . ALA A 1 333 ? -16.430 5.360 12.201 1.00 4.30 1332 ALA A N 1
ATOM 5861 C CA . ALA A 1 333 ? -15.445 6.413 12.194 1.00 4.41 1332 ALA A CA 1
ATOM 5862 C C . ALA A 1 333 ? -14.038 5.976 11.765 1.00 4.07 1332 ALA A C 1
ATOM 5863 O O . ALA A 1 333 ? -13.069 6.623 12.045 1.00 5.04 1332 ALA A O 1
ATOM 5871 N N . PHE A 1 334 ? -14.002 4.885 10.953 1.00 3.91 1333 PHE A N 1
ATOM 5872 C CA . PHE A 1 334 ? -12.738 4.330 10.476 1.00 3.84 1333 PHE A CA 1
ATOM 5873 C C . PHE A 1 334 ? -12.609 4.471 8.951 1.00 3.95 1333 PHE A C 1
ATOM 5874 O O . PHE A 1 334 ? -13.553 4.797 8.231 1.00 4.84 1333 PHE A O 1
ATOM 5891 N N . VAL A 1 335 ? -11.373 4.150 8.510 1.00 3.78 1334 VAL A N 1
ATOM 5892 C CA . VAL A 1 335 ? -11.016 4.280 7.091 1.00 3.95 1334 VAL A CA 1
ATOM 5893 C C . VAL A 1 335 ? -10.848 2.896 6.463 1.00 3.87 1334 VAL A C 1
ATOM 5894 O O . VAL A 1 335 ? -9.975 2.116 6.892 1.00 4.15 1334 VAL A O 1
ATOM 5907 N N A PRO A 1 336 ? -11.622 2.580 5.434 0.75 4.07 1335 PRO A N 1
ATOM 5908 N N B PRO A 1 336 ? -11.586 2.593 5.409 0.25 4.04 1335 PRO A N 1
ATOM 5909 C CA A PRO A 1 336 ? -11.419 1.319 4.685 0.75 3.95 1335 PRO A CA 1
ATOM 5910 C CA B PRO A 1 336 ? -11.405 1.249 4.813 0.25 4.28 1335 PRO A CA 1
ATOM 5911 C C A PRO A 1 336 ? -10.032 1.253 4.062 0.75 4.48 1335 PRO A C 1
ATOM 5912 C C B PRO A 1 336 ? -10.141 1.210 3.981 0.25 5.28 1335 PRO A C 1
ATOM 5913 O O A PRO A 1 336 ? -9.374 2.274 3.761 0.75 4.37 1335 PRO A O 1
ATOM 5914 O O B PRO A 1 336 ? -9.675 2.236 3.479 0.25 5.12 1335 PRO A O 1
ATOM 5935 N N . LEU A 1 337 ? -9.546 0.030 3.889 1.00 4.97 1336 LEU A N 1
ATOM 5936 C CA . LEU A 1 337 ? -8.309 -0.158 3.179 1.00 4.96 1336 LEU A CA 1
ATOM 5937 C C . LEU A 1 337 ? -8.518 0.039 1.684 1.00 5.59 1336 LEU A C 1
ATOM 5938 O O . LEU A 1 337 ? -9.563 -0.349 1.111 1.00 6.32 1336 LEU A O 1
ATOM 5955 N N A PRO A 1 338 ? -7.524 0.634 0.980 0.75 6.30 1337 PRO A N 1
ATOM 5956 N N B PRO A 1 338 ? -7.543 0.522 0.901 0.25 6.83 1337 PRO A N 1
ATOM 5957 C CA A PRO A 1 338 ? -7.527 0.737 -0.470 0.75 7.67 1337 PRO A CA 1
ATOM 5958 C CA B PRO A 1 338 ? -7.790 0.603 -0.554 0.25 6.59 1337 PRO A CA 1
ATOM 5959 C C A PRO A 1 338 ? -7.773 -0.620 -1.119 0.75 6.10 1337 PRO A C 1
ATOM 5960 C C B PRO A 1 338 ? -7.710 -0.746 -1.204 0.25 7.02 1337 PRO A C 1
ATOM 5961 O O A PRO A 1 338 ? -7.387 -1.694 -0.682 0.75 5.70 1337 PRO A O 1
ATOM 5962 O O B PRO A 1 338 ? -7.104 -1.652 -0.623 0.25 5.11 1337 PRO A O 1
ATOM 5983 N N A THR A 1 339 ? -8.325 -0.569 -2.341 0.80 7.22 1338 THR A N 1
ATOM 5984 N N B THR A 1 339 ? -8.230 -0.819 -2.462 0.20 7.79 1338 THR A N 1
ATOM 5985 C CA A THR A 1 339 ? -8.570 -1.763 -3.103 0.80 7.53 1338 THR A CA 1
ATOM 5986 C CA B THR A 1 339 ? -8.235 -2.025 -3.357 0.20 6.86 1338 THR A CA 1
ATOM 5987 C C A THR A 1 339 ? -7.279 -2.593 -3.333 0.80 6.67 1338 THR A C 1
ATOM 5988 C C B THR A 1 339 ? -6.845 -2.715 -3.300 0.20 7.01 1338 THR A C 1
ATOM 5989 O O A THR A 1 339 ? -7.290 -3.861 -3.207 0.80 6.11 1338 THR A O 1
ATOM 5990 O O B THR A 1 339 ? -6.739 -3.885 -2.941 0.20 6.50 1338 THR A O 1
ATOM 6008 N N A ALA A 1 340 ? -6.145 -1.944 -3.568 0.80 6.62 1339 ALA A N 1
ATOM 6009 N N B ALA A 1 340 ? -5.798 -1.954 -3.581 0.20 6.76 1339 ALA A N 1
ATOM 6010 C CA A ALA A 1 340 ? -4.877 -2.665 -3.749 0.80 6.56 1339 ALA A CA 1
ATOM 6011 C CA B ALA A 1 340 ? -4.447 -2.522 -3.662 0.20 7.67 1339 ALA A CA 1
ATOM 6012 C C A ALA A 1 340 ? -4.359 -3.318 -2.450 0.80 6.03 1339 ALA A C 1
ATOM 6013 C C B ALA A 1 340 ? -4.095 -3.238 -2.371 0.20 7.80 1339 ALA A C 1
ATOM 6014 O O A ALA A 1 340 ? -3.704 -4.390 -2.506 0.80 5.95 1339 ALA A O 1
ATOM 6015 O O B ALA A 1 340 ? -3.347 -4.244 -2.323 0.20 10.12 1339 ALA A O 1
ATOM 6028 N N . TRP A 1 341 ? -4.617 -2.696 -1.305 1.00 5.64 1340 TRP A N 1
ATOM 6029 C CA . TRP A 1 341 ? -4.315 -3.328 -0.002 1.00 5.29 1340 TRP A CA 1
ATOM 6030 C C . TRP A 1 341 ? -5.124 -4.608 0.181 1.00 4.79 1340 TRP A C 1
ATOM 6031 O O . TRP A 1 341 ? -4.608 -5.646 0.575 1.00 5.12 1340 TRP A O 1
ATOM 6053 N N . LYS A 1 342 ? -6.441 -4.519 -0.111 1.00 4.84 1341 LYS A N 1
ATOM 6054 C CA . LYS A 1 342 ? -7.283 -5.724 0.018 1.00 4.71 1341 LYS A CA 1
ATOM 6055 C C . LYS A 1 342 ? -6.729 -6.843 -0.856 1.00 4.40 1341 LYS A C 1
ATOM 6056 O O . LYS A 1 342 ? -6.672 -8.021 -0.467 1.00 4.94 1341 LYS A O 1
ATOM 6075 N N . ALA A 1 343 ? -6.352 -6.502 -2.114 1.00 5.12 1342 ALA A N 1
ATOM 6076 C CA . ALA A 1 343 ? -5.860 -7.531 -3.026 1.00 5.16 1342 ALA A CA 1
ATOM 6077 C C . ALA A 1 343 ? -4.595 -8.200 -2.529 1.00 5.11 1342 ALA A C 1
ATOM 6078 O O . ALA A 1 343 ? -4.416 -9.411 -2.705 1.00 5.38 1342 ALA A O 1
ATOM 6085 N N . THR A 1 344 ? -3.728 -7.416 -1.901 1.00 5.11 1343 THR A N 1
ATOM 6086 C CA . THR A 1 344 ? -2.477 -7.957 -1.322 1.00 5.70 1343 THR A CA 1
ATOM 6087 C C . THR A 1 344 ? -2.789 -8.890 -0.192 1.00 4.76 1343 THR A C 1
ATOM 6088 O O . THR A 1 344 ? -2.186 -10.000 -0.068 1.00 5.74 1343 THR A O 1
ATOM 6099 N N . VAL A 1 345 ? -3.672 -8.521 0.728 1.00 5.01 1344 VAL A N 1
ATOM 6100 C CA . VAL A 1 345 ? -4.089 -9.429 1.804 1.00 5.09 1344 VAL A CA 1
ATOM 6101 C C . VAL A 1 345 ? -4.648 -10.732 1.215 1.00 4.79 1344 VAL A C 1
ATOM 6102 O O . VAL A 1 345 ? -4.290 -11.832 1.692 1.00 5.53 1344 VAL A O 1
ATOM 6115 N N . ARG A 1 346 ? -5.560 -10.640 0.244 1.00 4.61 1345 ARG A N 1
ATOM 6116 C CA . ARG A 1 346 ? -6.117 -11.866 -0.284 1.00 5.09 1345 ARG A CA 1
ATOM 6117 C C . ARG A 1 346 ? -5.078 -12.770 -0.952 1.00 4.86 1345 ARG A C 1
ATOM 6118 O O . ARG A 1 346 ? -5.104 -13.990 -0.836 1.00 5.13 1345 ARG A O 1
ATOM 6139 N N . ALA A 1 347 ? -4.141 -12.132 -1.678 1.00 4.46 1346 ALA A N 1
ATOM 6140 C CA . ALA A 1 347 ? -3.157 -12.918 -2.436 1.00 5.19 1346 ALA A CA 1
ATOM 6141 C C . ALA A 1 347 ? -2.291 -13.767 -1.514 1.00 4.51 1346 ALA A C 1
ATOM 6142 O O . ALA A 1 347 ? -1.886 -14.893 -1.887 1.00 5.29 1346 ALA A O 1
ATOM 6149 N N . SER A 1 348 ? -1.985 -13.271 -0.344 1.00 4.55 1347 SER A N 1
ATOM 6150 C CA . SER A 1 348 ? -1.192 -14.050 0.622 1.00 4.30 1347 SER A CA 1
ATOM 6151 C C . SER A 1 348 ? -2.033 -15.032 1.447 1.00 4.41 1347 SER A C 1
ATOM 6152 O O . SER A 1 348 ? -1.650 -16.196 1.629 1.00 5.03 1347 SER A O 1
ATOM 6160 N N . PHE A 1 349 ? -3.148 -14.554 2.005 1.00 4.22 1348 PHE A N 1
ATOM 6161 C CA . PHE A 1 349 ? -3.839 -15.275 3.058 1.00 4.47 1348 PHE A CA 1
ATOM 6162 C C . PHE A 1 349 ? -5.063 -16.046 2.589 1.00 4.14 1348 PHE A C 1
ATOM 6163 O O . PHE A 1 349 ? -5.544 -16.914 3.342 1.00 4.99 1348 PHE A O 1
ATOM 6180 N N . LEU A 1 350 ? -5.561 -15.789 1.395 1.00 4.79 1349 LEU A N 1
ATOM 6181 C CA . LEU A 1 350 ? -6.675 -16.556 0.842 1.00 5.80 1349 LEU A CA 1
ATOM 6182 C C . LEU A 1 350 ? -6.276 -17.450 -0.335 1.00 5.52 1349 LEU A C 1
ATOM 6183 O O . LEU A 1 350 ? -6.614 -18.631 -0.377 1.00 6.67 1349 LEU A O 1
ATOM 6199 N N . THR A 1 351 ? -5.593 -16.882 -1.332 1.00 5.78 1350 THR A N 1
ATOM 6200 C CA . THR A 1 351 ? -5.311 -17.619 -2.568 1.00 6.61 1350 THR A CA 1
ATOM 6201 C C . THR A 1 351 ? -4.577 -18.932 -2.249 1.00 5.61 1350 THR A C 1
ATOM 6202 O O . THR A 1 351 ? -3.524 -18.942 -1.659 1.00 6.23 1350 THR A O 1
ATOM 6213 N N . ALA A 1 352 ? -5.207 -20.064 -2.680 1.00 6.85 1351 ALA A N 1
ATOM 6214 C CA . ALA A 1 352 ? -4.825 -21.350 -2.138 1.00 7.09 1351 ALA A CA 1
ATOM 6215 C C . ALA A 1 352 ? -3.350 -21.717 -2.313 1.00 7.01 1351 ALA A C 1
ATOM 6216 O O . ALA A 1 352 ? -2.740 -22.280 -1.401 1.00 8.65 1351 ALA A O 1
ATOM 6223 N N . SER A 1 353 ? -2.805 -21.447 -3.535 1.00 7.56 1352 SER A N 1
ATOM 6224 C CA A SER A 1 353 ? -1.441 -21.840 -3.809 0.50 8.88 1352 SER A CA 1
ATOM 6225 C CA B SER A 1 353 ? -1.419 -21.850 -3.800 0.50 9.12 1352 SER A CA 1
ATOM 6226 C C . SER A 1 353 ? -0.388 -21.079 -2.986 1.00 7.23 1352 SER A C 1
ATOM 6227 O O . SER A 1 353 ? 0.779 -21.481 -2.957 1.00 8.71 1352 SER A O 1
ATOM 6242 N N . ASN A 1 354 ? -0.766 -19.948 -2.349 1.00 6.65 1353 ASN A N 1
ATOM 6243 C CA . ASN A 1 354 ? 0.190 -19.213 -1.610 1.00 5.83 1353 ASN A CA 1
ATOM 6244 C C . ASN A 1 354 ? 0.589 -19.993 -0.363 1.00 5.26 1353 ASN A C 1
ATOM 6245 O O . ASN A 1 354 ? -0.281 -20.492 0.368 1.00 5.34 1353 ASN A O 1
ATOM 6256 N N . ALA A 1 355 ? 1.895 -20.036 -0.065 1.00 5.27 1354 ALA A N 1
ATOM 6257 C CA . ALA A 1 355 ? 2.406 -20.703 1.121 1.00 5.52 1354 ALA A CA 1
ATOM 6258 C C . ALA A 1 355 ? 1.820 -20.152 2.408 1.00 4.88 1354 ALA A C 1
ATOM 6259 O O . ALA A 1 355 ? 1.875 -20.859 3.447 1.00 5.56 1354 ALA A O 1
ATOM 6266 N N . LEU A 1 356 ? 1.320 -18.904 2.391 1.00 4.93 1355 LEU A N 1
ATOM 6267 C CA . LEU A 1 356 ? 0.754 -18.274 3.599 1.00 4.82 1355 LEU A CA 1
ATOM 6268 C C . LEU A 1 356 ? -0.737 -18.461 3.738 1.00 4.31 1355 LEU A C 1
ATOM 6269 O O . LEU A 1 356 ? -1.337 -17.984 4.730 1.00 4.58 1355 LEU A O 1
ATOM 6285 N N . SER A 1 357 ? -1.396 -19.141 2.818 1.00 4.44 1356 SER A N 1
ATOM 6286 C CA . SER A 1 357 ? -2.850 -19.093 2.770 1.00 4.43 1356 SER A CA 1
ATOM 6287 C C . SER A 1 357 ? -3.496 -19.924 3.897 1.00 4.06 1356 SER A C 1
ATOM 6288 O O . SER A 1 357 ? -3.071 -21.024 4.238 1.00 4.45 1356 SER A O 1
ATOM 6296 N N . ILE A 1 358 ? -4.582 -19.370 4.419 1.00 3.93 1357 ILE A N 1
ATOM 6297 C CA . ILE A 1 358 ? -5.319 -20.007 5.505 1.00 3.85 1357 ILE A CA 1
ATOM 6298 C C . ILE A 1 358 ? -5.823 -21.362 5.019 1.00 4.36 1357 ILE A C 1
ATOM 6299 O O . ILE A 1 358 ? -6.467 -21.476 3.977 1.00 4.91 1357 ILE A O 1
ATOM 6315 N N . GLY A 1 359 ? -5.576 -22.412 5.818 1.00 4.27 1358 GLY A N 1
ATOM 6316 C CA . GLY A 1 359 ? -6.043 -23.754 5.453 1.00 5.08 1358 GLY A CA 1
ATOM 6317 C C . GLY A 1 359 ? -5.301 -24.422 4.325 1.00 5.97 1358 GLY A C 1
ATOM 6318 O O . GLY A 1 359 ? -5.785 -25.442 3.802 1.00 7.04 1358 GLY A O 1
ATOM 6322 N N . ASN A 1 360 ? -4.174 -23.888 3.909 1.00 5.48 1359 ASN A N 1
ATOM 6323 C CA . ASN A 1 360 ? -3.387 -24.473 2.818 1.00 5.84 1359 ASN A CA 1
ATOM 6324 C C . ASN A 1 360 ? -3.239 -25.994 3.077 1.00 6.12 1359 ASN A C 1
ATOM 6325 O O . ASN A 1 360 ? -2.749 -26.397 4.123 1.00 6.66 1359 ASN A O 1
ATOM 6336 N N A THR A 1 361 ? -3.673 -26.838 2.080 0.70 8.30 1360 THR A N 1
ATOM 6337 N N B THR A 1 361 ? -3.650 -26.831 2.120 0.30 5.53 1360 THR A N 1
ATOM 6338 C CA A THR A 1 361 ? -3.766 -28.266 2.370 0.70 8.27 1360 THR A CA 1
ATOM 6339 C CA B THR A 1 361 ? -3.670 -28.275 2.354 0.30 8.30 1360 THR A CA 1
ATOM 6340 C C A THR A 1 361 ? -2.449 -28.986 2.454 0.70 7.89 1360 THR A C 1
ATOM 6341 C C B THR A 1 361 ? -2.338 -28.843 2.793 0.30 7.52 1360 THR A C 1
ATOM 6342 O O A THR A 1 361 ? -2.373 -30.104 2.916 0.70 8.68 1360 THR A O 1
ATOM 6343 O O B THR A 1 361 ? -2.188 -29.687 3.734 0.30 11.09 1360 THR A O 1
ATOM 6361 N N . ASN A 1 362 ? -1.361 -28.345 2.037 1.00 8.87 1361 ASN A N 1
ATOM 6362 C CA A ASN A 1 362 ? -0.012 -28.816 2.212 0.70 9.17 1361 ASN A CA 1
ATOM 6363 C CA B ASN A 1 362 ? 0.020 -28.743 2.163 0.30 9.87 1361 ASN A CA 1
ATOM 6364 C C . ASN A 1 362 ? 0.578 -28.219 3.481 1.00 8.50 1361 ASN A C 1
ATOM 6365 O O . ASN A 1 362 ? 0.986 -28.985 4.363 1.00 10.04 1361 ASN A O 1
ATOM 6386 N N . VAL A 1 363 ? 0.651 -26.907 3.615 1.00 7.85 1362 VAL A N 1
ATOM 6387 C CA . VAL A 1 363 ? 1.311 -26.301 4.774 1.00 7.06 1362 VAL A CA 1
ATOM 6388 C C . VAL A 1 363 ? 0.576 -26.650 6.053 1.00 6.53 1362 VAL A C 1
ATOM 6389 O O . VAL A 1 363 ? 1.218 -26.876 7.097 1.00 7.43 1362 VAL A O 1
ATOM 6402 N N . CYS A 1 364 ? -0.754 -26.676 6.027 1.00 6.51 1363 CYS A N 1
ATOM 6403 C CA . CYS A 1 364 ? -1.541 -26.978 7.198 1.00 5.72 1363 CYS A CA 1
ATOM 6404 C C . CYS A 1 364 ? -1.827 -28.466 7.377 1.00 6.78 1363 CYS A C 1
ATOM 6405 O O . CYS A 1 364 ? -2.583 -28.815 8.310 1.00 7.44 1363 CYS A O 1
ATOM 6412 N N A ASN A 1 365 ? -1.287 -29.269 6.485 0.50 7.41 1364 ASN A N 1
ATOM 6413 N N B ASN A 1 365 ? -1.241 -29.421 6.686 0.50 6.93 1364 ASN A N 1
ATOM 6414 C CA A ASN A 1 365 ? -1.576 -30.729 6.484 0.50 7.05 1364 ASN A CA 1
ATOM 6415 C CA B ASN A 1 365 ? -1.629 -30.841 6.896 0.50 7.56 1364 ASN A CA 1
ATOM 6416 C C A ASN A 1 365 ? -1.249 -31.271 7.888 0.50 6.67 1364 ASN A C 1
ATOM 6417 C C B ASN A 1 365 ? -1.243 -31.339 8.325 0.50 6.11 1364 ASN A C 1
ATOM 6418 O O A ASN A 1 365 ? -0.101 -31.311 8.312 0.50 6.84 1364 ASN A O 1
ATOM 6419 O O B ASN A 1 365 ? -0.097 -31.252 8.761 0.50 7.14 1364 ASN A O 1
ATOM 6440 N N A GLY A 1 366 ? -2.315 -31.725 8.568 0.50 5.53 1365 GLY A N 1
ATOM 6441 N N B GLY A 1 366 ? -2.225 -31.887 9.033 0.50 7.33 1365 GLY A N 1
ATOM 6442 C CA A GLY A 1 366 ? -2.192 -32.297 9.891 0.50 6.26 1365 GLY A CA 1
ATOM 6443 C CA B GLY A 1 366 ? -1.989 -32.374 10.369 0.50 6.45 1365 GLY A CA 1
ATOM 6444 C C A GLY A 1 366 ? -2.001 -31.342 11.048 0.50 5.65 1365 GLY A C 1
ATOM 6445 C C B GLY A 1 366 ? -1.699 -31.365 11.483 0.50 6.32 1365 GLY A C 1
ATOM 6446 O O A GLY A 1 366 ? -1.796 -31.834 12.173 0.50 7.00 1365 GLY A O 1
ATOM 6447 O O B GLY A 1 366 ? -1.363 -31.751 12.613 0.50 10.55 1365 GLY A O 1
ATOM 6454 N N A ILE A 1 367 ? -2.023 -30.026 10.923 0.70 6.25 1366 ILE A N 1
ATOM 6455 N N B ILE A 1 367 ? -1.845 -30.080 11.153 0.30 7.62 1366 ILE A N 1
ATOM 6456 C CA A ILE A 1 367 ? -1.671 -29.101 12.005 0.70 6.52 1366 ILE A CA 1
ATOM 6457 C CA B ILE A 1 367 ? -1.505 -28.903 11.913 0.30 6.94 1366 ILE A CA 1
ATOM 6458 C C A ILE A 1 367 ? -2.774 -28.038 12.155 0.70 5.51 1366 ILE A C 1
ATOM 6459 C C B ILE A 1 367 ? -2.740 -28.031 12.165 0.30 8.15 1366 ILE A C 1
ATOM 6460 O O A ILE A 1 367 ? -3.656 -27.883 11.306 0.70 7.14 1366 ILE A O 1
ATOM 6461 O O B ILE A 1 367 ? -3.723 -28.081 11.421 0.30 7.90 1366 ILE A O 1
ATOM 6486 N N . GLY A 1 368 ? -2.681 -27.266 13.237 1.00 5.82 1367 GLY A N 1
ATOM 6487 C CA . GLY A 1 368 ? -3.579 -26.148 13.428 1.00 5.14 1367 GLY A CA 1
ATOM 6488 C C . GLY A 1 368 ? -4.017 -26.040 14.860 1.00 5.65 1367 GLY A C 1
ATOM 6489 O O . GLY A 1 368 ? -3.891 -26.952 15.702 1.00 6.82 1367 GLY A O 1
ATOM 6494 N N A ARG A 1 369 ? -4.521 -24.843 15.212 0.70 4.89 1368 ARG A N 1
ATOM 6495 N N B ARG A 1 369 ? -4.632 -24.870 15.153 0.30 6.39 1368 ARG A N 1
ATOM 6496 C CA A ARG A 1 369 ? -5.006 -24.596 16.591 0.70 5.51 1368 ARG A CA 1
ATOM 6497 C CA B ARG A 1 369 ? -5.258 -24.532 16.449 0.30 6.20 1368 ARG A CA 1
ATOM 6498 C C A ARG A 1 369 ? -6.096 -25.643 16.851 0.70 5.93 1368 ARG A C 1
ATOM 6499 C C B ARG A 1 369 ? -6.281 -25.507 16.950 0.30 8.30 1368 ARG A C 1
ATOM 6500 O O A ARG A 1 369 ? -6.826 -26.055 15.959 0.70 6.37 1368 ARG A O 1
ATOM 6501 O O B ARG A 1 369 ? -7.028 -26.125 16.192 0.30 8.26 1368 ARG A O 1
ATOM 6542 N N A PRO A 1 370 ? -6.160 -26.143 18.072 0.60 6.82 1369 PRO A N 1
ATOM 6543 N N B PRO A 1 370 ? -6.361 -25.600 18.287 0.40 7.84 1369 PRO A N 1
ATOM 6544 C CA A PRO A 1 370 ? -6.898 -27.364 18.454 0.60 7.22 1369 PRO A CA 1
ATOM 6545 C CA B PRO A 1 370 ? -7.344 -26.503 18.777 0.40 8.03 1369 PRO A CA 1
ATOM 6546 C C A PRO A 1 370 ? -8.419 -27.158 18.495 0.60 5.85 1369 PRO A C 1
ATOM 6547 C C B PRO A 1 370 ? -8.802 -26.132 18.606 0.40 7.01 1369 PRO A C 1
ATOM 6548 O O A PRO A 1 370 ? -8.894 -26.051 18.808 0.60 5.94 1369 PRO A O 1
ATOM 6549 O O B PRO A 1 370 ? -9.199 -24.964 18.632 0.40 9.24 1369 PRO A O 1
ATOM 6570 N N A LEU A 1 371 ? -9.185 -28.212 18.255 0.70 8.25 1370 LEU A N 1
ATOM 6571 C CA A LEU A 1 371 ? -10.696 -28.072 18.395 0.70 12.04 1370 LEU A CA 1
ATOM 6572 C C A LEU A 1 371 ? -11.211 -28.018 19.782 0.70 11.67 1370 LEU A C 1
ATOM 6573 C C B LEU A 1 371 ? -11.136 -28.190 20.104 0.30 27.93 1370 LEU A C 1
ATOM 6574 O O A LEU A 1 371 ? -11.984 -27.144 20.226 0.70 10.90 1370 LEU A O 1
ATOM 6575 O O B LEU A 1 371 ? -11.814 -27.321 20.610 0.30 13.78 1370 LEU A O 1
ATOM 6591 N N A LEU A 1 372 ? -10.767 -28.979 20.552 0.60 12.73 1371 LEU A N 1
ATOM 6592 N N B LEU A 1 372 ? -10.352 -29.062 20.744 0.40 15.60 1371 LEU A N 1
ATOM 6593 C CA A LEU A 1 372 ? -11.255 -29.086 21.947 0.60 15.33 1371 LEU A CA 1
ATOM 6594 C CA B LEU A 1 372 ? -10.431 -29.384 22.136 0.40 15.33 1371 LEU A CA 1
ATOM 6595 C C A LEU A 1 372 ? -10.392 -28.245 22.868 0.60 14.78 1371 LEU A C 1
ATOM 6596 C C B LEU A 1 372 ? -9.031 -29.326 22.785 0.40 17.75 1371 LEU A C 1
ATOM 6597 O O A LEU A 1 372 ? -9.334 -27.932 22.507 0.60 14.58 1371 LEU A O 1
ATOM 6598 O O B LEU A 1 372 ? -8.102 -30.000 22.262 0.40 16.00 1371 LEU A O 1
#

Radius of gyration: 20.64 Å; Cα contacts (8 Å, |Δi|>4): 1069; chains: 1; bounding box: 38×65×43 Å

Nearest PDB structures (foldseek):
  4f1v-assembly1_A  TM=1.003E+00  e=3.332E-85  Pseudomonas [fluorescens] SBW25
  4m1v-assembly1_A  TM=9.839E-01  e=8.636E-68  unidentified prokaryotic organism
  3w9w-assembly1_A  TM=9.843E-01  e=4.883E-66  unidentified prokaryotic organism
  2v3q-assembly1_A  TM=9.838E-01  e=7.345E-65  Homo sapiens
  5j1d-assembly1_A  TM=8.824E-01  e=4.034E-43  Stenotrophomonas maltophilia

CATH classification: 3.40.190.10 (+1 more: 3.40.190.10)

Secondary structure (DSSP, 8-state):
--B-EEE-STTHHHHTSTTSS-TTBPPPEE--HHHHHHHHHHT-GGGTSTT--SS---EEEESSPPPHHHHHHHHHHTHHHH--EEEEEEEEEE-B-BEE---SS--EE-HHHHHHHHHTS--BGGGSTT----SB-EEEEESS--HHHHHHHHHHHHH--SSSS-BPP-S-GGGTBTT-PPTT-EEESHHHHHHHHHTTSTTEE--B-TTTTSSSGGGGG-TTTB-EE--BGGGTB--B---GGGTHHHHHTSPPPPGGGTTSGGGGS--EESTT-TTSEEPPSSS---EEEEEEEEES-BSSHHHHHHHHHHHHHHT-SSS-SHHHHHHTT-BPPPHHHHHHHHHHHTSTTSTT-TT-TTTTTT-SB---

B-factor: mean 8.31, std 5.87, range [2.0, 63.84]

InterPro domains:
  IPR005673 Phosphate ABC transporter, substrate-binding protein PstS [PIRSF002756] (18-371)
  IPR024370 PBP domain [PF12849] (50-259)
  IPR050962 Phosphate-binding protein PstS [PTHR42996] (7-387)

Sequence (372 aa):
MDDIINGGGATLPQQALYQQTTSGVLTAGFAQQYIGVGSGNGKAAFLNNDYTKKFQAGVTNKNNVHWAGSDSKKKLLSATEELSSSTYASSAKQPTWGKLLIQVVPPSVGTSVAIPFNKSSGSAAAVVDDLLSVQELLCGVFSGRINTTWWDDGISGSGRTTGGPPIIVVVVYRSSESSGTTELFTRRFLNAKCNNAETTGGNNFAVTTTFFGTSFSGGLPAGAVAATGSQQGVVMTALLAAAAGGDGRITYMSPDDFFAAPTLAGLDDATKKVARRVGKKNNVATNTQGVVSPAAANVSSSAAIGGAAVVPPVVPPAAAAAADDRSSNPDDAWVPVFGPDDNNTTAAGGVQQQPPYPTSSGYPILGFTNLLIIFSQCYADATTQQTTTQQVRDFFTKHYGAASSNNNNNDAAITTANNAFVPPLPPTTAAWKATVRASFLTASSNALSIGNTTNNVCNNGGIIGRRPPLLL

Foldseek 3Di:
DAAAEEAAQLCLCLQQDPPLQDPRHDRYAYFAHVLRLCCQLVQQCCSRPPPDRPDGHFKYWALDFQDPCSQVSSVVPPCVFANDKAKAFQFKFFKWKFAAAADQFFAFAEVQNVLCLFLQVDFFQVSRPRRPGTGGAEEEEEADQHSLQQLVLQSQQQRHPPDPFHADRGSGSQVGTVNGGHPRHHYFHHQVRRVVVRNPDHNYIYIHNCLSQDVALCVQVRSSTIHFYHDDVVVPRTGAGRFQVLCQVVQQPDDAFDPVCNSPNSRNFAAAHHPPDPRHNHFDPGGGGRMGTMIMMGHLEAPDPVNQVSVLVSLCASLPQPRHSQVSQNRSRTHRHHNVSSVVVCVQAPDQPHLRHRPNCVSHPSHHHDPD